Protein 9FZ2 (pdb70)

Secondary structure (DSSP, 8-state):
-PPPTTTTPPP----SS---EEEE-HHHH--SSSSS---HHHHHHTHHHH--S-TTSSS-----EEEEPP-S--SSSS--S-S-TTS--TTT--HHHHHHHHHHHHHTT-EEEEE---SB--TTSHHHHHHHHHHHTT--SSGGGGB-EEEGGGS-TT--EEE-GGGEEEE-SS-TT-PBB-TT-HHHHHHHHHHHHHHHTTT--EEEETTGGGT--SS--HHHHHHHHHHHHHHH-TT-EEEE---S-HHHHHHHGGG--SEEB-GGG-STTSHHHHHHHHT-HHHHHHHHHHHHHHHHHH-TT---B--S--TTS--THHHHGGG-HHHHHHHHHHHHHSSS--EEETTGGGT---S-SS-GGGGSPPP-S-TTS-----BTTTBSPPPPPTT--HHHHHH-TTSHHHHHHHHHHHHHH-THHHHSEEEEE---S-TTEEEEEEEETTEEEEEEEE--SS--EEEE--TTTSTTEEEEEEE-TT-TT----EETTEEEE-TT-EEEEEE-

Sequence (512 aa):
KVADPIEGVKATASSTDKYRNYYEIFVNSFCDSNGDETGDLQGIISQLDYLNDGDPNSGDDLGVDAIWLTPIMPSKSYHKYDVEDYYNIDPDFGTLDDFDKKLIEECHKRGINVILDLVLNHASSKNPLFTKAVEEVADDNKLDGNAEYFEIHKASYFDSNTQTISLGNGYACEANFSQEMPEWNLNSKKTREEFTKIAKFWLDRGVDGFRLDACKYFTNKETDGTEFLKWFYDTCKGIKEDVYMVGENWTDDSDIQELYKSGIDSQFAFKFSTSTGTIISNIISQGGMATAKKIMNYDNKMAEESNPNAINAMFLSNHDQVRSGNALESQGLSSQKLAAAVYMLAPGNPFIYYGEEIGIKKAPNTTNDAAYRTQMVFDSENLPDIYVNGIGDEPDDVPTGGGVKQQLADKDSLLNYYRRIITIKNQNPEIARGRIVGTQGFDDKTVGAYYVEYEDSKLLIIHNFSKNDAKELTITDDMIKNATLRADLIPESSSKHTELKDGKISVPPQSTVIIKSA

Radius of gyration: 23.48 Å; Cα contacts (8 Å, |Δi|>4): 1197; chains: 1; bounding box: 50×56×69 Å

InterPro domains:
  IPR006046 Alpha amylase [PR00110] (147-158)
  IPR006046 Alpha amylase [PR00110] (242-253)
  IPR006046 Alpha amylase [PR00110] (344-356)
  IPR006047 Glycosyl hydrolase family 13, catalytic domain [PF00128] (62-466)
  IPR006047 Glycosyl hydrolase family 13, catalytic domain [SM00642] (61-427)
  IPR013780 Glycosyl hydrolase, all-beta [G3DSA:2.60.40.1180] (465-550)
  IPR017853 Glycoside hydrolase superfamily [SSF51445] (58-466)
  IPR045857 Oligo-1,6-glucosidase, domain 2 [G3DSA:3.90.400.10] (166-228)
  IPR056300 Alpha-amylase SusG-like, C-terminal domain [PF23915] (479-546)

Structure (mmCIF, N/CA/C/O backbone):
data_9FZ2
#
_entry.id   9FZ2
#
_cell.length_a   49.869
_cell.length_b   94.873
_cell.length_c   49.904
_cell.angle_alpha   90.00
_cell.angle_beta   94.64
_cell.angle_gamma   90.00
#
_symmetry.space_group_name_H-M   'P 1 21 1'
#
loop_
_entity.id
_entity.type
_entity.pdbx_description
1 polymer Alpha-amylase
2 branched alpha-D-glucopyranose-(1-6)-alpha-D-glucopyranose
3 non-polymer (1~{S},4~{S},5~{R})-6-(hydroxymethyl)cyclohexane-1,2,3,4,5-pentol
4 non-polymer 8-azanyloctan-1-ol
5 non-polymer 'CALCIUM ION'
6 water water
#
loop_
_atom_site.group_PDB
_atom_site.id
_atom_site.type_symbol
_atom_site.label_atom_id
_atom_site.label_alt_id
_atom_site.label_comp_id
_atom_site.label_asym_id
_atom_site.label_entity_id
_atom_site.label_seq_id
_atom_site.pdbx_PDB_ins_code
_atom_site.Cartn_x
_atom_site.Cartn_y
_atom_site.Cartn_z
_atom_site.occupancy
_atom_site.B_iso_or_equiv
_atom_site.auth_seq_id
_atom_site.auth_comp_id
_atom_site.auth_asym_id
_atom_site.auth_atom_id
_atom_site.pdbx_PDB_model_num
ATOM 1 N N . LYS A 1 17 ? 13.152 13.147 6.626 1.00 27.81 39 LYS A N 1
ATOM 2 C CA . LYS A 1 17 ? 12.700 12.786 7.998 1.00 29.33 39 LYS A CA 1
ATOM 3 C C . LYS A 1 17 ? 11.303 13.328 8.287 1.00 27.82 39 LYS A C 1
ATOM 4 O O . LYS A 1 17 ? 10.776 13.076 9.375 1.00 32.00 39 LYS A O 1
ATOM 10 N N . VAL A 1 18 ? 10.739 14.088 7.336 1.00 25.14 40 VAL A N 1
ATOM 11 C CA . VAL A 1 18 ? 9.360 14.553 7.427 1.00 22.83 40 VAL A CA 1
ATOM 12 C C . VAL A 1 18 ? 8.460 13.334 7.251 1.00 22.85 40 VAL A C 1
ATOM 13 O O . VAL A 1 18 ? 8.660 12.598 6.287 1.00 21.65 40 VAL A O 1
ATOM 17 N N . ALA A 1 19 ? 7.470 13.157 8.134 1.00 20.50 41 ALA A N 1
ATOM 18 C CA . ALA A 1 19 ? 6.542 12.036 8.068 1.00 19.49 41 ALA A CA 1
ATOM 19 C C . ALA A 1 19 ? 5.810 12.010 6.726 1.00 18.08 41 ALA A C 1
ATOM 20 O O . ALA A 1 19 ? 5.457 13.058 6.164 1.00 17.13 41 ALA A O 1
ATOM 22 N N . ASP A 1 20 ? 5.608 10.789 6.211 1.00 16.35 42 ASP A N 1
ATOM 23 C CA . ASP A 1 20 ? 4.736 10.596 5.059 1.00 14.13 42 ASP A CA 1
ATOM 24 C C . ASP A 1 20 ? 3.294 10.896 5.459 1.00 15.09 42 ASP A C 1
ATOM 25 O O . ASP A 1 20 ? 2.746 10.247 6.358 1.00 14.75 42 ASP A O 1
ATOM 30 N N . PRO A 1 21 ? 2.604 11.891 4.855 1.00 13.66 43 PRO A N 1
ATOM 31 C CA . PRO A 1 21 ? 1.248 12.238 5.305 1.00 14.34 43 PRO A CA 1
ATOM 32 C C . PRO A 1 21 ? 0.190 11.154 5.104 1.00 14.86 43 PRO A C 1
ATOM 33 O O . PRO A 1 21 ? -0.883 11.242 5.709 1.00 14.42 43 PRO A O 1
ATOM 37 N N . ILE A 1 22 ? 0.450 10.155 4.234 1.00 12.91 44 ILE A N 1
ATOM 38 C CA . ILE A 1 22 ? -0.554 9.119 3.994 1.00 13.61 44 ILE A CA 1
ATOM 39 C C . ILE A 1 22 ? -0.285 7.874 4.843 1.00 14.96 44 ILE A C 1
ATOM 40 O O . ILE A 1 22 ? -1.036 6.908 4.770 1.00 14.41 44 ILE A O 1
ATOM 45 N N . GLU A 1 23 ? 0.769 7.861 5.654 1.00 16.73 45 GLU A N 1
ATOM 46 C CA . GLU A 1 23 ? 1.073 6.684 6.461 1.00 18.21 45 GLU A CA 1
ATOM 47 C C . GLU A 1 23 ? -0.081 6.320 7.408 1.00 18.00 45 GLU A C 1
ATOM 48 O O . GLU A 1 23 ? -0.565 7.152 8.173 1.00 16.98 45 GLU A O 1
ATOM 54 N N . GLY A 1 24 ? -0.515 5.056 7.333 1.00 19.33 46 GLY A N 1
ATOM 55 C CA . GLY A 1 24 ? -1.530 4.520 8.233 1.00 17.93 46 GLY A CA 1
ATOM 56 C C . GLY A 1 24 ? -2.941 5.025 7.903 1.00 18.36 46 GLY A C 1
ATOM 57 O O . GLY A 1 24 ? -3.879 4.747 8.647 1.00 18.35 46 GLY A O 1
ATOM 58 N N . VAL A 1 25 ? -3.109 5.862 6.853 1.00 18.27 47 VAL A N 1
ATOM 59 C CA . VAL A 1 25 ? -4.424 6.348 6.460 1.00 16.72 47 VAL A CA 1
ATOM 60 C C . VAL A 1 25 ? -5.184 5.236 5.735 1.00 16.38 47 VAL A C 1
ATOM 61 O O . VAL A 1 25 ? -4.687 4.610 4.778 1.00 15.20 47 VAL A O 1
ATOM 65 N N . LYS A 1 26 ? -6.434 5.001 6.183 1.00 15.36 48 LYS A N 1
ATOM 66 C CA . LYS A 1 26 ? -7.247 3.911 5.684 1.00 16.07 48 LYS A CA 1
ATOM 67 C C . LYS A 1 26 ? -7.651 4.159 4.238 1.00 13.33 48 LYS A C 1
ATOM 68 O O . LYS A 1 26 ? -8.171 5.237 3.877 1.00 14.52 48 LYS A O 1
ATOM 74 N N . ALA A 1 27 ? -7.410 3.120 3.406 1.00 13.08 49 ALA A N 1
ATOM 75 C CA . ALA A 1 27 ? -7.836 3.125 2.014 1.00 13.35 49 ALA A CA 1
ATOM 76 C C . ALA A 1 27 ? -9.079 2.265 1.876 1.00 13.91 49 ALA A C 1
ATOM 77 O O . ALA A 1 27 ? -9.265 1.299 2.632 1.00 16.31 49 ALA A O 1
ATOM 79 N N . THR A 1 28 ? -9.965 2.666 0.965 1.00 12.03 50 THR A N 1
ATOM 80 C CA . THR A 1 28 ? -11.189 1.920 0.746 1.00 12.41 50 THR A CA 1
ATOM 81 C C . THR A 1 28 ? -11.307 1.582 -0.740 1.00 12.26 50 THR A C 1
ATOM 82 O O . THR A 1 28 ? -11.147 2.455 -1.595 1.00 13.10 50 THR A O 1
ATOM 86 N N . ALA A 1 29 ? -11.695 0.338 -1.027 1.00 11.19 51 ALA A N 1
ATOM 87 C CA . ALA A 1 29 ? -11.900 -0.071 -2.416 1.00 12.04 51 ALA A CA 1
ATOM 88 C C . ALA A 1 29 ? -13.166 0.554 -2.983 1.00 11.28 51 ALA A C 1
ATOM 89 O O . ALA A 1 29 ? -14.223 0.568 -2.331 1.00 13.06 51 ALA A O 1
ATOM 91 N N . SER A 1 30 ? -13.116 0.934 -4.251 1.00 10.97 52 SER A N 1
ATOM 92 C CA A SER A 1 30 ? -14.277 1.524 -4.898 0.50 10.77 52 SER A CA 1
ATOM 93 C CA B SER A 1 30 ? -14.278 1.538 -4.865 0.50 12.17 52 SER A CA 1
ATOM 94 C C . SER A 1 30 ? -15.345 0.464 -5.085 1.00 11.26 52 SER A C 1
ATOM 95 O O . SER A 1 30 ? -15.046 -0.658 -5.514 1.00 13.74 52 SER A O 1
ATOM 100 N N . THR A 1 31 ? -16.596 0.833 -4.839 1.00 11.34 53 THR A N 1
ATOM 101 C CA . THR A 1 31 ? -17.705 -0.085 -5.049 1.00 13.26 53 THR A CA 1
ATOM 102 C C . THR A 1 31 ? -18.711 0.525 -6.015 1.00 13.53 53 THR A C 1
ATOM 103 O O . THR A 1 31 ? -19.839 0.043 -6.090 1.00 17.55 53 THR A O 1
ATOM 107 N N . ASP A 1 32 ? -18.375 1.650 -6.660 1.00 13.30 54 ASP A N 1
ATOM 108 C CA . ASP A 1 32 ? -19.309 2.312 -7.553 1.00 11.53 54 ASP A CA 1
ATOM 109 C C . ASP A 1 32 ? -18.688 2.417 -8.954 1.00 11.63 54 ASP A C 1
ATOM 110 O O . ASP A 1 32 ? -17.771 1.656 -9.281 1.00 12.23 54 ASP A O 1
ATOM 115 N N . LYS A 1 33 ? -19.174 3.338 -9.800 1.00 11.49 55 LYS A N 1
ATOM 116 C CA . LYS A 1 33 ? -18.703 3.447 -11.168 1.00 11.50 55 LYS A CA 1
ATOM 117 C C . LYS A 1 33 ? -17.311 4.048 -11.280 1.00 10.31 55 LYS A C 1
ATOM 118 O O . LYS A 1 33 ? -16.720 3.986 -12.354 1.00 11.42 55 LYS A O 1
ATOM 124 N N . TYR A 1 34 ? -16.827 4.694 -10.206 1.00 10.06 56 TYR A N 1
ATOM 125 C CA . TYR A 1 34 ? -15.585 5.460 -10.254 1.00 10.49 56 TYR A CA 1
ATOM 126 C C . TYR A 1 34 ? -14.389 4.552 -9.995 1.00 9.96 56 TYR A C 1
ATOM 127 O O . TYR A 1 34 ? -14.313 3.900 -8.975 1.00 10.84 56 TYR A O 1
ATOM 136 N N . ARG A 1 35 ? -13.484 4.461 -10.984 1.00 10.09 57 ARG A N 1
ATOM 137 C CA . ARG A 1 35 ? -12.477 3.425 -11.061 1.00 10.50 57 ARG A CA 1
ATOM 138 C C . ARG A 1 35 ? -11.217 3.999 -11.695 1.00 10.17 57 ARG A C 1
ATOM 139 O O . ARG A 1 35 ? -11.290 4.903 -12.516 1.00 10.20 57 ARG A O 1
ATOM 147 N N . ASN A 1 36 ? -10.060 3.419 -11.364 1.00 10.12 58 ASN A N 1
ATOM 148 C CA . ASN A 1 36 ? -8.842 3.555 -12.157 1.00 9.81 58 ASN A CA 1
ATOM 149 C C . ASN A 1 36 ? -8.781 2.318 -13.080 1.00 9.56 58 ASN A C 1
ATOM 150 O O . ASN A 1 36 ? -8.526 1.176 -12.636 1.00 9.70 58 ASN A O 1
ATOM 155 N N . TYR A 1 37 ? -9.062 2.590 -14.364 1.00 9.17 59 TYR A N 1
ATOM 156 C CA . TYR A 1 37 ? -9.190 1.604 -15.412 1.00 8.87 59 TYR A CA 1
ATOM 157 C C . TYR A 1 37 ? -7.818 1.226 -15.951 1.00 7.97 59 TYR A C 1
ATOM 158 O O . TYR A 1 37 ? -6.899 2.032 -15.966 1.00 8.43 59 TYR A O 1
ATOM 167 N N . TYR A 1 38 ? -7.753 -0.011 -16.479 1.00 8.44 60 TYR A N 1
ATOM 168 C CA . TYR A 1 38 ? -6.563 -0.578 -17.064 1.00 8.30 60 TYR A CA 1
ATOM 169 C C . TYR A 1 38 ? -6.965 -1.242 -18.382 1.00 8.58 60 TYR A C 1
ATOM 170 O O . TYR A 1 38 ? -7.751 -2.190 -18.416 1.00 9.23 60 TYR A O 1
ATOM 179 N N . GLU A 1 39 ? -6.459 -0.676 -19.478 1.00 8.46 61 GLU A N 1
ATOM 180 C CA . GLU A 1 39 ? -6.734 -1.151 -20.819 1.00 8.44 61 GLU A CA 1
ATOM 181 C C . GLU A 1 39 ? -5.748 -2.258 -21.182 1.00 9.20 61 GLU A C 1
ATOM 182 O O . GLU A 1 39 ? -4.535 -1.994 -21.243 1.00 10.18 61 GLU A O 1
ATOM 188 N N . ILE A 1 40 ? -6.291 -3.450 -21.410 1.00 9.29 62 ILE A N 1
ATOM 189 C CA . ILE A 1 40 ? -5.495 -4.587 -21.851 1.00 9.40 62 ILE A CA 1
ATOM 190 C C . ILE A 1 40 ? -5.731 -4.908 -23.318 1.00 9.30 62 ILE A C 1
ATOM 191 O O . ILE A 1 40 ? -6.821 -5.333 -23.724 1.00 8.58 62 ILE A O 1
ATOM 196 N N . PHE A 1 41 ? -4.647 -4.770 -24.097 1.00 8.41 63 PHE A N 1
ATOM 197 C CA . PHE A 1 41 ? -4.625 -5.285 -25.454 1.00 8.73 63 PHE A CA 1
ATOM 198 C C . PHE A 1 41 ? -4.288 -6.774 -25.349 1.00 7.82 63 PHE A C 1
ATOM 199 O O . PHE A 1 41 ? -3.116 -7.121 -25.144 1.00 7.53 63 PHE A O 1
ATOM 207 N N . VAL A 1 42 ? -5.339 -7.593 -25.448 1.00 7.74 64 VAL A N 1
ATOM 208 C CA . VAL A 1 42 ? -5.286 -8.993 -25.036 1.00 8.25 64 VAL A CA 1
ATOM 209 C C . VAL A 1 42 ? -4.115 -9.746 -25.678 1.00 8.38 64 VAL A C 1
ATOM 210 O O . VAL A 1 42 ? -3.380 -10.502 -25.018 1.00 8.58 64 VAL A O 1
ATOM 214 N N . ASN A 1 43 ? -3.913 -9.565 -26.984 1.00 8.31 65 ASN A N 1
ATOM 215 C CA . ASN A 1 43 ? -2.856 -10.254 -27.690 1.00 8.63 65 ASN A CA 1
ATOM 216 C C . ASN A 1 43 ? -1.517 -10.109 -26.971 1.00 8.16 65 ASN A C 1
ATOM 217 O O . ASN A 1 43 ? -0.704 -10.996 -27.042 1.00 8.12 65 ASN A O 1
ATOM 222 N N . SER A 1 44 ? -1.249 -8.934 -26.405 1.00 7.94 66 SER A N 1
ATOM 223 C CA . SER A 1 44 ? 0.108 -8.533 -26.056 1.00 8.54 66 SER A CA 1
ATOM 224 C C . SER A 1 44 ? 0.386 -8.624 -24.551 1.00 9.38 66 SER A C 1
ATOM 225 O O . SER A 1 44 ? 1.502 -8.319 -24.110 1.00 9.26 66 SER A O 1
ATOM 228 N N . PHE A 1 45 ? -0.572 -9.057 -23.753 1.00 9.49 67 PHE A N 1
ATOM 229 C CA . PHE A 1 45 ? -0.428 -8.961 -22.299 1.00 8.96 67 PHE A CA 1
ATOM 230 C C . PHE A 1 45 ? 0.222 -10.204 -21.661 1.00 10.06 67 PHE A C 1
ATOM 231 O O . PHE A 1 45 ? 1.320 -10.077 -21.100 1.00 10.44 67 PHE A O 1
ATOM 239 N N . CYS A 1 46 ? -0.404 -11.395 -21.739 1.00 9.78 68 CYS A N 1
ATOM 240 C CA . CYS A 1 46 ? 0.178 -12.555 -21.056 1.00 9.32 68 CYS A CA 1
ATOM 241 C C . CYS A 1 46 ? -0.210 -13.858 -21.748 1.00 9.49 68 CYS A C 1
ATOM 242 O O . CYS A 1 46 ? -1.399 -14.180 -21.829 1.00 9.90 68 CYS A O 1
ATOM 245 N N . ASP A 1 47 ? 0.795 -14.554 -22.257 1.00 9.52 69 ASP A N 1
ATOM 246 C CA . ASP A 1 47 ? 0.634 -15.838 -22.916 1.00 9.78 69 ASP A CA 1
ATOM 247 C C . ASP A 1 47 ? 0.778 -16.958 -21.893 1.00 10.06 69 ASP A C 1
ATOM 248 O O . ASP A 1 47 ? 1.887 -17.156 -21.408 1.00 12.05 69 ASP A O 1
ATOM 253 N N . SER A 1 48 ? -0.273 -17.753 -21.684 1.00 9.90 70 SER A N 1
ATOM 254 C CA . SER A 1 48 ? -0.255 -18.862 -20.724 1.00 9.94 70 SER A CA 1
ATOM 255 C C . SER A 1 48 ? 0.032 -20.231 -21.351 1.00 11.26 70 SER A C 1
ATOM 256 O O . SER A 1 48 ? 0.082 -21.218 -20.604 1.00 13.35 70 SER A O 1
ATOM 259 N N . ASN A 1 49 ? 0.180 -20.332 -22.691 1.00 10.72 71 ASN A N 1
ATOM 260 C CA . ASN A 1 49 ? 0.229 -21.656 -23.324 1.00 11.25 71 ASN A CA 1
ATOM 261 C C . ASN A 1 49 ? 1.169 -21.743 -24.537 1.00 11.82 71 ASN A C 1
ATOM 262 O O . ASN A 1 49 ? 1.056 -22.649 -25.367 1.00 12.00 71 ASN A O 1
ATOM 267 N N . GLY A 1 50 ? 2.125 -20.831 -24.615 1.00 11.13 72 GLY A N 1
ATOM 268 C CA . GLY A 1 50 ? 3.313 -20.980 -25.444 1.00 11.92 72 GLY A CA 1
ATOM 269 C C . GLY A 1 50 ? 3.180 -20.735 -26.945 1.00 11.17 72 GLY A C 1
ATOM 270 O O . GLY A 1 50 ? 4.193 -20.877 -27.627 1.00 12.60 72 GLY A O 1
ATOM 271 N N . ASP A 1 51 ? 2.013 -20.320 -27.453 1.00 9.87 73 ASP A N 1
ATOM 272 C CA . ASP A 1 51 ? 1.859 -20.022 -28.876 1.00 9.30 73 ASP A CA 1
ATOM 273 C C . ASP A 1 51 ? 2.340 -18.625 -29.282 1.00 9.00 73 ASP A C 1
ATOM 274 O O . ASP A 1 51 ? 2.304 -18.301 -30.458 1.00 10.07 73 ASP A O 1
ATOM 279 N N . GLU A 1 52 ? 2.756 -17.800 -28.324 1.00 9.62 74 GLU A N 1
ATOM 280 C CA . GLU A 1 52 ? 3.186 -16.420 -28.526 1.00 10.46 74 GLU A CA 1
ATOM 281 C C . GLU A 1 52 ? 1.989 -15.488 -28.717 1.00 10.24 74 GLU A C 1
ATOM 282 O O . GLU A 1 52 ? 2.122 -14.376 -29.244 1.00 9.88 74 GLU A O 1
ATOM 288 N N . THR A 1 53 ? 0.812 -15.903 -28.242 1.00 9.36 75 THR A N 1
ATOM 289 C CA . THR A 1 53 ? -0.365 -15.048 -28.279 1.00 10.47 75 THR A CA 1
ATOM 290 C C . THR A 1 53 ? -0.898 -14.894 -26.853 1.00 10.05 75 THR A C 1
ATOM 291 O O . THR A 1 53 ? -1.146 -15.881 -26.177 1.00 8.92 75 THR A O 1
ATOM 295 N N . GLY A 1 54 ? -1.135 -13.660 -26.396 1.00 9.17 76 GLY A N 1
ATOM 296 C CA . GLY A 1 54 ? -1.730 -13.467 -25.087 1.00 9.32 76 GLY A CA 1
ATOM 297 C C . GLY A 1 54 ? -3.171 -13.975 -25.037 1.00 9.42 76 GLY A C 1
ATOM 298 O O . GLY A 1 54 ? -3.836 -14.051 -26.074 1.00 10.85 76 GLY A O 1
ATOM 299 N N . ASP A 1 55 ? -3.600 -14.408 -23.854 1.00 9.95 77 ASP A N 1
ATOM 300 C CA . ASP A 1 55 ? -4.864 -15.111 -23.727 1.00 9.58 77 ASP A CA 1
ATOM 301 C C . ASP A 1 55 ? -5.512 -14.778 -22.382 1.00 9.54 77 ASP A C 1
ATOM 302 O O . ASP A 1 55 ? -4.929 -14.064 -21.581 1.00 10.43 77 ASP A O 1
ATOM 307 N N . LEU A 1 56 ? -6.775 -15.199 -22.210 1.00 9.12 78 LEU A N 1
ATOM 308 C CA . LEU A 1 56 ? -7.510 -14.922 -20.970 1.00 10.17 78 LEU A CA 1
ATOM 309 C C . LEU A 1 56 ? -6.892 -15.599 -19.737 1.00 9.59 78 LEU A C 1
ATOM 310 O O . LEU A 1 56 ? -6.820 -14.984 -18.657 1.00 9.81 78 LEU A O 1
ATOM 315 N N . GLN A 1 57 ? -6.417 -16.844 -19.862 1.00 10.18 79 GLN A N 1
ATOM 316 C CA . GLN A 1 57 ? -5.742 -17.506 -18.739 1.00 10.41 79 GLN A CA 1
ATOM 317 C C . GLN A 1 57 ? -4.486 -16.757 -18.333 1.00 10.49 79 GLN A C 1
ATOM 318 O O . GLN A 1 57 ? -4.197 -16.666 -17.147 1.00 10.07 79 GLN A O 1
ATOM 324 N N . GLY A 1 58 ? -3.824 -16.128 -19.305 1.00 9.41 80 GLY A N 1
ATOM 325 C CA . GLY A 1 58 ? -2.681 -15.300 -18.981 1.00 9.52 80 GLY A CA 1
ATOM 326 C C . GLY A 1 58 ? -3.080 -14.097 -18.128 1.00 9.21 80 GLY A C 1
ATOM 327 O O . GLY A 1 58 ? -2.424 -13.801 -17.132 1.00 10.88 80 GLY A O 1
ATOM 328 N N . ILE A 1 59 ? -4.198 -13.450 -18.491 1.00 9.28 81 ILE A N 1
ATOM 329 C CA . ILE A 1 59 ? -4.685 -12.345 -17.666 1.00 9.81 81 ILE A CA 1
ATOM 330 C C . ILE A 1 59 ? -5.001 -12.864 -16.252 1.00 11.48 81 ILE A C 1
ATOM 331 O O . ILE A 1 59 ? -4.613 -12.231 -15.253 1.00 10.85 81 ILE A O 1
ATOM 336 N N . ILE A 1 60 ? -5.771 -13.962 -16.165 1.00 11.08 82 ILE A N 1
ATOM 337 C CA . ILE A 1 60 ? -6.137 -14.562 -14.877 1.00 11.55 82 ILE A CA 1
ATOM 338 C C . ILE A 1 60 ? -4.892 -14.752 -14.013 1.00 11.20 82 ILE A C 1
ATOM 339 O O . ILE A 1 60 ? -4.894 -14.357 -12.835 1.00 11.24 82 ILE A O 1
ATOM 344 N N . SER A 1 61 ? -3.810 -15.250 -14.629 1.00 11.95 83 SER A N 1
ATOM 345 C CA . SER A 1 61 ? -2.594 -15.597 -13.897 1.00 12.40 83 SER A CA 1
ATOM 346 C C . SER A 1 61 ? -1.946 -14.377 -13.244 1.00 12.80 83 SER A C 1
ATOM 347 O O . SER A 1 61 ? -1.158 -14.527 -12.306 1.00 12.87 83 SER A O 1
ATOM 350 N N . GLN A 1 62 ? -2.254 -13.189 -13.770 1.00 10.82 84 GLN A N 1
ATOM 351 C CA . GLN A 1 62 ? -1.663 -11.935 -13.306 1.00 11.49 84 GLN A CA 1
ATOM 352 C C . GLN A 1 62 ? -2.674 -11.060 -12.571 1.00 11.13 84 GLN A C 1
ATOM 353 O O . GLN A 1 62 ? -2.316 -9.952 -12.208 1.00 10.97 84 GLN A O 1
ATOM 359 N N . LEU A 1 63 ? -3.834 -11.585 -12.173 1.00 11.42 85 LEU A N 1
ATOM 360 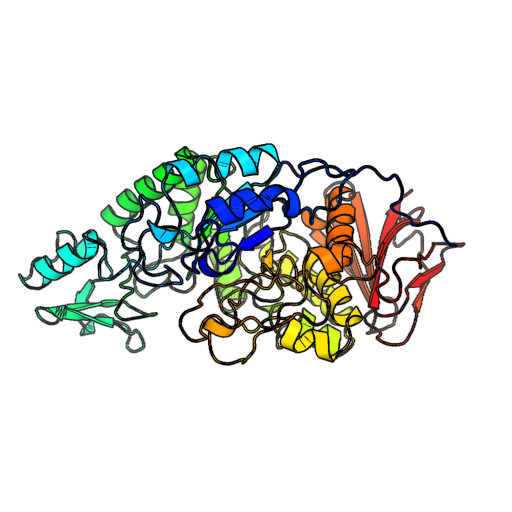C CA . LEU A 1 63 ? -4.803 -10.727 -11.516 1.00 11.82 85 LEU A CA 1
ATOM 361 C C . LEU A 1 63 ? -4.294 -10.180 -10.188 1.00 11.92 85 LEU A C 1
ATOM 362 O O . LEU A 1 63 ? -4.647 -9.074 -9.817 1.00 13.02 85 LEU A O 1
ATOM 367 N N . ASP A 1 64 ? -3.491 -10.939 -9.423 1.00 11.89 86 ASP A N 1
ATOM 368 C CA . ASP A 1 64 ? -3.028 -10.390 -8.149 1.00 12.52 86 ASP A CA 1
ATOM 369 C C . ASP A 1 64 ? -2.056 -9.219 -8.321 1.00 13.11 86 ASP A C 1
ATOM 370 O O . ASP A 1 64 ? -1.925 -8.406 -7.397 1.00 13.56 86 ASP A O 1
ATOM 375 N N . TYR A 1 65 ? -1.337 -9.164 -9.457 1.00 12.24 87 TYR A N 1
ATOM 376 C CA . TYR A 1 65 ? -0.578 -7.956 -9.803 1.00 10.97 87 TYR A CA 1
ATOM 377 C C . TYR A 1 65 ? -1.520 -6.770 -10.030 1.00 11.40 87 TYR A C 1
ATOM 378 O O . TYR A 1 65 ? -1.316 -5.691 -9.488 1.00 10.89 87 TYR A O 1
ATOM 387 N N . LEU A 1 66 ? -2.607 -6.965 -10.764 1.00 11.26 88 LEU A N 1
ATOM 388 C CA . LEU A 1 66 ? -3.544 -5.894 -10.994 1.00 11.51 88 LEU A CA 1
ATOM 389 C C . LEU A 1 66 ? -4.262 -5.433 -9.721 1.00 10.43 88 LEU A C 1
ATOM 390 O O . LEU A 1 66 ? -4.315 -4.239 -9.468 1.00 10.21 88 LEU A O 1
ATOM 395 N N . ASN A 1 67 ? -4.805 -6.348 -8.912 1.00 9.88 89 ASN A N 1
ATOM 396 C CA . ASN A 1 67 ? -5.457 -5.962 -7.680 1.00 10.40 89 ASN A CA 1
ATOM 397 C C . ASN A 1 67 ? -5.525 -7.196 -6.794 1.00 10.91 89 ASN A C 1
ATOM 398 O O . ASN A 1 67 ? -5.999 -8.229 -7.249 1.00 10.55 89 ASN A O 1
ATOM 403 N N . ASP A 1 68 ? -4.969 -7.124 -5.587 1.00 11.30 90 ASP A N 1
ATOM 404 C CA . ASP A 1 68 ? -4.973 -8.272 -4.682 1.00 11.87 90 ASP A CA 1
ATOM 405 C C . ASP A 1 68 ? -6.219 -8.276 -3.792 1.00 13.01 90 ASP A C 1
ATOM 406 O O . ASP A 1 68 ? -6.367 -9.148 -2.932 1.00 16.50 90 ASP A O 1
ATOM 411 N N . GLY A 1 69 ? -7.077 -7.266 -3.908 1.00 13.32 91 GLY A N 1
ATOM 412 C CA . GLY A 1 69 ? -8.347 -7.264 -3.190 1.00 13.91 91 GLY A CA 1
ATOM 413 C C . GLY A 1 69 ? -8.258 -6.620 -1.812 1.00 14.36 91 GLY A C 1
ATOM 414 O O . GLY A 1 69 ? -9.264 -6.549 -1.104 1.00 17.04 91 GLY A O 1
ATOM 415 N N . ASP A 1 70 ? -7.055 -6.195 -1.398 1.00 12.98 92 ASP A N 1
ATOM 416 C CA . ASP A 1 70 ? -6.867 -5.533 -0.129 1.00 14.25 92 ASP A CA 1
ATOM 417 C C . ASP A 1 70 ? -6.180 -4.193 -0.344 1.00 12.80 92 ASP A C 1
ATOM 418 O O . ASP A 1 70 ? -4.963 -4.126 -0.475 1.00 12.14 92 ASP A O 1
ATOM 423 N N . PRO A 1 71 ? -6.951 -3.079 -0.328 1.00 14.96 93 PRO A N 1
ATOM 424 C CA . PRO A 1 71 ? -6.362 -1.760 -0.546 1.00 15.24 93 PRO A CA 1
ATOM 425 C C . PRO A 1 71 ? -5.394 -1.266 0.524 1.00 14.59 93 PRO A C 1
ATOM 426 O O . PRO A 1 71 ? -4.768 -0.225 0.334 1.00 15.69 93 PRO A O 1
ATOM 430 N N . ASN A 1 72 ? -5.245 -2.008 1.631 1.00 14.85 94 ASN A N 1
ATOM 431 C CA . ASN A 1 72 ? -4.429 -1.565 2.750 1.00 15.12 94 ASN A CA 1
ATOM 432 C C . ASN A 1 72 ? -3.142 -2.368 2.914 1.00 17.24 94 ASN A C 1
ATOM 433 O O . ASN A 1 72 ? -2.401 -2.117 3.870 1.00 15.64 94 ASN A O 1
ATOM 438 N N . SER A 1 73 ? -2.859 -3.311 2.014 1.00 15.56 95 SER A N 1
ATOM 439 C CA . SER A 1 73 ? -1.603 -4.041 2.097 1.00 17.61 95 SER A CA 1
ATOM 440 C C . SER A 1 73 ? -1.257 -4.576 0.719 1.00 16.35 95 SER A C 1
ATOM 441 O O . SER A 1 73 ? -2.095 -4.526 -0.155 1.00 16.95 95 SER A O 1
ATOM 444 N N . GLY A 1 74 ? -0.030 -5.048 0.552 1.00 15.61 96 GLY A N 1
ATOM 445 C CA . GLY A 1 74 ? 0.395 -5.770 -0.634 1.00 14.58 96 GLY A CA 1
ATOM 446 C C . GLY A 1 74 ? 1.240 -4.890 -1.556 1.00 14.67 96 GLY A C 1
ATOM 447 O O . GLY A 1 74 ? 1.635 -3.805 -1.168 1.00 17.22 96 GLY A O 1
ATOM 448 N N . ASP A 1 75 ? 1.578 -5.407 -2.748 1.00 17.39 97 ASP A N 1
ATOM 449 C CA . ASP A 1 75 ? 2.369 -4.659 -3.725 1.00 17.87 97 ASP A CA 1
ATOM 450 C C . ASP A 1 75 ? 1.773 -4.829 -5.120 1.00 16.42 97 ASP A C 1
ATOM 451 O O . ASP A 1 75 ? 2.469 -4.934 -6.140 1.00 17.46 97 ASP A O 1
ATOM 456 N N . ASP A 1 76 ? 0.452 -4.811 -5.155 1.00 13.83 98 ASP A N 1
ATOM 457 C CA . ASP A 1 76 ? -0.282 -4.825 -6.402 1.00 11.61 98 ASP A CA 1
ATOM 458 C C . ASP A 1 76 ? -0.352 -3.403 -6.933 1.00 11.56 98 ASP A C 1
ATOM 459 O O . ASP A 1 76 ? -0.237 -2.445 -6.177 1.00 10.84 98 ASP A O 1
ATOM 464 N N . LEU A 1 77 ? -0.583 -3.284 -8.241 1.00 10.44 99 LEU A N 1
ATOM 465 C CA . LEU A 1 77 ? -0.825 -2.005 -8.886 1.00 10.63 99 LEU A CA 1
ATOM 466 C C . LEU A 1 77 ? -2.022 -1.319 -8.225 1.00 10.11 99 LEU A C 1
ATOM 467 O O . LEU A 1 77 ? -1.951 -0.158 -7.892 1.00 11.48 99 LEU A O 1
ATOM 472 N N . GLY A 1 78 ? -3.162 -1.999 -8.185 1.00 9.91 100 GLY A N 1
ATOM 473 C CA . GLY A 1 78 ? -4.319 -1.493 -7.490 1.00 10.16 100 GLY A CA 1
ATOM 474 C C . GLY A 1 78 ? -5.464 -1.106 -8.403 1.00 9.45 100 GLY A C 1
ATOM 475 O O . GLY A 1 78 ? -6.445 -0.591 -7.905 1.00 10.14 100 GLY A O 1
ATOM 476 N N . VAL A 1 79 ? -5.334 -1.263 -9.732 1.00 9.04 101 VAL A N 1
ATOM 477 C CA . VAL A 1 79 ? -6.437 -0.861 -10.591 1.00 9.26 101 VAL A CA 1
ATOM 478 C C . VAL A 1 79 ? -7.685 -1.652 -10.210 1.00 8.86 101 VAL A C 1
ATOM 479 O O . VAL A 1 79 ? -7.605 -2.807 -9.794 1.00 8.30 101 VAL A O 1
ATOM 483 N N . ASP A 1 80 ? -8.852 -1.046 -10.423 1.00 7.59 102 ASP A N 1
ATOM 484 C CA . ASP A 1 80 ? -10.109 -1.639 -10.007 1.00 8.98 102 ASP A CA 1
ATOM 485 C C . ASP A 1 80 ? -11.144 -1.775 -11.114 1.00 9.31 102 ASP A C 1
ATOM 486 O O . ASP A 1 80 ? -12.318 -2.044 -10.845 1.00 8.87 102 ASP A O 1
ATOM 491 N N . ALA A 1 81 ? -10.695 -1.678 -12.378 1.00 8.57 103 ALA A N 1
ATOM 492 C CA . ALA A 1 81 ? -11.492 -2.037 -13.547 1.00 9.39 103 ALA A CA 1
ATOM 493 C C . ALA A 1 81 ? -10.565 -2.308 -14.728 1.00 8.87 103 ALA A C 1
ATOM 494 O O . ALA A 1 81 ? -9.480 -1.718 -14.847 1.00 9.94 103 ALA A O 1
ATOM 496 N N . ILE A 1 82 ? -10.944 -3.318 -15.518 1.00 9.11 104 ILE A N 1
ATOM 497 C CA . ILE A 1 82 ? -10.233 -3.633 -16.746 1.00 9.87 104 ILE A CA 1
ATOM 498 C C . ILE A 1 82 ? -11.151 -3.399 -17.926 1.00 9.46 104 ILE A C 1
ATOM 499 O O . ILE A 1 82 ? -12.322 -3.773 -17.896 1.00 10.14 104 ILE A O 1
ATOM 504 N N . TRP A 1 83 ? -10.586 -2.814 -18.996 1.00 9.52 105 TRP A N 1
ATOM 505 C CA . TRP A 1 83 ? -11.189 -2.780 -20.307 1.00 9.35 105 TRP A CA 1
ATOM 506 C C . TRP A 1 83 ? -10.375 -3.721 -21.185 1.00 9.23 105 TRP A C 1
ATOM 507 O O . TRP A 1 83 ? -9.180 -3.518 -21.382 1.00 8.86 105 TRP A O 1
ATOM 518 N N . LEU A 1 84 ? -11.031 -4.782 -21.632 1.00 8.98 106 LEU A N 1
ATOM 519 C CA . LEU A 1 84 ? -10.495 -5.756 -22.569 1.00 9.86 106 LEU A CA 1
ATOM 520 C C . LEU A 1 84 ? -10.766 -5.265 -23.987 1.00 8.24 106 LEU A C 1
ATOM 521 O O . LEU A 1 84 ? -11.885 -5.011 -24.361 1.00 8.25 106 LEU A O 1
ATOM 526 N N . THR A 1 85 ? -9.736 -5.160 -24.808 1.00 7.89 107 THR A N 1
ATOM 527 C CA . THR A 1 85 ? -9.921 -5.056 -26.253 1.00 8.23 107 THR A CA 1
ATOM 528 C C . THR A 1 85 ? -10.702 -6.266 -26.785 1.00 8.14 107 THR A C 1
ATOM 529 O O . THR A 1 85 ? -10.950 -7.237 -26.048 1.00 8.25 107 THR A O 1
ATOM 533 N N . PRO A 1 86 ? -11.139 -6.288 -28.058 1.00 8.49 108 PRO A N 1
ATOM 534 C CA . PRO A 1 86 ? -12.060 -7.350 -28.501 1.00 8.62 108 PRO A CA 1
ATOM 535 C C . PRO A 1 86 ? -11.573 -8.764 -28.267 1.00 8.79 108 PRO A C 1
ATOM 536 O O . PRO A 1 86 ? -10.407 -9.083 -28.491 1.00 8.44 108 PRO A O 1
ATOM 540 N N . ILE A 1 87 ? -12.473 -9.571 -27.725 1.00 9.38 109 ILE A N 1
ATOM 541 C CA . ILE A 1 87 ? -12.155 -10.943 -27.355 1.00 8.95 109 ILE A CA 1
ATOM 542 C C . ILE A 1 87 ? -12.898 -11.967 -28.210 1.00 9.45 109 ILE A C 1
ATOM 543 O O . ILE A 1 87 ? -12.747 -13.159 -27.941 1.00 9.37 109 ILE A O 1
ATOM 548 N N . MET A 1 88 ? -13.694 -11.509 -29.180 1.00 9.51 110 MET A N 1
ATOM 549 C CA . MET A 1 88 ? -14.533 -12.432 -29.924 1.00 9.56 110 MET A CA 1
ATOM 550 C C . MET A 1 88 ? -13.817 -12.933 -31.184 1.00 10.18 110 MET A C 1
ATOM 551 O O . MET A 1 88 ? -12.808 -12.381 -31.618 1.00 8.68 110 MET A O 1
ATOM 556 N N . PRO A 1 89 ? -14.257 -14.080 -31.769 1.00 8.92 111 PRO A N 1
ATOM 557 C CA . PRO A 1 89 ? -13.604 -14.663 -32.946 1.00 9.23 111 PRO A CA 1
ATOM 558 C C . PRO A 1 89 ? -13.371 -13.618 -34.017 1.00 9.24 111 PRO A C 1
ATOM 559 O O . PRO A 1 89 ? -14.296 -12.916 -34.410 1.00 8.43 111 PRO A O 1
ATOM 563 N N . SER A 1 90 ? -12.131 -13.583 -34.476 1.00 9.42 112 SER A N 1
ATOM 564 C CA . SER A 1 90 ? -11.691 -12.745 -35.571 1.00 9.83 112 SER A CA 1
ATOM 565 C C . SER A 1 90 ? -10.380 -13.272 -36.110 1.00 10.23 112 SER A C 1
ATOM 566 O O . SER A 1 90 ? -9.503 -13.621 -35.343 1.00 9.90 112 SER A O 1
ATOM 569 N N . LYS A 1 91 ? -10.184 -13.092 -37.410 1.00 10.60 113 LYS A N 1
ATOM 570 C CA . LYS A 1 91 ? -8.925 -13.516 -37.989 1.00 11.45 113 LYS A CA 1
ATOM 571 C C . LYS A 1 91 ? -7.757 -12.626 -37.629 1.00 11.29 113 LYS A C 1
ATOM 572 O O . LYS A 1 91 ? -6.613 -13.047 -37.841 1.00 12.09 113 LYS A O 1
ATOM 578 N N . SER A 1 92 ? -7.994 -11.387 -37.177 1.00 10.56 114 SER A N 1
ATOM 579 C CA . SER A 1 92 ? -6.891 -10.454 -36.978 1.00 9.64 114 SER A CA 1
ATOM 580 C C . SER A 1 92 ? -6.347 -10.546 -35.549 1.00 9.90 114 SER A C 1
ATOM 581 O O . SER A 1 92 ? -6.936 -11.179 -34.685 1.00 10.23 114 SER A O 1
ATOM 584 N N . TYR A 1 93 ? -5.146 -9.995 -35.329 1.00 10.19 115 TYR A N 1
ATOM 585 C CA . TYR A 1 93 ? -4.581 -10.033 -33.986 1.00 9.16 115 TYR A CA 1
ATOM 586 C C . TYR A 1 93 ? -5.256 -9.023 -33.049 1.00 9.62 115 TYR A C 1
ATOM 587 O O . TYR A 1 93 ? -5.259 -9.238 -31.847 1.00 9.60 115 TYR A O 1
ATOM 596 N N . HIS A 1 94 ? -5.851 -7.947 -33.595 1.00 8.72 116 HIS A N 1
ATOM 597 C CA . HIS A 1 94 ? -6.524 -6.908 -32.817 1.00 8.56 116 HIS A CA 1
ATOM 598 C C . HIS A 1 94 ? -8.023 -7.194 -32.596 1.00 8.96 116 HIS A C 1
ATOM 599 O O . HIS A 1 94 ? -8.594 -6.814 -31.582 1.00 8.25 116 HIS A O 1
ATOM 606 N N . LYS A 1 95 ? -8.660 -7.878 -33.542 1.00 8.56 117 LYS A N 1
ATOM 607 C CA . LYS A 1 95 ? -10.013 -8.416 -33.452 1.00 9.48 117 LYS A CA 1
ATOM 608 C C . LYS A 1 95 ? -11.101 -7.344 -33.470 1.00 9.36 117 LYS A C 1
ATOM 609 O O . LYS A 1 95 ? -12.244 -7.622 -33.089 1.00 9.10 117 LYS A O 1
ATOM 615 N N . TYR A 1 96 ? -10.828 -6.136 -34.004 1.00 9.47 118 TYR A N 1
ATOM 616 C CA . TYR A 1 96 ? -11.890 -5.162 -34.168 1.00 9.80 118 TYR A CA 1
ATOM 617 C C . TYR A 1 96 ? -12.820 -5.484 -35.339 1.00 9.80 118 TYR A C 1
ATOM 618 O O . TYR A 1 96 ? -13.853 -4.824 -35.497 1.00 10.66 118 TYR A O 1
ATOM 627 N N . ASP A 1 97 ? -12.476 -6.489 -36.144 1.00 9.69 119 ASP A N 1
ATOM 628 C CA . ASP A 1 97 ? -13.351 -7.084 -37.154 1.00 9.85 119 ASP A CA 1
ATOM 629 C C . ASP A 1 97 ? -13.999 -8.336 -36.573 1.00 9.59 119 ASP A C 1
ATOM 630 O O . ASP A 1 97 ? -13.428 -9.400 -36.669 1.00 9.43 119 ASP A O 1
ATOM 635 N N . VAL A 1 98 ? -15.223 -8.203 -36.056 1.00 9.64 120 VAL A N 1
ATOM 636 C CA . VAL A 1 98 ? -15.849 -9.228 -35.231 1.00 9.12 120 VAL A CA 1
ATOM 637 C C . VAL A 1 98 ? -16.601 -10.222 -36.126 1.00 9.37 120 VAL A C 1
ATOM 638 O O . VAL A 1 98 ? -17.625 -9.866 -36.724 1.00 8.91 120 VAL A O 1
ATOM 642 N N . GLU A 1 99 ? -16.191 -11.487 -36.064 1.00 9.40 121 GLU A N 1
ATOM 643 C CA . GLU A 1 99 ? -16.759 -12.562 -36.866 1.00 10.64 121 GLU A CA 1
ATOM 644 C C . GLU A 1 99 ? -17.864 -13.312 -36.136 1.00 10.54 121 GLU A C 1
ATOM 645 O O . GLU A 1 99 ? -18.664 -13.962 -36.794 1.00 11.38 121 GLU A O 1
ATOM 651 N N . ASP A 1 100 ? -17.976 -13.151 -34.807 1.00 9.54 122 ASP A N 1
ATOM 652 C CA . ASP A 1 100 ? -18.997 -13.827 -34.026 1.00 10.78 122 ASP A CA 1
ATOM 653 C C . ASP A 1 100 ? -19.132 -13.091 -32.704 1.00 9.98 122 ASP A C 1
ATOM 654 O O . ASP A 1 100 ? -18.167 -13.050 -31.958 1.00 11.02 122 ASP A O 1
ATOM 659 N N . TYR A 1 101 ? -20.284 -12.479 -32.454 1.00 9.92 123 TYR A N 1
ATOM 660 C CA . TYR A 1 101 ? -20.450 -11.635 -31.281 1.00 9.66 123 TYR A CA 1
ATOM 661 C C . TYR A 1 101 ? -20.842 -12.424 -30.029 1.00 11.16 123 TYR A C 1
ATOM 662 O O . TYR A 1 101 ? -21.049 -11.795 -28.981 1.00 10.98 123 TYR A O 1
ATOM 671 N N . TYR A 1 102 ? -20.911 -13.770 -30.116 1.00 11.90 124 TYR A N 1
ATOM 672 C CA . TYR A 1 102 ? -21.384 -14.571 -28.995 1.00 12.17 124 TYR A CA 1
ATOM 673 C C . TYR A 1 102 ? -20.387 -15.630 -28.538 1.00 11.51 124 TYR A C 1
ATOM 674 O O . TYR A 1 102 ? -20.781 -16.637 -27.977 1.00 13.40 124 TYR A O 1
ATOM 683 N N . ASN A 1 103 ? -19.086 -15.394 -28.726 1.00 11.95 125 ASN A N 1
ATOM 684 C CA . ASN A 1 103 ? -18.119 -16.364 -28.272 1.00 10.80 125 ASN A CA 1
ATOM 685 C C . ASN A 1 103 ? -16.783 -15.668 -28.080 1.00 10.48 125 ASN A C 1
ATOM 686 O O . ASN A 1 103 ? -16.680 -14.444 -28.258 1.00 10.44 125 ASN A O 1
ATOM 691 N N . ILE A 1 104 ? -15.809 -16.487 -27.695 1.00 10.00 126 ILE A N 1
ATOM 692 C CA . ILE A 1 104 ? -14.420 -16.092 -27.460 1.00 9.24 126 ILE A CA 1
ATOM 693 C C . ILE A 1 104 ? -13.588 -16.620 -28.614 1.00 10.24 126 ILE A C 1
ATOM 694 O O . ILE A 1 104 ? -13.742 -17.770 -29.042 1.00 10.69 126 ILE A O 1
ATOM 699 N N . ASP A 1 105 ? -12.678 -15.791 -29.126 1.00 8.79 127 ASP A N 1
ATOM 700 C CA . ASP A 1 105 ? -11.703 -16.262 -30.085 1.00 9.84 127 ASP A CA 1
ATOM 701 C C . ASP A 1 105 ? -10.900 -17.414 -29.493 1.00 10.74 127 ASP A C 1
ATOM 702 O O . ASP A 1 105 ? -10.411 -17.322 -28.376 1.00 10.99 127 ASP A O 1
ATOM 707 N N . PRO A 1 106 ? -10.739 -18.525 -30.226 1.00 12.23 128 PRO A N 1
ATOM 708 C CA . PRO A 1 106 ? -10.070 -19.721 -29.697 1.00 12.60 128 PRO A CA 1
ATOM 709 C C . PRO A 1 106 ? -8.663 -19.489 -29.163 1.00 13.19 128 PRO A C 1
ATOM 710 O O . PRO A 1 106 ? -8.261 -20.158 -28.201 1.00 13.21 128 PRO A O 1
ATOM 714 N N . ASP A 1 107 ? -7.943 -18.534 -29.757 1.00 11.93 129 ASP A N 1
ATOM 715 C CA . ASP A 1 107 ? -6.620 -18.198 -29.264 1.00 12.12 129 ASP A CA 1
ATOM 716 C C . ASP A 1 107 ? -6.704 -17.619 -27.848 1.00 12.93 129 ASP A C 1
ATOM 717 O O . ASP A 1 107 ? -5.771 -17.789 -27.076 1.00 14.77 129 ASP A O 1
ATOM 722 N N . PHE A 1 108 ? -7.802 -16.925 -27.511 1.00 10.83 130 PHE A N 1
ATOM 723 C CA . PHE A 1 108 ? -7.914 -16.311 -26.192 1.00 11.05 130 PHE A CA 1
ATOM 724 C C . PHE A 1 108 ? -8.451 -17.290 -25.153 1.00 10.72 130 PHE A C 1
ATOM 725 O O . PHE A 1 108 ? -8.225 -17.067 -23.962 1.00 11.05 130 PHE A O 1
ATOM 733 N N . GLY A 1 109 ? -9.156 -18.346 -25.578 1.00 11.39 131 GLY A N 1
ATOM 734 C CA . GLY A 1 109 ? -9.723 -19.300 -24.645 1.00 12.55 131 GLY A CA 1
ATOM 735 C C . GLY A 1 109 ? -11.164 -19.610 -25.042 1.00 12.06 131 GLY A C 1
ATOM 736 O O . GLY A 1 109 ? -11.517 -19.543 -26.220 1.00 13.51 131 GLY A O 1
ATOM 737 N N . THR A 1 110 ? -11.942 -20.044 -24.049 1.00 12.43 132 THR A N 1
ATOM 738 C CA . THR A 1 110 ? -13.324 -20.422 -24.228 1.00 12.51 132 THR A CA 1
ATOM 739 C C . THR A 1 110 ? -14.181 -19.527 -23.342 1.00 11.53 132 THR A C 1
ATOM 740 O O . THR A 1 110 ? -13.687 -18.746 -22.547 1.00 11.35 132 THR A O 1
ATOM 744 N N . LEU A 1 111 ? -15.502 -19.678 -23.482 1.00 12.48 133 LEU A N 1
ATOM 745 C CA . LEU A 1 111 ? -16.419 -18.973 -22.614 1.00 12.24 133 LEU A CA 1
ATOM 746 C C . LEU A 1 111 ? -16.216 -19.415 -21.153 1.00 12.69 133 LEU A C 1
ATOM 747 O O . LEU A 1 111 ? -16.422 -18.626 -20.236 1.00 12.83 133 LEU A O 1
ATOM 752 N N . ASP A 1 112 ? -15.777 -20.657 -20.903 1.00 14.56 134 ASP A N 1
ATOM 753 C CA . ASP A 1 112 ? -15.451 -21.065 -19.536 1.00 15.06 134 ASP A CA 1
ATOM 754 C C . ASP A 1 112 ? -14.281 -20.255 -18.976 1.00 13.32 134 ASP A C 1
ATOM 755 O O . ASP A 1 112 ? -14.291 -19.888 -17.801 1.00 13.25 134 ASP A O 1
ATOM 760 N N . ASP A 1 113 ? -13.225 -20.037 -19.780 1.00 12.26 135 ASP A N 1
ATOM 761 C CA . ASP A 1 113 ? -12.125 -19.190 -19.351 1.00 12.75 135 ASP A CA 1
ATOM 762 C C . ASP A 1 113 ? -12.630 -17.765 -19.089 1.00 11.49 135 ASP A C 1
ATOM 763 O O . ASP A 1 113 ? -12.191 -17.111 -18.149 1.00 12.69 135 ASP A O 1
ATOM 768 N N . PHE A 1 114 ? -13.566 -17.296 -19.930 1.00 11.63 136 PHE A N 1
ATOM 769 C CA . PHE A 1 114 ? -14.123 -15.964 -19.749 1.00 10.71 136 PHE A CA 1
ATOM 770 C C . PHE A 1 114 ? -14.884 -15.868 -18.418 1.00 11.62 136 PHE A C 1
ATOM 771 O O . PHE A 1 114 ? -14.728 -14.893 -17.656 1.0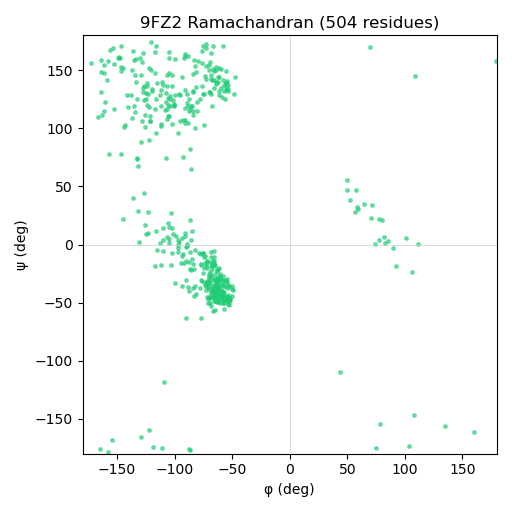0 12.54 136 PHE A O 1
ATOM 779 N N . ASP A 1 115 ? -15.700 -16.890 -18.110 1.00 12.16 137 ASP A N 1
ATOM 780 C CA . ASP A 1 115 ? -16.459 -16.883 -16.871 1.00 12.66 137 ASP A CA 1
ATOM 781 C C . ASP A 1 115 ? -15.514 -16.886 -15.670 1.00 12.19 137 ASP A C 1
ATOM 782 O O . ASP A 1 115 ? -15.790 -16.230 -14.645 1.00 11.10 137 ASP A O 1
ATOM 787 N N . LYS A 1 116 ? -14.374 -17.586 -15.789 1.00 13.21 138 LYS A N 1
ATOM 788 C CA A LYS A 1 116 ? -13.392 -17.659 -14.721 0.80 13.83 138 LYS A CA 1
ATOM 789 C CA B LYS A 1 116 ? -13.420 -17.646 -14.696 0.20 12.38 138 LYS A CA 1
ATOM 790 C C . LYS A 1 116 ? -12.805 -16.261 -14.507 1.00 11.82 138 LYS A C 1
ATOM 791 O O . LYS A 1 116 ? -12.639 -15.807 -13.369 1.00 11.82 138 LYS A O 1
ATOM 802 N N . LEU A 1 117 ? -12.499 -15.587 -15.632 1.00 11.61 139 LEU A N 1
ATOM 803 C CA . LEU A 1 117 ? -11.938 -14.247 -15.552 1.00 11.19 139 LEU A CA 1
ATOM 804 C C . LEU A 1 117 ? -12.872 -13.269 -14.846 1.00 10.87 139 LEU A C 1
ATOM 805 O O . LEU A 1 117 ? -12.449 -12.497 -13.989 1.00 11.75 139 LEU A O 1
ATOM 810 N N . ILE A 1 118 ? -14.167 -13.346 -15.170 1.00 10.39 140 ILE A N 1
ATOM 811 C CA . ILE A 1 118 ? -15.130 -12.495 -14.503 1.00 10.62 140 ILE A CA 1
ATOM 812 C C . ILE A 1 118 ? -15.176 -12.780 -13.001 1.00 11.11 140 ILE A C 1
ATOM 813 O O . ILE A 1 118 ? -15.174 -11.871 -12.157 1.00 10.96 140 ILE A O 1
ATOM 818 N N . GLU A 1 119 ? -15.294 -14.061 -12.662 1.00 11.25 141 GLU A N 1
ATOM 819 C CA . GLU A 1 119 ? -15.389 -14.437 -11.265 1.00 12.89 141 GLU A CA 1
ATOM 820 C C . GLU A 1 119 ? -14.165 -13.917 -10.511 1.00 11.30 141 GLU A C 1
ATOM 821 O O . GLU A 1 119 ? -14.294 -13.386 -9.418 1.00 12.90 141 GLU A O 1
ATOM 827 N N . GLU A 1 120 ? -12.970 -14.116 -11.071 1.00 10.64 142 GLU A N 1
ATOM 828 C CA . GLU A 1 120 ? -11.723 -13.782 -10.391 1.00 11.52 142 GLU A CA 1
ATOM 829 C C . GLU A 1 120 ? -11.483 -12.279 -10.299 1.00 11.25 142 GLU A C 1
ATOM 830 O O . GLU A 1 120 ? -10.923 -11.769 -9.317 1.00 11.05 142 GLU A O 1
ATOM 836 N N . CYS A 1 121 ? -11.956 -11.555 -11.313 1.00 10.59 143 CYS A N 1
ATOM 837 C CA . CYS A 1 121 ? -11.914 -10.105 -11.248 1.00 11.15 143 CYS A CA 1
ATOM 838 C C . CYS A 1 121 ? -12.817 -9.623 -10.116 1.00 10.23 143 CYS A C 1
ATOM 839 O O . CYS A 1 121 ? -12.392 -8.908 -9.224 1.00 10.97 143 CYS A O 1
ATOM 842 N N . HIS A 1 122 ? -14.085 -10.012 -10.155 1.00 11.08 144 HIS A N 1
ATOM 843 C CA . HIS A 1 122 ? -15.020 -9.569 -9.152 1.00 11.25 144 HIS A CA 1
ATOM 844 C C . HIS A 1 122 ? -14.590 -9.921 -7.721 1.00 12.18 144 HIS A C 1
ATOM 845 O O . HIS A 1 122 ? -14.800 -9.096 -6.843 1.00 11.46 144 HIS A O 1
ATOM 852 N N . LYS A 1 123 ? -13.952 -11.087 -7.499 1.00 12.62 145 LYS A N 1
ATOM 853 C CA . LYS A 1 123 ? -13.470 -11.445 -6.174 1.00 13.99 145 LYS A CA 1
ATOM 854 C C . LYS A 1 123 ? -12.457 -10.408 -5.658 1.00 12.81 145 LYS A C 1
ATOM 855 O O . LYS A 1 123 ? -12.314 -10.209 -4.445 1.00 14.86 145 LYS A O 1
ATOM 861 N N . ARG A 1 124 ? -11.725 -9.770 -6.579 1.00 12.10 146 ARG A N 1
ATOM 862 C CA . ARG A 1 124 ? -10.700 -8.807 -6.193 1.00 12.25 146 ARG A CA 1
ATOM 863 C C . ARG A 1 124 ? -11.197 -7.362 -6.240 1.00 12.88 146 ARG A C 1
ATOM 864 O O . ARG A 1 124 ? -10.400 -6.437 -6.068 1.00 12.35 146 ARG A O 1
ATOM 872 N N . GLY A 1 125 ? -12.477 -7.155 -6.539 1.00 11.66 147 GLY A N 1
ATOM 873 C CA . GLY A 1 125 ? -13.009 -5.805 -6.647 1.00 11.94 147 GLY A CA 1
ATOM 874 C C . GLY A 1 125 ? -12.702 -5.134 -7.996 1.00 11.28 147 GLY A C 1
ATOM 875 O O . GLY A 1 125 ? -12.740 -3.892 -8.105 1.00 11.69 147 GLY A O 1
ATOM 876 N N . ILE A 1 126 ? -12.413 -5.951 -9.024 1.00 10.27 148 ILE A N 1
ATOM 877 C CA . ILE A 1 126 ? -12.092 -5.470 -10.360 1.00 9.85 148 ILE A CA 1
ATOM 878 C C . ILE A 1 126 ? -13.342 -5.610 -11.206 1.00 10.25 148 ILE A C 1
ATOM 879 O O . ILE A 1 126 ? -13.767 -6.728 -11.427 1.00 10.40 148 ILE A O 1
ATOM 884 N N . ASN A 1 127 ? -13.856 -4.478 -11.741 1.00 10.65 149 ASN A N 1
ATOM 885 C CA . ASN A 1 127 ? -14.906 -4.481 -12.746 1.00 10.22 149 ASN A CA 1
ATOM 886 C C . ASN A 1 127 ? -14.328 -4.784 -14.136 1.00 9.65 149 ASN A C 1
ATOM 887 O O . ASN A 1 127 ? -13.150 -4.566 -14.417 1.00 9.65 149 ASN A O 1
ATOM 892 N N . VAL A 1 128 ? -15.171 -5.264 -15.045 1.00 10.05 150 VAL A N 1
ATOM 893 C CA . VAL A 1 128 ? -14.711 -5.640 -16.386 1.00 9.89 150 VAL A CA 1
ATOM 894 C C . VAL A 1 128 ? -15.669 -5.043 -17.391 1.00 10.21 150 VAL A C 1
ATOM 895 O O . VAL A 1 128 ? -16.866 -5.286 -17.322 1.00 10.87 150 VAL A O 1
ATOM 899 N N . ILE A 1 129 ? -15.121 -4.279 -18.332 1.00 8.82 151 ILE A N 1
ATOM 900 C CA . ILE A 1 129 ? -15.858 -3.875 -19.523 1.00 8.97 151 ILE A CA 1
ATOM 901 C C . ILE A 1 129 ? -15.247 -4.421 -20.797 1.00 9.22 151 ILE A C 1
ATOM 902 O O . ILE A 1 129 ? -14.030 -4.627 -20.891 1.00 9.89 151 ILE A O 1
ATOM 907 N N . LEU A 1 130 ? -16.146 -4.683 -21.748 1.00 9.34 152 LEU A N 1
ATOM 908 C CA . LEU A 1 130 ? -15.799 -5.301 -23.019 1.00 9.18 152 LEU A CA 1
ATOM 909 C C . LEU A 1 130 ? -15.849 -4.275 -24.145 1.00 9.89 152 LEU A C 1
ATOM 910 O O . LEU A 1 130 ? -16.703 -3.391 -24.192 1.00 10.38 152 LEU A O 1
ATOM 915 N N . ASP A 1 131 ? -14.949 -4.467 -25.085 1.00 10.14 153 ASP A N 1
ATOM 916 C CA . ASP A 1 131 ? -14.960 -3.734 -26.338 1.00 9.49 153 ASP A CA 1
ATOM 917 C C . ASP A 1 131 ? -16.084 -4.287 -27.207 1.00 9.64 153 ASP A C 1
ATOM 918 O O . ASP A 1 131 ? -15.965 -5.350 -27.815 1.00 11.78 153 ASP A O 1
ATOM 923 N N . LEU A 1 132 ? -17.196 -3.563 -27.278 1.00 8.99 154 LEU A N 1
ATOM 924 C CA . LEU A 1 132 ? -18.356 -3.983 -28.044 1.00 8.95 154 LEU A CA 1
ATOM 925 C C . LEU A 1 132 ? -18.445 -3.125 -29.305 1.00 9.72 154 LEU A C 1
ATOM 926 O O . LEU A 1 132 ? -18.702 -1.928 -29.214 1.00 9.71 154 LEU A O 1
ATOM 931 N N . VAL A 1 133 ? -18.137 -3.722 -30.476 1.00 8.58 155 VAL A N 1
ATOM 932 C CA . VAL A 1 133 ? -17.946 -2.950 -31.712 1.00 8.87 155 VAL A CA 1
ATOM 933 C C . VAL A 1 133 ? -19.301 -2.876 -32.400 1.00 9.70 155 VAL A C 1
ATOM 934 O O . VAL A 1 133 ? -19.716 -3.815 -33.091 1.00 10.57 155 VAL A O 1
ATOM 938 N N . LEU A 1 134 ? -19.951 -1.717 -32.314 1.00 9.89 156 LEU A N 1
ATOM 939 C CA . LEU A 1 134 ? -21.299 -1.564 -32.845 1.00 10.09 156 LEU A CA 1
ATOM 940 C C . LEU A 1 134 ? -21.305 -0.809 -34.181 1.00 10.88 156 LEU A C 1
ATOM 941 O O . LEU A 1 134 ? -22.280 -0.899 -34.920 1.00 10.41 156 LEU A O 1
ATOM 946 N N . ASN A 1 135 ? -20.233 -0.097 -34.524 1.00 9.95 157 ASN A N 1
ATOM 947 C CA . ASN A 1 135 ? -20.227 0.654 -35.763 1.00 9.73 157 ASN A CA 1
ATOM 948 C C . ASN A 1 135 ? -20.085 -0.306 -36.932 1.00 9.29 157 ASN A C 1
ATOM 949 O O . ASN A 1 135 ? -20.605 -0.025 -37.998 1.00 9.46 157 ASN A O 1
ATOM 954 N N . HIS A 1 136 ? -19.358 -1.399 -36.715 1.00 8.82 158 HIS A N 1
ATOM 955 C CA . HIS A 1 136 ? -18.988 -2.260 -37.830 1.00 9.00 158 HIS A CA 1
ATOM 956 C C . HIS A 1 136 ? -18.795 -3.698 -37.360 1.00 7.96 158 HIS A C 1
ATOM 957 O O . HIS A 1 136 ? -18.603 -3.928 -36.174 1.00 8.20 158 HIS A O 1
ATOM 964 N N . ALA A 1 137 ? -18.957 -4.649 -38.308 1.00 8.72 159 ALA A N 1
ATOM 965 C CA . ALA A 1 137 ? -18.738 -6.082 -38.148 1.00 8.92 159 ALA A CA 1
ATOM 966 C C . ALA A 1 137 ? -17.602 -6.544 -39.060 1.00 9.65 159 ALA A C 1
ATOM 967 O O . ALA A 1 137 ? -17.172 -5.778 -39.928 1.00 10.00 159 ALA A O 1
ATOM 969 N N . SER A 1 138 ? -17.154 -7.796 -38.884 1.00 9.81 160 SER A N 1
ATOM 970 C CA . SER A 1 138 ? -16.288 -8.407 -39.888 1.00 9.94 160 SER A CA 1
ATOM 971 C C . SER A 1 138 ? -17.024 -8.692 -41.199 1.00 10.79 160 SER A C 1
ATOM 972 O O . SER A 1 138 ? -18.198 -9.089 -41.190 1.00 10.89 160 SER A O 1
ATOM 975 N N . SER A 1 139 ? -16.308 -8.566 -42.335 1.00 10.64 161 SER A N 1
ATOM 976 C CA . SER A 1 139 ? -16.829 -8.985 -43.627 1.00 11.54 161 SER A CA 1
ATOM 977 C C . SER A 1 139 ? -17.031 -10.501 -43.715 1.00 12.16 161 SER A C 1
ATOM 978 O O . SER A 1 139 ? -17.657 -10.975 -44.665 1.00 12.02 161 SER A O 1
ATOM 981 N N . LYS A 1 140 ? -16.519 -11.247 -42.720 1.00 11.56 162 LYS A N 1
ATOM 982 C CA . LYS A 1 140 ? -16.743 -12.680 -42.635 1.00 13.51 162 LYS A CA 1
ATOM 983 C C . LYS A 1 140 ? -17.720 -13.044 -41.524 1.00 13.59 162 LYS A C 1
ATOM 984 O O . LYS A 1 140 ? -17.932 -14.228 -41.242 1.00 13.75 162 LYS A O 1
ATOM 990 N N . ASN A 1 141 ? -18.327 -12.043 -40.882 1.00 12.66 163 ASN A N 1
ATOM 991 C CA . ASN A 1 141 ? -19.438 -12.355 -40.003 1.00 12.62 163 ASN A CA 1
ATOM 992 C C . ASN A 1 141 ? -20.538 -13.000 -40.840 1.00 12.60 163 ASN A C 1
ATOM 993 O O . ASN A 1 141 ? -20.888 -12.489 -41.876 1.00 11.65 163 ASN A O 1
ATOM 998 N N . PRO A 1 142 ? -21.072 -14.173 -40.435 1.00 13.79 164 PRO A N 1
ATOM 999 C CA . PRO A 1 142 ? -22.129 -14.851 -41.199 1.00 13.27 164 PRO A CA 1
ATOM 1000 C C . PRO A 1 142 ? -23.345 -13.994 -41.493 1.00 13.02 164 PRO A C 1
ATOM 1001 O O . PRO A 1 142 ? -23.981 -14.179 -42.537 1.00 13.53 164 PRO A O 1
ATOM 1005 N N . LEU A 1 143 ? -23.660 -13.031 -40.612 1.00 13.02 165 LEU A N 1
ATOM 1006 C CA . LEU A 1 143 ? -24.772 -12.162 -40.929 1.00 12.44 165 LEU A CA 1
ATOM 1007 C C . LEU A 1 143 ? -24.454 -11.384 -42.207 1.00 12.01 165 LEU A C 1
ATOM 1008 O O . LEU A 1 143 ? -25.345 -11.140 -43.022 1.00 12.48 165 LEU A O 1
ATOM 1013 N N . PHE A 1 144 ? -23.186 -11.014 -42.390 1.00 11.50 166 PHE A N 1
ATOM 1014 C CA . PHE A 1 144 ? -22.778 -10.200 -43.517 1.00 10.83 166 PHE A CA 1
ATOM 1015 C C . PHE A 1 144 ? -22.578 -11.028 -44.788 1.00 11.06 166 PHE A C 1
ATOM 1016 O O . PHE A 1 144 ? -22.961 -10.583 -45.862 1.00 10.15 166 PHE A O 1
ATOM 1024 N N . THR A 1 145 ? -21.944 -12.196 -44.684 1.00 11.77 167 THR A N 1
ATOM 1025 C CA . THR A 1 145 ? -21.767 -13.039 -45.853 1.00 12.44 167 THR A CA 1
ATOM 1026 C C . THR A 1 145 ? -23.132 -13.389 -46.456 1.00 11.27 167 THR A C 1
ATOM 1027 O O . THR A 1 145 ? -23.251 -13.481 -47.690 1.00 14.18 167 THR A O 1
ATOM 1031 N N . LYS A 1 146 ? -24.171 -13.550 -45.631 1.00 12.25 168 LYS A N 1
ATOM 1032 C CA . LYS A 1 146 ? -25.507 -13.794 -46.153 1.00 12.92 168 LYS A CA 1
ATOM 1033 C C . LYS A 1 146 ? -26.038 -12.550 -46.876 1.00 12.67 168 LYS A C 1
ATOM 1034 O O . LYS A 1 146 ? -26.619 -12.637 -47.981 1.00 11.99 168 LYS A O 1
ATOM 1040 N N . ALA A 1 147 ? -25.817 -11.379 -46.277 1.00 10.90 169 ALA A N 1
ATOM 1041 C CA . ALA A 1 147 ? -26.219 -10.143 -46.916 1.00 10.71 169 ALA A CA 1
ATOM 1042 C C . ALA A 1 147 ? -25.587 -10.057 -48.307 1.00 10.95 169 ALA A C 1
ATOM 1043 O O . ALA A 1 147 ? -26.232 -9.651 -49.270 1.00 11.62 169 ALA A O 1
ATOM 1045 N N . VAL A 1 148 ? -24.290 -10.377 -48.422 1.00 11.56 170 VAL A N 1
ATOM 1046 C CA . VAL A 1 148 ? -23.573 -10.271 -49.685 1.00 12.65 170 VAL A CA 1
ATOM 1047 C C . VAL A 1 148 ? -24.204 -11.175 -50.738 1.00 12.87 170 VAL A C 1
ATOM 1048 O O . VAL A 1 148 ? -24.466 -10.716 -51.855 1.00 12.41 170 VAL A O 1
ATOM 1052 N N . GLU A 1 149 ? -24.515 -12.415 -50.353 1.00 12.71 171 GLU A N 1
ATOM 1053 C CA . GLU A 1 149 ? -25.136 -13.350 -51.274 1.00 15.67 171 GLU A CA 1
ATOM 1054 C C . GLU A 1 149 ? -26.490 -12.819 -51.733 1.00 14.53 171 GLU A C 1
ATOM 1055 O O . GLU A 1 149 ? -26.851 -12.911 -52.909 1.00 14.89 171 GLU A O 1
ATOM 1061 N N . GLU A 1 150 ? -27.287 -12.340 -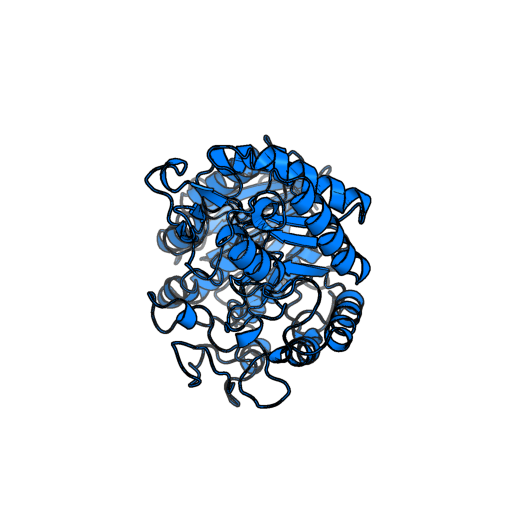50.791 1.00 12.08 172 GLU A N 1
ATOM 1062 C CA . GLU A 1 150 ? -28.623 -11.865 -51.125 1.00 13.18 172 GLU A CA 1
ATOM 1063 C C . GLU A 1 150 ? -28.550 -10.626 -52.034 1.00 13.24 172 GLU A C 1
ATOM 1064 O O . GLU A 1 150 ? -29.318 -10.524 -52.994 1.00 13.27 172 GLU A O 1
ATOM 1070 N N . VAL A 1 151 ? -27.605 -9.688 -51.807 1.00 12.37 173 VAL A N 1
ATOM 1071 C CA . VAL A 1 151 ? -27.499 -8.485 -52.633 1.00 13.04 173 VAL A CA 1
ATOM 1072 C C . VAL A 1 151 ? -27.121 -8.895 -54.057 1.00 13.65 173 VAL A C 1
ATOM 1073 O O . VAL A 1 151 ? -27.541 -8.260 -55.032 1.00 13.85 173 VAL A O 1
ATOM 1077 N N . ALA A 1 152 ? -26.297 -9.941 -54.186 1.00 14.53 174 ALA A N 1
ATOM 1078 C CA . ALA A 1 152 ? -25.877 -10.406 -55.498 1.00 14.11 174 ALA A CA 1
ATOM 1079 C C . ALA A 1 152 ? -27.078 -10.988 -56.271 1.00 14.73 174 ALA A C 1
ATOM 1080 O O . ALA A 1 152 ? -26.974 -11.119 -57.490 1.00 15.41 174 ALA A O 1
ATOM 1082 N N . ASP A 1 153 ? -28.201 -11.304 -55.581 1.00 14.07 175 ASP A N 1
ATOM 1083 C CA A ASP A 1 153 ? -29.448 -11.788 -56.157 0.50 14.80 175 ASP A CA 1
ATOM 1084 C CA B ASP A 1 153 ? -29.408 -11.743 -56.276 0.50 14.42 175 ASP A CA 1
ATOM 1085 C C . ASP A 1 153 ? -30.533 -10.717 -56.133 1.00 14.27 175 ASP A C 1
ATOM 1086 O O . ASP A 1 153 ? -31.716 -11.055 -56.280 1.00 13.30 175 ASP A O 1
ATOM 1095 N N . ASN A 1 154 ? -30.151 -9.436 -55.937 1.00 14.45 176 ASN A N 1
ATOM 1096 C CA . ASN A 1 154 ? -31.065 -8.293 -55.893 1.00 14.74 176 ASN A CA 1
ATOM 1097 C C . ASN A 1 154 ? -32.101 -8.478 -54.787 1.00 15.61 176 ASN A C 1
ATOM 1098 O O . ASN A 1 154 ? -33.275 -8.104 -54.936 1.00 16.76 176 ASN A O 1
ATOM 1103 N N . LYS A 1 155 ? -31.687 -9.135 -53.708 1.00 13.86 177 LYS A N 1
ATOM 1104 C CA . LYS A 1 155 ? -32.531 -9.192 -52.521 1.00 14.31 177 LYS A CA 1
ATOM 1105 C C . LYS A 1 155 ? -31.950 -8.252 -51.462 1.00 14.04 177 LYS A C 1
ATOM 1106 O O . LYS A 1 155 ? -30.875 -8.549 -50.953 1.00 13.16 177 LYS A O 1
ATOM 1112 N N . LEU A 1 156 ? -32.646 -7.135 -51.159 1.00 13.66 178 LEU A N 1
ATOM 1113 C CA . LEU A 1 156 ? -32.167 -6.120 -50.241 1.00 14.51 178 LEU A CA 1
ATOM 1114 C C . LEU A 1 156 ? -32.962 -6.105 -48.936 1.00 15.16 178 LEU A C 1
ATOM 1115 O O . LEU A 1 156 ? -32.618 -5.359 -48.018 1.00 16.18 178 LEU A O 1
ATOM 1120 N N . ASP A 1 157 ? -34.025 -6.912 -48.838 1.00 14.46 179 ASP A N 1
ATOM 1121 C CA . ASP A 1 157 ? -34.948 -6.836 -47.716 1.00 14.92 179 ASP A CA 1
ATOM 1122 C C . ASP A 1 157 ? -34.771 -8.000 -46.740 1.00 14.14 179 ASP A C 1
ATOM 1123 O O . ASP A 1 157 ? -35.657 -8.237 -45.919 1.00 15.97 179 ASP A O 1
ATOM 1128 N N . GLY A 1 158 ? -33.627 -8.687 -46.796 1.00 13.16 180 GLY A N 1
ATOM 1129 C CA . GLY A 1 158 ? -33.275 -9.685 -45.809 1.00 12.77 180 GLY A CA 1
ATOM 1130 C C . GLY A 1 158 ? -32.137 -9.185 -44.916 1.00 11.99 180 GLY A C 1
ATOM 1131 O O . GLY A 1 158 ? -32.221 -8.107 -44.315 1.00 12.43 180 GLY A O 1
ATOM 1132 N N . ASN A 1 159 ? -31.035 -9.923 -44.977 1.00 13.10 181 ASN A N 1
ATOM 1133 C CA . ASN A 1 159 ? -29.870 -9.619 -44.166 1.00 12.42 181 ASN A CA 1
ATOM 1134 C C . ASN A 1 159 ? -29.215 -8.309 -44.593 1.00 12.04 181 ASN A C 1
ATOM 1135 O O . ASN A 1 159 ? -28.517 -7.716 -43.771 1.00 10.75 181 ASN A O 1
ATOM 1140 N N . ALA A 1 160 ? -29.433 -7.824 -45.824 1.00 12.37 182 ALA A N 1
ATOM 1141 C CA . ALA A 1 160 ? -28.873 -6.521 -46.179 1.00 12.34 182 ALA A CA 1
ATOM 1142 C C . ALA A 1 160 ? -29.385 -5.442 -45.212 1.00 12.17 182 ALA A C 1
ATOM 1143 O O . ALA A 1 160 ? -28.733 -4.423 -45.007 1.00 12.75 182 ALA A O 1
ATOM 1145 N N . GLU A 1 161 ? -30.587 -5.642 -44.627 1.00 12.25 183 GLU A N 1
ATOM 1146 C CA . GLU A 1 161 ? -31.184 -4.651 -43.747 1.00 13.09 183 GLU A CA 1
ATOM 1147 C C . GLU A 1 161 ? -30.382 -4.458 -42.451 1.00 13.81 183 GLU A C 1
ATOM 1148 O O . GLU A 1 161 ? -30.547 -3.434 -41.792 1.00 14.43 183 GLU A O 1
ATOM 1154 N N . TYR A 1 162 ? -29.508 -5.405 -42.076 1.00 12.60 184 TYR A N 1
ATOM 1155 C CA . TYR A 1 162 ? -28.631 -5.174 -40.927 1.00 11.78 184 TYR A CA 1
ATOM 1156 C C . TYR A 1 162 ? -27.554 -4.112 -41.199 1.00 10.90 184 TYR A C 1
ATOM 1157 O O . TYR A 1 162 ? -27.059 -3.519 -40.237 1.00 10.70 184 TYR A O 1
ATOM 1166 N N . PHE A 1 163 ? -27.146 -3.943 -42.459 1.00 11.34 185 PHE A N 1
ATOM 1167 C CA . PHE A 1 163 ? -25.919 -3.232 -42.798 1.00 11.81 185 PHE A CA 1
ATOM 1168 C C . PHE A 1 163 ? -26.209 -1.981 -43.613 1.00 12.13 185 PHE A C 1
ATOM 1169 O O . PHE A 1 163 ? -27.334 -1.759 -44.079 1.00 12.25 185 PHE A O 1
ATOM 1177 N N . GLU A 1 164 ? -25.193 -1.118 -43.709 1.00 12.00 186 GLU A N 1
ATOM 1178 C CA . GLU A 1 164 ? -25.347 0.212 -44.285 1.00 11.33 186 GLU A CA 1
ATOM 1179 C C . GLU A 1 164 ? -25.171 0.085 -45.792 1.00 11.81 186 GLU A C 1
ATOM 1180 O O . GLU A 1 164 ? -24.204 0.599 -46.351 1.00 11.00 186 GLU A O 1
ATOM 1186 N N . ILE A 1 165 ? -26.119 -0.654 -46.397 1.00 11.39 187 ILE A N 1
ATOM 1187 C CA . ILE A 1 165 ? -26.076 -1.052 -47.796 1.00 12.02 187 ILE A CA 1
ATOM 1188 C C . ILE A 1 165 ? -27.053 -0.189 -48.590 1.00 12.22 187 ILE A C 1
ATOM 1189 O O . ILE A 1 165 ? -28.245 -0.085 -48.278 1.00 15.15 187 ILE A O 1
ATOM 1194 N N . HIS A 1 166 ? -26.519 0.389 -49.654 1.00 13.49 188 HIS A N 1
ATOM 1195 C CA . HIS A 1 166 ? -27.245 1.300 -50.522 1.00 13.57 188 HIS A CA 1
ATOM 1196 C C . HIS A 1 166 ? -26.623 1.266 -51.921 1.00 14.06 188 HIS A C 1
ATOM 1197 O O . HIS A 1 166 ? -25.500 0.796 -52.123 1.00 12.67 188 HIS A O 1
ATOM 1204 N N . LYS A 1 167 ? -27.315 1.871 -52.905 1.00 15.67 189 LYS A N 1
ATOM 1205 C CA . LYS A 1 167 ? -26.669 2.046 -54.194 1.00 16.14 189 LYS A CA 1
ATOM 1206 C C . LYS A 1 167 ? -25.434 2.919 -53.981 1.00 15.19 189 LYS A C 1
ATOM 1207 O O . LYS A 1 167 ? -25.421 3.742 -53.089 1.00 14.08 189 LYS A O 1
ATOM 1213 N N . ALA A 1 168 ? -24.410 2.759 -54.814 1.00 14.96 190 ALA A N 1
ATOM 1214 C CA . ALA A 1 168 ? -23.173 3.517 -54.665 1.00 15.95 190 ALA A CA 1
ATOM 1215 C C . ALA A 1 168 ? -23.428 5.019 -54.596 1.00 17.52 190 ALA A C 1
ATOM 1216 O O . ALA A 1 168 ? -22.781 5.744 -53.828 1.00 15.25 190 ALA A O 1
ATOM 1218 N N . SER A 1 169 ? -24.423 5.479 -55.362 1.00 19.75 191 SER A N 1
ATOM 1219 C CA . SER A 1 169 ? -24.700 6.899 -55.516 1.00 21.69 191 SER A CA 1
ATOM 1220 C C . SER A 1 169 ? -25.305 7.503 -54.251 1.00 21.92 191 SER A C 1
ATOM 1221 O O . SER A 1 169 ? -25.343 8.715 -54.094 1.00 23.35 191 SER A O 1
ATOM 1224 N N . TYR A 1 170 ? -25.794 6.674 -53.327 1.00 22.04 192 TYR A N 1
ATOM 1225 C CA . TYR A 1 170 ? -26.372 7.212 -52.110 1.00 20.72 192 TYR A CA 1
ATOM 1226 C C . TYR A 1 170 ? -25.345 7.877 -51.198 1.00 22.57 192 TYR A C 1
ATOM 1227 O O . TYR A 1 170 ? -25.680 8.848 -50.501 1.00 20.70 192 TYR A O 1
ATOM 1236 N N . PHE A 1 171 ? -24.124 7.327 -51.162 1.00 22.15 193 PHE A N 1
ATOM 1237 C CA . PHE A 1 171 ? -23.164 7.697 -50.132 1.00 21.05 193 PHE A CA 1
ATOM 1238 C C . PHE A 1 171 ? -22.730 9.145 -50.346 1.00 22.99 193 PHE A C 1
ATOM 1239 O O . PHE A 1 171 ? -22.599 9.603 -51.484 1.00 23.00 193 PHE A O 1
ATOM 1247 N N . ASP A 1 172 ? -22.561 9.858 -49.215 1.00 24.32 194 ASP A N 1
ATOM 1248 C CA . ASP A 1 172 ? -21.767 11.071 -49.191 1.00 24.93 194 ASP A CA 1
ATOM 1249 C C . ASP A 1 172 ? -20.469 10.733 -49.918 1.00 26.43 194 ASP A C 1
ATOM 1250 O O . ASP A 1 172 ? -19.962 9.612 -49.818 1.00 26.13 194 ASP A O 1
ATOM 1255 N N . SER A 1 173 ? -19.941 11.700 -50.650 1.00 24.22 195 SER A N 1
ATOM 1256 C CA . SER A 1 173 ? -18.776 11.490 -51.493 1.00 24.47 195 SER A CA 1
ATOM 1257 C C . SER A 1 173 ? -17.561 10.997 -50.703 1.00 25.62 195 SER A C 1
ATOM 1258 O O . SER A 1 173 ? -16.898 10.064 -51.166 1.00 24.72 195 SER A O 1
ATOM 1261 N N . ASN A 1 174 ? -17.281 11.537 -49.502 1.00 23.19 196 ASN A N 1
ATOM 1262 C CA . ASN A 1 174 ? -16.039 11.163 -48.826 1.00 22.88 196 ASN A CA 1
ATOM 1263 C C . ASN A 1 174 ? -16.166 9.897 -47.973 1.00 23.54 196 ASN A C 1
ATOM 1264 O O . ASN A 1 174 ? -15.358 9.680 -47.071 1.00 29.35 196 ASN A O 1
ATOM 1269 N N . THR A 1 175 ? -17.163 9.051 -48.254 1.00 19.79 197 THR A N 1
ATOM 1270 C CA . THR A 1 175 ? -17.351 7.834 -47.488 1.00 17.04 197 THR A CA 1
ATOM 1271 C C . THR A 1 175 ? -16.784 6.645 -48.266 1.00 14.77 197 THR A C 1
ATOM 1272 O O . THR A 1 175 ? -17.263 6.357 -49.346 1.00 15.00 197 THR A O 1
ATOM 1276 N N . GLN A 1 176 ? -15.813 5.922 -47.690 1.00 14.68 198 GLN A N 1
ATOM 1277 C CA . GLN A 1 176 ? -15.283 4.704 -48.287 1.00 15.77 198 GLN A CA 1
ATOM 1278 C C . GLN A 1 176 ? -16.294 3.582 -48.129 1.00 13.14 198 GLN A C 1
ATOM 1279 O O . GLN A 1 176 ? -17.024 3.534 -47.140 1.00 11.57 198 GLN A O 1
ATOM 1285 N N . THR A 1 177 ? -16.349 2.697 -49.139 1.00 14.35 199 THR A N 1
ATOM 1286 C CA . THR A 1 177 ? -17.326 1.626 -49.168 1.00 14.32 199 THR A CA 1
ATOM 1287 C C . THR A 1 177 ? -16.652 0.317 -49.596 1.00 14.49 199 THR A C 1
ATOM 1288 O O . THR A 1 177 ? -15.494 0.298 -50.062 1.00 15.74 199 THR A O 1
ATOM 1292 N N . ILE A 1 178 ? -17.402 -0.773 -49.378 1.00 12.11 200 ILE A N 1
ATOM 1293 C CA . ILE A 1 178 ? -17.194 -2.112 -49.899 1.00 12.37 200 ILE A CA 1
ATOM 1294 C C . ILE A 1 178 ? -18.119 -2.279 -51.089 1.00 12.41 200 ILE A C 1
ATOM 1295 O O . ILE A 1 178 ? -19.311 -2.013 -50.982 1.00 13.51 200 ILE A O 1
ATOM 1300 N N . SER A 1 179 ? -17.561 -2.718 -52.214 1.00 13.23 201 SER A N 1
ATOM 1301 C CA . SER A 1 179 ? -18.349 -2.972 -53.414 1.00 14.33 201 SER A CA 1
ATOM 1302 C C . SER A 1 179 ? -19.108 -4.292 -53.327 1.00 14.22 201 SER A C 1
ATOM 1303 O O . SER A 1 179 ? -18.506 -5.335 -53.138 1.00 16.79 201 SER A O 1
ATOM 1306 N N . LEU A 1 180 ? -20.436 -4.235 -53.512 1.00 15.18 202 LEU A N 1
ATOM 1307 C CA . LEU A 1 180 ? -21.277 -5.423 -53.543 1.00 14.14 202 LEU A CA 1
ATOM 1308 C C . LEU A 1 180 ? -21.804 -5.649 -54.960 1.00 15.14 202 LEU A C 1
ATOM 1309 O O . LEU A 1 180 ? -21.443 -4.931 -55.881 1.00 15.65 202 LEU A O 1
ATOM 1314 N N . GLY A 1 181 ? -22.666 -6.644 -55.149 1.00 14.77 203 GLY A N 1
ATOM 1315 C CA . GLY A 1 181 ? -23.153 -6.903 -56.498 1.00 14.31 203 GLY A CA 1
ATOM 1316 C C . GLY A 1 181 ? -24.202 -5.872 -56.912 1.00 15.51 203 GLY A C 1
ATOM 1317 O O . GLY A 1 181 ? -24.718 -5.124 -56.069 1.00 13.36 203 GLY A O 1
ATOM 1318 N N . ASN A 1 182 ? -24.497 -5.851 -58.224 1.00 16.68 204 ASN A N 1
ATOM 1319 C CA . ASN A 1 182 ? -25.625 -5.133 -58.790 1.00 16.56 204 ASN A CA 1
ATOM 1320 C C . ASN A 1 182 ? -25.561 -3.632 -58.483 1.00 15.68 204 ASN A C 1
ATOM 1321 O O . ASN A 1 182 ? -26.593 -2.975 -58.391 1.00 15.46 204 ASN A O 1
ATOM 1326 N N . GLY A 1 183 ? -24.346 -3.077 -58.350 1.00 15.56 205 GLY A N 1
ATOM 1327 C CA . GLY A 1 183 ? -24.186 -1.637 -58.182 1.00 16.10 205 GLY A CA 1
ATOM 1328 C C . GLY A 1 183 ? -24.387 -1.131 -56.758 1.00 16.51 205 GLY A C 1
ATOM 1329 O O . GLY A 1 183 ? -24.410 0.087 -56.561 1.00 16.72 205 GLY A O 1
ATOM 1330 N N . TYR A 1 184 ? -24.557 -2.043 -55.786 1.00 14.52 206 TYR A N 1
ATOM 1331 C CA . TYR A 1 184 ? -24.717 -1.727 -54.372 1.00 14.83 206 TYR A CA 1
ATOM 1332 C C . TYR A 1 184 ? -23.345 -1.651 -53.699 1.00 12.65 206 TYR A C 1
ATOM 1333 O O . TYR A 1 184 ? -22.361 -2.144 -54.232 1.00 13.47 206 TYR A O 1
ATOM 1342 N N . ALA A 1 185 ? -23.320 -1.017 -52.518 1.00 12.78 207 ALA A N 1
ATOM 1343 C CA . ALA A 1 185 ? -22.116 -0.869 -51.721 1.00 12.75 207 ALA A CA 1
ATOM 1344 C C . ALA A 1 185 ? -22.512 -0.843 -50.240 1.00 13.17 207 ALA A C 1
ATOM 1345 O O . ALA A 1 185 ? -23.647 -0.559 -49.877 1.00 12.53 207 ALA A O 1
ATOM 1347 N N . CYS A 1 186 ? -21.544 -1.113 -49.375 1.00 12.37 208 CYS A N 1
ATOM 1348 C CA . CYS A 1 186 ? -21.722 -1.000 -47.932 1.00 11.27 208 CYS A CA 1
ATOM 1349 C C . CYS A 1 186 ? -20.734 0.022 -47.414 1.00 11.04 208 CYS A C 1
ATOM 1350 O O . CYS A 1 186 ? -19.557 -0.084 -47.753 1.00 11.32 208 CYS A O 1
ATOM 1353 N N . GLU A 1 187 ? -21.198 0.944 -46.559 1.00 10.44 209 GLU A N 1
ATOM 1354 C CA . GLU A 1 187 ? -20.341 1.898 -45.870 1.00 10.66 209 GLU A CA 1
ATOM 1355 C C . GLU A 1 187 ? -19.254 1.123 -45.115 1.00 11.15 209 GLU A C 1
ATOM 1356 O O . GLU A 1 187 ? -19.503 0.063 -44.520 1.00 10.89 209 GLU A O 1
ATOM 1362 N N . ALA A 1 188 ? -18.007 1.606 -45.221 1.00 11.11 210 ALA A N 1
ATOM 1363 C CA . ALA A 1 188 ? -16.880 0.950 -44.585 1.00 11.45 210 ALA A CA 1
ATOM 1364 C C . ALA A 1 188 ? -15.783 1.980 -44.394 1.00 11.02 210 ALA A C 1
ATOM 1365 O O . ALA A 1 188 ? -14.808 1.992 -45.153 1.00 12.28 210 ALA A O 1
ATOM 1367 N N . ASN A 1 189 ? -15.914 2.835 -43.370 1.00 9.80 211 ASN A N 1
ATOM 1368 C CA . ASN A 1 189 ? -14.928 3.885 -43.157 1.00 11.19 211 ASN A CA 1
ATOM 1369 C C . ASN A 1 189 ? -13.538 3.352 -42.839 1.00 13.07 211 ASN A C 1
ATOM 1370 O O . ASN A 1 189 ? -12.553 4.044 -43.137 1.00 15.58 211 ASN A O 1
ATOM 1375 N N . PHE A 1 190 ? -13.443 2.189 -42.181 1.00 12.18 212 PHE A N 1
ATOM 1376 C CA . PHE A 1 190 ? -12.167 1.784 -41.592 1.00 11.98 212 PHE A CA 1
ATOM 1377 C C . PHE A 1 190 ? -11.397 0.783 -42.430 1.00 12.61 212 PHE A C 1
ATOM 1378 O O . PHE A 1 190 ? -10.150 0.807 -42.407 1.00 13.97 212 PHE A O 1
ATOM 1386 N N . SER A 1 191 ? -12.119 -0.094 -43.136 1.00 11.31 213 SER A N 1
ATOM 1387 C CA . SER A 1 191 ? -11.522 -1.152 -43.923 1.00 12.66 213 SER A CA 1
ATOM 1388 C C . SER A 1 191 ? -12.581 -1.877 -44.753 1.00 12.15 213 SER A C 1
ATOM 1389 O O . SER A 1 191 ? -13.719 -2.025 -44.315 1.00 12.09 213 SER A O 1
ATOM 1392 N N . GLN A 1 192 ? -12.138 -2.510 -45.842 1.00 12.59 214 GLN A N 1
ATOM 1393 C CA . GLN A 1 192 ? -12.970 -3.380 -46.642 1.00 14.16 214 GLN A CA 1
ATOM 1394 C C . GLN A 1 192 ? -13.378 -4.635 -45.866 1.00 12.67 214 GLN A C 1
ATOM 1395 O O . GLN A 1 192 ? -14.331 -5.322 -46.237 1.00 13.16 214 GLN A O 1
ATOM 1401 N N . GLU A 1 193 ? -12.713 -4.899 -44.730 1.00 12.13 215 GLU A N 1
ATOM 1402 C CA . GLU A 1 193 ? -13.052 -6.047 -43.921 1.00 11.24 215 GLU A CA 1
ATOM 1403 C C . GLU A 1 193 ? -13.957 -5.651 -42.750 1.00 9.83 215 GLU A C 1
ATOM 1404 O O . GLU A 1 193 ? -14.238 -6.502 -41.923 1.00 10.33 215 GLU A O 1
ATOM 1410 N N . MET A 1 194 ? -14.418 -4.387 -42.709 1.00 9.41 216 MET A N 1
ATOM 1411 C CA . MET A 1 194 ? -15.206 -3.855 -41.597 1.00 9.64 216 MET A CA 1
ATOM 1412 C C . MET A 1 194 ? -16.450 -3.121 -42.111 1.00 8.76 216 MET A C 1
ATOM 1413 O O . MET A 1 194 ? -16.621 -1.932 -41.900 1.00 8.87 216 MET A O 1
ATOM 1418 N N . PRO A 1 195 ? -17.397 -3.857 -42.701 1.00 8.30 217 PRO A N 1
ATOM 1419 C CA . PRO A 1 195 ? -18.673 -3.273 -43.106 1.00 8.65 217 PRO A CA 1
ATOM 1420 C C . PRO A 1 195 ? -19.466 -2.746 -41.925 1.00 8.72 217 PRO A C 1
ATOM 1421 O O . PRO A 1 195 ? -19.489 -3.378 -40.861 1.00 9.32 217 PRO A O 1
ATOM 1425 N N . GLU A 1 196 ? -20.164 -1.633 -42.170 1.00 8.57 218 GLU A N 1
ATOM 1426 C CA . GLU A 1 196 ? -20.847 -0.969 -41.082 1.00 8.80 218 GLU A CA 1
ATOM 1427 C C . GLU A 1 196 ? -22.290 -1.417 -40.948 1.00 8.89 218 GLU A C 1
ATOM 1428 O O . GLU A 1 196 ? -22.966 -1.717 -41.922 1.00 9.71 218 GLU A O 1
ATOM 1434 N N . TRP A 1 197 ? -22.713 -1.485 -39.677 1.00 9.05 219 TRP A N 1
ATOM 1435 C CA . TRP A 1 197 ? -24.095 -1.760 -39.329 1.00 10.47 219 TRP A CA 1
ATOM 1436 C C . TRP A 1 197 ? -24.977 -0.575 -39.696 1.00 10.94 219 TRP A C 1
ATOM 1437 O O . TRP A 1 197 ? -24.564 0.568 -39.588 1.00 10.76 219 TRP A O 1
ATOM 1448 N N . ASN A 1 198 ? -26.246 -0.854 -40.025 1.00 10.71 220 ASN A N 1
ATOM 1449 C CA . ASN A 1 198 ? -27.271 0.167 -40.090 1.00 11.86 220 ASN A CA 1
ATOM 1450 C C . ASN A 1 198 ? -27.897 0.322 -38.716 1.00 11.72 220 ASN A C 1
ATOM 1451 O O . ASN A 1 198 ? -28.653 -0.542 -38.290 1.00 11.86 220 ASN A O 1
ATOM 1456 N N . LEU A 1 199 ? -27.529 1.410 -38.018 1.00 10.77 221 LEU A N 1
ATOM 1457 C CA . LEU A 1 199 ? -27.924 1.614 -36.643 1.00 10.98 221 LEU A CA 1
ATOM 1458 C C . LEU A 1 199 ? -29.375 2.020 -36.506 1.00 10.81 221 LEU A C 1
ATOM 1459 O O . LEU A 1 199 ? -29.865 2.028 -35.384 1.00 10.96 221 LEU A O 1
ATOM 1464 N N . ASN A 1 200 ? -30.029 2.354 -37.627 1.00 12.65 222 ASN A N 1
ATOM 1465 C CA . ASN A 1 200 ? -31.453 2.670 -37.643 1.00 14.20 222 ASN A CA 1
ATOM 1466 C C . ASN A 1 200 ? -32.313 1.424 -37.814 1.00 13.59 222 ASN A C 1
ATOM 1467 O O . ASN A 1 200 ? -33.527 1.497 -37.595 1.00 15.56 222 ASN A O 1
ATOM 1472 N N . SER A 1 201 ? -31.712 0.304 -38.221 1.00 12.49 223 SER A N 1
ATOM 1473 C CA . SER A 1 201 ? -32.458 -0.903 -38.546 1.00 12.42 223 SER A CA 1
ATOM 1474 C C . SER A 1 201 ? -33.074 -1.566 -37.305 1.00 13.11 223 SER A C 1
ATOM 1475 O O . SER A 1 201 ? -32.419 -1.753 -36.297 1.00 11.93 223 SER A O 1
ATOM 1478 N N . LYS A 1 202 ? -34.365 -1.905 -37.387 1.00 13.71 224 LYS A N 1
ATOM 1479 C CA . LYS A 1 202 ? -35.080 -2.665 -36.381 1.00 15.56 224 LYS A CA 1
ATOM 1480 C C . LYS A 1 202 ? -34.333 -3.960 -36.067 1.00 12.71 224 LYS A C 1
ATOM 1481 O O . LYS A 1 202 ? -34.161 -4.320 -34.902 1.00 14.21 224 LYS A O 1
ATOM 1487 N N . LYS A 1 203 ? -33.910 -4.664 -37.133 1.00 12.57 225 LYS A N 1
ATOM 1488 C CA . LYS A 1 203 ? -33.234 -5.951 -37.028 1.00 12.08 225 LYS A CA 1
ATOM 1489 C C . LYS A 1 203 ? -31.905 -5.776 -36.288 1.00 11.29 225 LYS A C 1
ATOM 1490 O O . LYS A 1 203 ? -31.528 -6.615 -35.488 1.00 10.92 225 LYS A O 1
ATOM 1496 N N . THR A 1 204 ? -31.190 -4.703 -36.590 1.00 11.21 226 THR A N 1
ATOM 1497 C CA . THR A 1 204 ? -29.899 -4.473 -35.968 1.00 11.36 226 THR A CA 1
ATOM 1498 C C . THR A 1 204 ? -30.094 -4.218 -34.472 1.00 11.33 226 THR A C 1
ATOM 1499 O O . THR A 1 204 ? -29.306 -4.667 -33.649 1.00 11.70 226 THR A O 1
ATOM 1503 N N . ARG A 1 205 ? -31.080 -3.378 -34.141 1.00 10.71 227 ARG A N 1
ATOM 1504 C CA . ARG A 1 205 ? -31.370 -3.084 -32.749 1.00 10.91 227 ARG A CA 1
ATOM 1505 C C . ARG A 1 205 ? -31.745 -4.365 -32.004 1.00 11.09 227 ARG A C 1
ATOM 1506 O O . ARG A 1 205 ? -31.336 -4.566 -30.859 1.00 10.65 227 ARG A O 1
ATOM 1514 N N . GLU A 1 206 ? -32.600 -5.199 -32.602 1.00 11.11 228 GLU A N 1
ATOM 1515 C CA . GLU A 1 206 ? -32.899 -6.510 -32.020 1.00 11.70 228 GLU A CA 1
ATOM 1516 C C . GLU A 1 206 ? -31.630 -7.316 -31.759 1.00 11.23 228 GLU A C 1
ATOM 1517 O O . GLU A 1 206 ? -31.484 -7.967 -30.727 1.00 10.83 228 GLU A O 1
ATOM 1523 N N . GLU A 1 207 ? -30.728 -7.352 -32.740 1.00 12.04 229 GLU A N 1
ATOM 1524 C CA . GLU A 1 207 ? -29.504 -8.134 -32.616 1.00 11.68 229 GLU A CA 1
ATOM 1525 C C . GLU A 1 207 ? -28.626 -7.577 -31.497 1.00 11.27 229 GLU A C 1
ATOM 1526 O O . GLU A 1 207 ? -28.092 -8.328 -30.706 1.00 11.40 229 GLU A O 1
ATOM 1532 N N . PHE A 1 208 ? -28.488 -6.253 -31.424 1.00 10.94 230 PHE A N 1
ATOM 1533 C CA . PHE A 1 208 ? -27.661 -5.606 -30.423 1.00 11.34 230 PHE A CA 1
ATOM 1534 C C . PHE A 1 208 ? -28.214 -5.840 -29.012 1.00 11.01 230 PHE A C 1
ATOM 1535 O O . PHE A 1 208 ? -27.462 -5.951 -28.054 1.00 10.83 230 PHE A O 1
ATOM 1543 N N . THR A 1 209 ? -29.542 -5.857 -28.849 1.00 10.84 231 THR A N 1
ATOM 1544 C CA . THR A 1 209 ? -30.155 -6.159 -27.575 1.00 10.75 231 THR A CA 1
ATOM 1545 C C . THR A 1 209 ? -29.752 -7.567 -27.145 1.00 11.08 231 THR A C 1
ATOM 1546 O O . THR A 1 209 ? -29.362 -7.798 -25.994 1.00 12.13 231 THR A O 1
ATOM 1550 N N . LYS A 1 210 ? -29.773 -8.508 -28.104 1.00 11.86 232 LYS A N 1
ATOM 1551 C CA . LYS A 1 210 ? -29.403 -9.886 -27.802 1.00 10.79 232 LYS A CA 1
ATOM 1552 C C . LYS A 1 210 ? -27.924 -10.019 -27.413 1.00 10.74 232 LYS A C 1
ATOM 1553 O O . LYS A 1 210 ? -27.561 -10.760 -26.474 1.00 10.79 232 LYS A O 1
ATOM 1559 N N . ILE A 1 211 ? -27.066 -9.298 -28.125 1.00 11.27 233 ILE A N 1
ATOM 1560 C CA . ILE A 1 211 ? -25.637 -9.363 -27.851 1.00 10.79 233 ILE A CA 1
ATOM 1561 C C . ILE A 1 211 ? -25.322 -8.705 -26.503 1.00 11.07 233 ILE A C 1
ATOM 1562 O O . ILE A 1 211 ? -24.619 -9.261 -25.661 1.00 10.56 233 ILE A O 1
ATOM 1567 N N . ALA A 1 212 ? -25.888 -7.527 -26.262 1.00 11.96 234 ALA A N 1
ATOM 1568 C CA . ALA A 1 212 ? -25.739 -6.879 -24.974 1.00 12.34 234 ALA A CA 1
ATOM 1569 C C . ALA A 1 212 ? -26.162 -7.810 -23.834 1.00 11.89 234 ALA A C 1
ATOM 1570 O O . ALA A 1 212 ? -25.422 -7.982 -22.871 1.00 11.11 234 ALA A O 1
ATOM 1572 N N . LYS A 1 213 ? -27.358 -8.393 -23.919 1.00 12.47 235 LYS A N 1
ATOM 1573 C CA . LYS A 1 213 ? -27.842 -9.241 -22.835 1.00 12.97 235 LYS A CA 1
ATOM 1574 C C . LYS A 1 213 ? -26.955 -10.468 -22.661 1.00 11.99 235 LYS A C 1
ATOM 1575 O O . LYS A 1 213 ? -26.749 -10.932 -21.545 1.00 12.59 235 LYS A O 1
ATOM 1581 N N . PHE A 1 214 ? -26.494 -11.049 -23.770 1.00 11.70 236 PHE A N 1
ATOM 1582 C CA . PHE A 1 214 ? -25.625 -12.209 -23.714 1.00 12.74 236 PHE A CA 1
ATOM 1583 C C . PHE A 1 214 ? -24.423 -11.936 -22.804 1.00 13.48 236 PHE A C 1
ATOM 1584 O O . PHE A 1 214 ? -24.125 -12.741 -21.923 1.00 13.05 236 PHE A O 1
ATOM 1592 N N . TRP A 1 215 ? -23.757 -10.792 -22.978 1.00 12.39 237 TRP A N 1
ATOM 1593 C CA . TRP A 1 215 ? -22.552 -10.527 -22.213 1.00 10.72 237 TRP A CA 1
ATOM 1594 C C . TRP A 1 215 ? -22.874 -9.978 -20.815 1.00 10.58 237 TRP A C 1
ATOM 1595 O O . TRP A 1 215 ? -22.211 -10.328 -19.842 1.00 11.08 237 TRP A O 1
ATOM 1606 N N . LEU A 1 216 ? -23.919 -9.173 -20.708 1.00 9.32 238 LEU A N 1
ATOM 1607 C CA . LEU A 1 216 ? -24.312 -8.648 -19.402 1.00 10.29 238 LEU A CA 1
ATOM 1608 C C . LEU A 1 216 ? -24.739 -9.804 -18.487 1.00 11.69 238 LEU A C 1
ATOM 1609 O O . LEU A 1 216 ? -24.423 -9.823 -17.307 1.00 12.08 238 LEU A O 1
ATOM 1614 N N . ASP A 1 217 ? -25.397 -10.808 -19.055 1.00 11.94 239 ASP A N 1
ATOM 1615 C CA . ASP A 1 217 ? -25.816 -11.962 -18.273 1.00 12.59 239 ASP A CA 1
ATOM 1616 C C . ASP A 1 217 ? -24.625 -12.786 -17.787 1.00 13.02 239 ASP A C 1
ATOM 1617 O O . ASP A 1 217 ? -24.775 -13.583 -16.862 1.00 15.16 239 ASP A O 1
ATOM 1622 N N . ARG A 1 218 ? -23.445 -12.593 -18.394 1.00 13.17 240 ARG A N 1
ATOM 1623 C CA . ARG A 1 218 ? -22.232 -13.251 -17.917 1.00 13.74 240 ARG A CA 1
ATOM 1624 C C . ARG A 1 218 ? -21.441 -12.442 -16.881 1.00 14.09 240 ARG A C 1
ATOM 1625 O O . ARG A 1 218 ? -20.322 -12.826 -16.553 1.00 16.21 240 ARG A O 1
ATOM 1633 N N . GLY A 1 219 ? -21.959 -11.326 -16.403 1.00 11.73 241 GLY A N 1
ATOM 1634 C CA . GLY A 1 219 ? -21.381 -10.605 -15.283 1.00 12.23 241 GLY A CA 1
ATOM 1635 C C . GLY A 1 219 ? -20.568 -9.408 -15.769 1.00 11.07 241 GLY A C 1
ATOM 1636 O O . GLY A 1 219 ? -19.957 -8.742 -14.950 1.00 11.98 241 GLY A O 1
ATOM 1637 N N . VAL A 1 220 ? -20.575 -9.113 -17.069 1.00 12.13 242 VAL A N 1
ATOM 1638 C CA . VAL A 1 220 ? -19.868 -7.936 -17.585 1.00 11.10 242 VAL A CA 1
ATOM 1639 C C . VAL A 1 220 ? -20.456 -6.651 -16.990 1.00 10.70 242 VAL A C 1
ATOM 1640 O O . VAL A 1 220 ? -21.693 -6.516 -16.867 1.00 10.45 242 VAL A O 1
ATOM 1644 N N . ASP A 1 221 ? -19.576 -5.689 -16.647 1.00 10.08 243 ASP A N 1
ATOM 1645 C CA . ASP A 1 221 ? -19.976 -4.487 -15.916 1.00 9.69 243 ASP A CA 1
ATOM 1646 C C . ASP A 1 2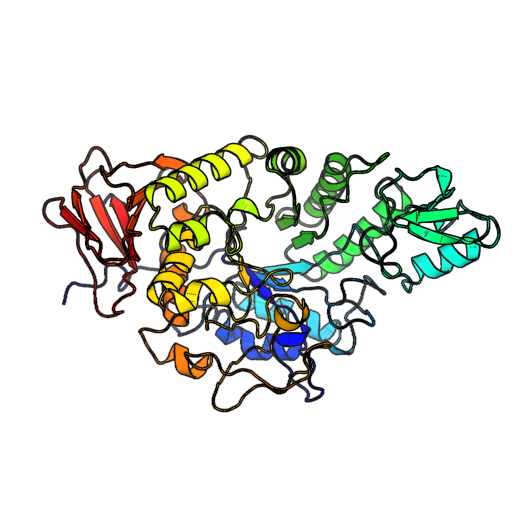21 ? -20.367 -3.363 -16.876 1.00 9.98 243 ASP A C 1
ATOM 1647 O O . ASP A 1 221 ? -20.951 -2.367 -16.452 1.00 10.81 243 ASP A O 1
ATOM 1652 N N . GLY A 1 222 ? -20.018 -3.513 -18.165 1.00 10.23 244 GLY A N 1
ATOM 1653 C CA . GLY A 1 222 ? -20.339 -2.517 -19.166 1.00 10.44 244 GLY A CA 1
ATOM 1654 C C . GLY A 1 222 ? -19.434 -2.668 -20.380 1.00 10.53 244 GLY A C 1
ATOM 1655 O O . GLY A 1 222 ? -18.906 -3.759 -20.631 1.00 11.48 244 GLY A O 1
ATOM 1656 N N . PHE A 1 223 ? -19.369 -1.606 -21.183 1.00 9.31 245 PHE A N 1
ATOM 1657 C CA . PHE A 1 223 ? -18.728 -1.673 -22.491 1.00 9.91 245 PHE A CA 1
ATOM 1658 C C . PHE A 1 223 ? -17.870 -0.455 -22.752 1.00 9.15 245 PHE A C 1
ATOM 1659 O O . PHE A 1 223 ? -18.189 0.659 -22.323 1.00 8.68 245 PHE A O 1
ATOM 1667 N N . ARG A 1 224 ? -16.802 -0.668 -23.547 1.00 9.74 246 ARG A N 1
ATOM 1668 C CA . ARG A 1 224 ? -16.162 0.407 -24.290 1.00 8.18 246 ARG A CA 1
ATOM 1669 C C . ARG A 1 224 ? -16.744 0.408 -25.706 1.00 8.57 246 ARG A C 1
ATOM 1670 O O . ARG A 1 224 ? -16.789 -0.644 -26.362 1.00 8.24 246 ARG A O 1
ATOM 1678 N N . LEU A 1 225 ? -17.197 1.580 -26.174 1.00 9.08 247 LEU A N 1
ATOM 1679 C CA . LEU A 1 225 ? -17.863 1.670 -27.467 1.00 8.79 247 LEU A CA 1
ATOM 1680 C C . LEU A 1 225 ? -16.970 2.443 -28.442 1.00 8.52 247 LEU A C 1
ATOM 1681 O O . LEU A 1 225 ? -16.859 3.676 -28.340 1.00 8.76 247 LEU A O 1
ATOM 1686 N N . ASP A 1 226 ? -16.314 1.712 -29.355 1.00 9.33 248 ASP A N 1
ATOM 1687 C CA . ASP A 1 226 ? -15.422 2.293 -30.343 1.00 9.90 248 ASP A CA 1
ATOM 1688 C C . ASP A 1 226 ? -16.205 3.048 -31.430 1.00 9.42 248 ASP A C 1
ATOM 1689 O O . ASP A 1 226 ? -17.356 2.713 -31.718 1.00 9.37 248 ASP A O 1
ATOM 1694 N N . ALA A 1 227 ? -15.567 4.038 -32.056 1.00 9.68 249 ALA A N 1
ATOM 1695 C CA . ALA A 1 227 ? -16.015 4.611 -33.336 1.00 10.33 249 ALA A CA 1
ATOM 1696 C C . ALA A 1 227 ? -17.374 5.302 -33.224 1.00 10.31 249 ALA A C 1
ATOM 1697 O O . ALA A 1 227 ? -18.144 5.316 -34.179 1.00 10.09 249 ALA A O 1
ATOM 1699 N N . CYS A 1 228 ? -17.647 5.934 -32.073 1.00 10.25 250 CYS A N 1
ATOM 1700 C CA . CYS A 1 228 ? -18.883 6.699 -31.886 1.00 10.86 250 CYS A CA 1
ATOM 1701 C C . CYS A 1 228 ? -19.011 7.867 -32.880 1.00 12.83 250 CYS A C 1
ATOM 1702 O O . CYS A 1 228 ? -20.128 8.271 -33.224 1.00 12.62 250 CYS A O 1
ATOM 1705 N N . LYS A 1 229 ? -17.875 8.405 -33.360 1.00 12.87 251 LYS A N 1
ATOM 1706 C CA . LYS A 1 229 ? -17.873 9.456 -34.377 1.00 15.61 251 LYS A CA 1
ATOM 1707 C C . LYS A 1 229 ? -18.639 8.977 -35.617 1.00 14.91 251 LYS A C 1
ATOM 1708 O O . LYS A 1 229 ? -19.186 9.795 -36.358 1.00 17.66 251 LYS A O 1
ATOM 1714 N N . TYR A 1 230 ? -18.613 7.667 -35.873 1.00 12.88 252 TYR A N 1
ATOM 1715 C CA . TYR A 1 230 ? -19.230 7.148 -37.079 1.00 11.76 252 TYR A CA 1
ATOM 1716 C C . TYR A 1 230 ? -20.582 6.514 -36.803 1.00 11.10 252 TYR A C 1
ATOM 1717 O O . TYR A 1 230 ? -21.148 5.910 -37.696 1.00 11.05 252 TYR A O 1
ATOM 1726 N N . PHE A 1 231 ? -21.166 6.748 -35.628 1.00 10.37 253 PHE A N 1
ATOM 1727 C CA . PHE A 1 231 ? -22.582 6.433 -35.435 1.00 11.28 253 PHE A CA 1
ATOM 1728 C C . PHE A 1 231 ? -23.468 7.392 -36.239 1.00 12.85 253 PHE A C 1
ATOM 1729 O O . PHE A 1 231 ? -24.435 7.001 -36.862 1.00 14.09 253 PHE A O 1
ATOM 1737 N N . THR A 1 232 ? -23.158 8.669 -36.182 1.00 13.35 254 THR A N 1
ATOM 1738 C CA . THR A 1 232 ? -23.906 9.655 -36.949 1.00 13.81 254 THR A CA 1
ATOM 1739 C C . THR A 1 232 ? -23.493 9.581 -38.411 1.00 14.84 254 THR A C 1
ATOM 1740 O O . THR A 1 232 ? -22.293 9.561 -38.711 1.00 15.47 254 THR A O 1
ATOM 1744 N N . ASN A 1 233 ? -24.492 9.641 -39.302 1.00 13.30 255 ASN A N 1
ATOM 1745 C CA . ASN A 1 233 ? -24.232 9.694 -40.736 1.00 15.28 255 ASN A CA 1
ATOM 1746 C C . ASN A 1 233 ? -25.425 10.368 -41.408 1.00 17.05 255 ASN A C 1
ATOM 1747 O O . ASN A 1 233 ? -26.296 10.912 -40.728 1.00 16.79 255 ASN A O 1
ATOM 1752 N N . LYS A 1 234 ? -25.460 10.276 -42.739 1.00 18.97 256 LYS A N 1
ATOM 1753 C CA . LYS A 1 234 ? -26.477 10.944 -43.526 1.00 22.08 256 LYS A CA 1
ATOM 1754 C C . LYS A 1 234 ? -27.875 10.661 -42.975 1.00 20.78 256 LYS A C 1
ATOM 1755 O O . LYS A 1 234 ? -28.690 11.586 -42.952 1.00 22.69 256 LYS A O 1
ATOM 1761 N N . GLU A 1 235 ? -28.163 9.420 -42.523 1.00 20.02 257 GLU A N 1
ATOM 1762 C CA . GLU A 1 235 ? -29.512 9.105 -42.053 1.00 20.06 257 GLU A CA 1
ATOM 1763 C C . GLU A 1 235 ? -29.620 8.747 -40.567 1.00 17.47 257 GLU A C 1
ATOM 1764 O O . GLU A 1 235 ? -30.743 8.565 -40.078 1.00 16.97 257 GLU A O 1
ATOM 1770 N N . THR A 1 236 ? -28.491 8.653 -39.854 1.00 15.05 258 THR A N 1
ATOM 1771 C CA . THR A 1 236 ? -28.465 8.149 -38.491 1.00 15.24 258 THR A CA 1
ATOM 1772 C C . THR A 1 236 ? -28.090 9.297 -37.556 1.00 13.94 258 THR A C 1
ATOM 1773 O O . THR A 1 236 ? -27.073 9.961 -37.721 1.00 15.32 258 THR A O 1
ATOM 1777 N N . ASP A 1 237 ? -28.901 9.487 -36.520 1.00 13.81 259 ASP A N 1
ATOM 1778 C CA . ASP A 1 237 ? -28.567 10.336 -35.393 1.00 14.31 259 ASP A CA 1
ATOM 1779 C C . ASP A 1 237 ? -27.885 9.484 -34.325 1.00 14.07 259 ASP A C 1
ATOM 1780 O O . ASP A 1 237 ? -28.539 8.711 -33.626 1.00 15.66 259 ASP A O 1
ATOM 1785 N N . GLY A 1 238 ? -26.564 9.655 -34.170 1.00 12.88 260 GLY A N 1
ATOM 1786 C CA . GLY A 1 238 ? -25.814 8.797 -33.259 1.00 13.13 260 GLY A CA 1
ATOM 1787 C C . GLY A 1 238 ? -26.232 8.973 -31.798 1.00 12.53 260 GLY A C 1
ATOM 1788 O O . GLY A 1 238 ? -26.036 8.082 -30.971 1.00 12.05 260 GLY A O 1
ATOM 1789 N N . THR A 1 239 ? -26.695 10.172 -31.442 1.00 13.00 261 THR A N 1
ATOM 1790 C CA . THR A 1 239 ? -27.106 10.423 -30.081 1.00 13.25 261 THR A CA 1
ATOM 1791 C C . THR A 1 239 ? -28.375 9.620 -29.796 1.00 13.03 261 THR A C 1
ATOM 1792 O O . THR A 1 239 ? -28.505 8.986 -28.751 1.00 13.23 261 THR A O 1
ATOM 1796 N N . GLU A 1 240 ? -29.292 9.591 -30.772 1.00 14.13 262 GLU A N 1
ATOM 1797 C CA . GLU A 1 240 ? -30.520 8.823 -30.633 1.00 13.96 262 GLU A CA 1
ATOM 1798 C C . GLU A 1 240 ? -30.219 7.330 -30.520 1.00 12.66 262 GLU A C 1
ATOM 1799 O O . GLU A 1 240 ? -30.788 6.652 -29.661 1.00 12.21 262 GLU A O 1
ATOM 1805 N N . PHE A 1 241 ? -29.274 6.835 -31.344 1.00 11.97 263 PHE A N 1
ATOM 1806 C CA . PHE A 1 241 ? -28.901 5.428 -31.312 1.00 11.61 263 PHE A CA 1
ATOM 1807 C C . PHE A 1 241 ? -28.297 5.073 -29.951 1.00 11.91 263 PHE A C 1
ATOM 1808 O O . PHE A 1 241 ? -28.673 4.102 -29.322 1.00 11.62 263 PHE A O 1
ATOM 1816 N N . LEU A 1 242 ? -27.330 5.872 -29.491 1.00 12.70 264 LEU A N 1
ATOM 1817 C CA . LEU A 1 242 ? -26.628 5.553 -28.258 1.00 11.45 264 LEU A CA 1
ATOM 1818 C C . LEU A 1 242 ? -27.561 5.644 -27.043 1.00 10.94 264 LEU A C 1
ATOM 1819 O O . LEU A 1 242 ? -27.503 4.792 -26.152 1.00 10.37 264 LEU A O 1
ATOM 1824 N N . LYS A 1 243 ? -28.466 6.624 -27.030 1.00 12.31 265 LYS A N 1
ATOM 1825 C CA . LYS A 1 243 ? -29.483 6.670 -25.990 1.00 11.84 265 LYS A CA 1
ATOM 1826 C C . LYS A 1 243 ? -30.339 5.397 -25.952 1.00 12.64 265 LYS A C 1
ATOM 1827 O O . LYS A 1 243 ? -30.557 4.830 -24.866 1.00 11.47 265 LYS A O 1
ATOM 1833 N N . TRP A 1 244 ? -30.793 4.955 -27.135 1.00 11.11 266 TRP A N 1
ATOM 1834 C CA . TRP A 1 244 ? -31.607 3.758 -27.249 1.00 10.88 266 TRP A CA 1
ATOM 1835 C C . TRP A 1 244 ? -30.827 2.566 -26.675 1.00 10.11 266 TRP A C 1
ATOM 1836 O O . TRP A 1 244 ? -31.319 1.810 -25.849 1.00 12.32 266 TRP A O 1
ATOM 1847 N N . PHE A 1 245 ? -29.544 2.452 -27.065 1.00 10.03 267 PHE A N 1
ATOM 1848 C CA . PHE A 1 245 ? -28.735 1.306 -26.675 1.00 10.14 267 PHE A CA 1
ATOM 1849 C C . PHE A 1 245 ? -28.407 1.356 -25.186 1.00 10.30 267 PHE A C 1
ATOM 1850 O O . PHE A 1 245 ? -28.488 0.360 -24.456 1.00 10.37 267 PHE A O 1
ATOM 1858 N N . TYR A 1 246 ? -27.974 2.538 -24.742 1.00 9.93 268 TYR A N 1
ATOM 1859 C CA . 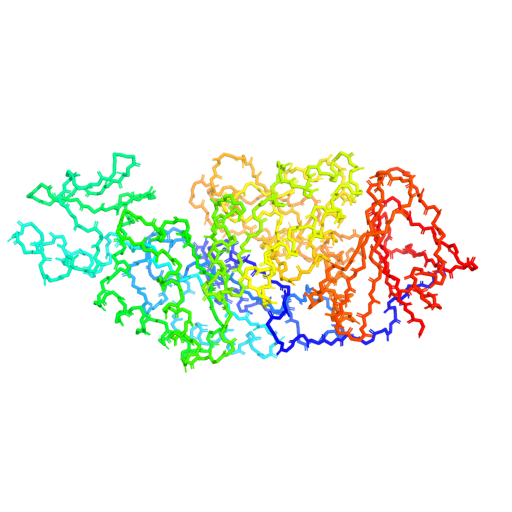TYR A 1 246 ? -27.632 2.711 -23.338 1.00 10.46 268 TYR A CA 1
ATOM 1860 C C . TYR A 1 246 ? -28.814 2.399 -22.426 1.00 10.74 268 TYR A C 1
ATOM 1861 O O . TYR A 1 246 ? -28.653 1.716 -21.410 1.00 11.17 268 TYR A O 1
ATOM 1870 N N . ASP A 1 247 ? -30.008 2.895 -22.774 1.00 11.05 269 ASP A N 1
ATOM 1871 C CA . ASP A 1 247 ? -31.166 2.693 -21.909 1.00 11.54 269 ASP A CA 1
ATOM 1872 C C . ASP A 1 247 ? -31.638 1.240 -21.922 1.00 11.23 269 ASP A C 1
ATOM 1873 O O . ASP A 1 247 ? -32.091 0.727 -20.906 1.00 11.87 269 ASP A O 1
ATOM 1878 N N . THR A 1 248 ? -31.489 0.586 -23.075 1.00 10.24 270 THR A N 1
ATOM 1879 C CA . THR A 1 248 ? -31.737 -0.841 -23.182 1.00 11.97 270 THR A CA 1
ATOM 1880 C C . THR A 1 248 ? -30.863 -1.587 -22.181 1.00 11.63 270 THR A C 1
ATOM 1881 O O . THR A 1 248 ? -31.326 -2.415 -21.429 1.00 12.38 270 THR A O 1
ATOM 1885 N N . CYS A 1 249 ? -29.571 -1.247 -22.153 1.00 13.04 271 CYS A N 1
ATOM 1886 C CA . CYS A 1 249 ? -28.632 -1.957 -21.324 1.00 11.41 271 CYS A CA 1
ATOM 1887 C C . CYS A 1 249 ? -28.887 -1.605 -19.843 1.00 10.81 271 CYS A C 1
ATOM 1888 O O . CYS A 1 249 ? -28.697 -2.465 -18.988 1.00 11.92 271 CYS A O 1
ATOM 1891 N N . LYS A 1 250 ? -29.353 -0.387 -19.517 1.00 11.53 272 LYS A N 1
ATOM 1892 C CA . LYS A 1 250 ? -29.718 -0.035 -18.151 1.00 12.66 272 LYS A CA 1
ATOM 1893 C C . LYS A 1 250 ? -30.904 -0.850 -17.624 1.00 11.55 272 LYS A C 1
ATOM 1894 O O . LYS A 1 250 ? -30.935 -1.241 -16.451 1.00 13.63 272 LYS A O 1
ATOM 1900 N N . GLY A 1 251 ? -31.857 -1.158 -18.511 1.00 12.74 273 GLY A N 1
ATOM 1901 C CA . GLY A 1 251 ? -32.947 -2.051 -18.181 1.00 12.10 273 GLY A CA 1
ATOM 1902 C C . GLY A 1 251 ? -32.453 -3.452 -17.815 1.00 12.06 273 GLY A C 1
ATOM 1903 O O . GLY A 1 251 ? -32.991 -4.130 -16.931 1.00 12.49 273 GLY A O 1
ATOM 1904 N N . ILE A 1 252 ? -31.415 -3.928 -18.535 1.00 11.26 274 ILE A N 1
ATOM 1905 C CA . ILE A 1 252 ? -30.800 -5.221 -18.272 1.00 12.18 274 ILE A CA 1
ATOM 1906 C C . ILE A 1 252 ? -29.984 -5.169 -16.980 1.00 11.88 274 ILE A C 1
ATOM 1907 O O . ILE A 1 252 ? -30.042 -6.119 -16.170 1.00 12.17 274 ILE A O 1
ATOM 1912 N N . LYS A 1 253 ? -29.190 -4.082 -16.826 1.00 12.20 275 LYS A N 1
ATOM 1913 C CA . LYS A 1 253 ? -28.276 -3.889 -15.704 1.00 13.85 275 LYS A CA 1
ATOM 1914 C C . LYS A 1 253 ? -28.270 -2.403 -15.317 1.00 14.38 275 LYS A C 1
ATOM 1915 O O . LYS A 1 253 ? -27.698 -1.569 -16.020 1.00 12.49 275 LYS A O 1
ATOM 1921 N N . GLU A 1 254 ? -28.961 -2.043 -14.216 1.00 15.28 276 GLU A N 1
ATOM 1922 C CA . GLU A 1 254 ? -29.253 -0.649 -13.931 1.00 15.76 276 GLU A CA 1
ATOM 1923 C C . GLU A 1 254 ? -27.974 0.183 -13.777 1.00 15.00 276 GLU A C 1
ATOM 1924 O O . GLU A 1 254 ? -27.941 1.342 -14.186 1.00 18.29 276 GLU A O 1
ATOM 1930 N N . ASP A 1 255 ? -26.916 -0.419 -13.241 1.00 14.38 277 ASP A N 1
ATOM 1931 C CA . ASP A 1 255 ? -25.668 0.313 -13.028 1.00 14.40 277 ASP A CA 1
ATOM 1932 C C . ASP A 1 255 ? -24.584 -0.004 -14.071 1.00 13.59 277 ASP A C 1
ATOM 1933 O O . ASP A 1 255 ? -23.373 0.121 -13.802 1.00 12.50 277 ASP A O 1
ATOM 1938 N N . VAL A 1 256 ? -25.019 -0.398 -15.258 1.00 11.88 278 VAL A N 1
ATOM 1939 C CA . VAL A 1 256 ? -24.128 -0.579 -16.400 1.00 13.07 278 VAL A CA 1
ATOM 1940 C C . VAL A 1 256 ? -23.333 0.706 -16.649 1.00 12.12 278 VAL A C 1
ATOM 1941 O O . VAL A 1 256 ? -23.818 1.826 -16.498 1.00 13.04 278 VAL A O 1
ATOM 1945 N N . TYR A 1 257 ? -22.054 0.534 -16.999 1.00 9.84 279 TYR A N 1
ATOM 1946 C CA . TYR A 1 257 ? -21.159 1.652 -17.224 1.00 9.90 279 TYR A CA 1
ATOM 1947 C C . TYR A 1 257 ? -20.672 1.564 -18.664 1.00 9.31 279 TYR A C 1
ATOM 1948 O O . TYR A 1 257 ? -20.276 0.475 -19.116 1.00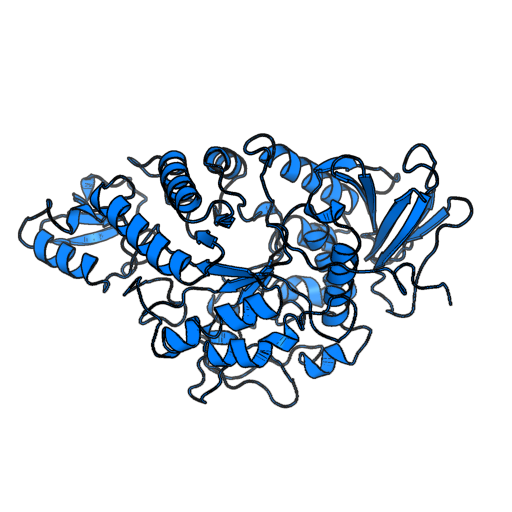 10.58 279 TYR A O 1
ATOM 1957 N N . MET A 1 258 ? -20.725 2.678 -19.400 1.00 9.29 280 MET A N 1
ATOM 1958 C CA . MET A 1 258 ? -20.115 2.703 -20.731 1.00 9.86 280 MET A CA 1
ATOM 1959 C C . MET A 1 258 ? -19.195 3.896 -20.925 1.00 10.52 280 MET A C 1
ATOM 1960 O O . MET A 1 258 ? -19.431 4.979 -20.397 1.00 9.99 280 MET A O 1
ATOM 1965 N N . VAL A 1 259 ? -18.119 3.656 -21.707 1.00 10.38 281 VAL A N 1
ATOM 1966 C CA . VAL A 1 259 ? -17.232 4.723 -22.127 1.00 9.63 281 VAL A CA 1
ATOM 1967 C C . VAL A 1 259 ? -17.171 4.669 -23.646 1.00 9.75 281 VAL A C 1
ATOM 1968 O O . VAL A 1 259 ? -16.933 3.588 -24.229 1.00 9.81 281 VAL A O 1
ATOM 1972 N N . GLY A 1 260 ? -17.372 5.833 -24.295 1.00 9.17 282 GLY A N 1
ATOM 1973 C CA . GLY A 1 260 ? -17.336 5.937 -25.739 1.00 9.00 282 GLY A CA 1
ATOM 1974 C C . GLY A 1 260 ? -16.026 6.547 -26.254 1.00 9.24 282 GLY A C 1
ATOM 1975 O O . GLY A 1 260 ? -15.557 7.573 -25.735 1.00 9.15 282 GLY A O 1
ATOM 1976 N N . GLU A 1 261 ? -15.477 5.942 -27.309 1.00 9.33 283 GLU A N 1
ATOM 1977 C CA . GLU A 1 261 ? -14.489 6.623 -28.119 1.00 10.42 283 GLU A CA 1
ATOM 1978 C C . GLU A 1 261 ? -15.224 7.497 -29.141 1.00 11.82 283 GLU A C 1
ATOM 1979 O O . GLU A 1 261 ? -15.819 6.985 -30.095 1.00 11.80 283 GLU A O 1
ATOM 1985 N N . ASN A 1 262 ? -15.114 8.814 -28.983 1.00 12.24 284 ASN A N 1
ATOM 1986 C CA . ASN A 1 262 ? -15.692 9.779 -29.905 1.00 11.77 284 ASN A CA 1
ATOM 1987 C C . ASN A 1 262 ? -14.539 10.722 -30.249 1.00 12.95 284 ASN A C 1
ATOM 1988 O O . ASN A 1 262 ? -14.316 11.716 -29.562 1.00 13.06 284 ASN A O 1
ATOM 1993 N N . TRP A 1 263 ? -13.791 10.349 -31.279 1.00 13.46 285 TRP A N 1
ATOM 1994 C CA . TRP A 1 263 ? -12.510 10.964 -31.578 1.00 14.50 285 TRP A CA 1
ATOM 1995 C C . TRP A 1 263 ? -12.739 12.192 -32.450 1.00 14.80 285 TRP A C 1
ATOM 1996 O O . TRP A 1 263 ? -12.567 12.129 -33.684 1.00 16.58 285 TRP A O 1
ATOM 2007 N N . THR A 1 264 ? -13.088 13.313 -31.791 1.00 15.04 286 THR A N 1
ATOM 2008 C CA . THR A 1 264 ? -13.641 14.458 -32.497 1.00 16.99 286 THR A CA 1
ATOM 2009 C C . THR A 1 264 ? -13.598 15.700 -31.596 1.00 16.54 286 THR A C 1
ATOM 2010 O O . THR A 1 264 ? -13.110 15.641 -30.476 1.00 17.07 286 THR A O 1
ATOM 2014 N N . ASP A 1 265 ? -14.157 16.816 -32.079 1.00 18.30 287 ASP A N 1
ATOM 2015 C CA . ASP A 1 265 ? -14.064 18.081 -31.363 1.00 20.01 287 ASP A CA 1
ATOM 2016 C C . ASP A 1 265 ? -14.966 18.059 -30.132 1.00 17.39 287 ASP A C 1
ATOM 2017 O O . ASP A 1 265 ? -15.849 17.209 -29.990 1.00 15.61 287 ASP A O 1
ATOM 2022 N N . ASP A 1 266 ? -14.790 19.066 -29.276 1.00 17.44 288 ASP A N 1
ATOM 2023 C CA . ASP A 1 266 ? -15.507 19.115 -28.018 1.00 17.67 288 ASP A CA 1
ATOM 2024 C C . ASP A 1 266 ? -17.012 19.201 -28.247 1.00 19.15 288 ASP A C 1
ATOM 2025 O O . ASP A 1 266 ? -17.772 18.622 -27.485 1.00 20.42 288 ASP A O 1
ATOM 2030 N N . SER A 1 267 ? -17.460 19.923 -29.285 1.00 18.77 289 SER A N 1
ATOM 2031 C CA . SER A 1 267 ? -18.888 20.167 -29.406 1.00 19.20 289 SER A CA 1
ATOM 2032 C C . SER A 1 267 ? -19.615 18.868 -29.758 1.00 18.13 289 SER A C 1
ATOM 2033 O O . SER A 1 267 ? -20.747 18.663 -29.305 1.00 19.93 289 SER A O 1
ATOM 2036 N N . ASP A 1 268 ? -18.940 17.982 -30.511 1.00 18.88 290 ASP A N 1
ATOM 2037 C CA . ASP A 1 268 ? -19.470 16.666 -30.853 1.00 18.98 290 ASP A CA 1
ATOM 2038 C C . ASP A 1 268 ? -19.497 15.747 -29.619 1.00 15.94 290 ASP A C 1
ATOM 2039 O O . ASP A 1 268 ? -20.403 14.928 -29.453 1.00 14.59 290 ASP A O 1
ATOM 2044 N N . ILE A 1 269 ? -18.483 15.855 -28.747 1.00 15.39 291 ILE A N 1
ATOM 2045 C CA . ILE A 1 269 ? -18.493 15.132 -27.470 1.00 13.36 291 ILE A CA 1
ATOM 2046 C C . ILE A 1 269 ? -19.628 15.644 -26.560 1.00 14.58 291 ILE A C 1
ATOM 2047 O O . ILE A 1 269 ? -20.345 14.868 -25.898 1.00 13.43 291 ILE A O 1
ATOM 2052 N N . GLN A 1 270 ? -19.797 16.986 -26.453 1.00 14.75 292 GLN A N 1
ATOM 2053 C CA . GLN A 1 270 ? -20.932 17.565 -25.731 1.00 16.56 292 GLN A CA 1
ATOM 2054 C C . GLN A 1 270 ? -22.259 16.977 -26.232 1.00 14.91 292 GLN A C 1
ATOM 2055 O O . GLN A 1 270 ? -23.131 16.571 -25.440 1.00 16.17 292 GLN A O 1
ATOM 2061 N N . GLU A 1 271 ? -22.417 16.974 -27.555 1.00 14.56 293 GLU A N 1
ATOM 2062 C CA . GLU A 1 271 ? -23.632 16.482 -28.205 1.00 14.25 293 GLU A CA 1
ATOM 2063 C C . GLU A 1 271 ? -23.872 15.037 -27.777 1.00 13.33 293 GLU A C 1
ATOM 2064 O O . GLU A 1 271 ? -24.981 14.652 -27.427 1.00 14.00 293 GLU A O 1
ATOM 2070 N N . LEU A 1 272 ? -22.825 14.209 -27.842 1.00 13.72 294 LEU A N 1
ATOM 2071 C CA . LEU A 1 272 ? -23.044 12.767 -27.649 1.00 13.06 294 LE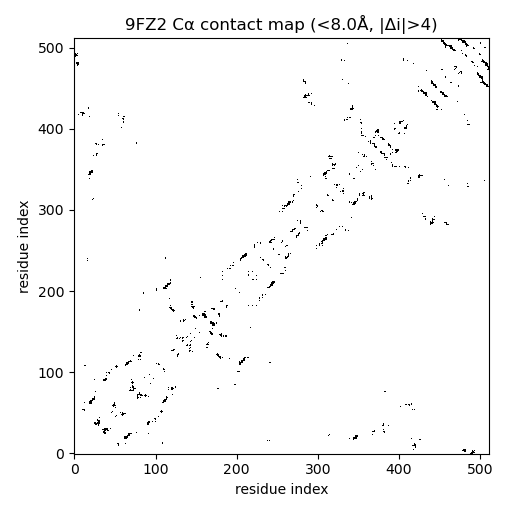U A CA 1
ATOM 2072 C C . LEU A 1 272 ? -23.403 12.485 -26.188 1.00 12.36 294 LEU A C 1
ATOM 2073 O O . LEU A 1 272 ? -24.107 11.510 -25.876 1.00 13.77 294 LEU A O 1
ATOM 2078 N N . TYR A 1 273 ? -22.970 13.355 -25.272 1.00 13.35 295 TYR A N 1
ATOM 2079 C CA . TYR A 1 273 ? -23.287 13.162 -23.865 1.00 12.67 295 TYR A CA 1
ATOM 2080 C C . TYR A 1 273 ? -24.790 13.287 -23.571 1.00 12.34 295 TYR A C 1
ATOM 2081 O O . TYR A 1 273 ? -25.265 12.909 -22.520 1.00 12.68 295 TYR A O 1
ATOM 2090 N N . LYS A 1 274 ? -25.566 13.868 -24.473 1.00 13.57 296 LYS A N 1
ATOM 2091 C CA . LYS A 1 274 ? -27.000 13.910 -24.252 1.00 13.61 296 LYS A CA 1
ATOM 2092 C C . LYS A 1 274 ? -27.629 12.518 -24.350 1.00 14.62 296 LYS A C 1
ATOM 2093 O O . LYS A 1 274 ? -28.817 12.354 -24.061 1.00 14.09 296 LYS A O 1
ATOM 2099 N N . SER A 1 275 ? -26.838 11.510 -24.736 1.00 13.62 297 SER A N 1
ATOM 2100 C CA . SER A 1 275 ? -27.281 10.120 -24.744 1.00 12.77 297 SER A CA 1
ATOM 2101 C C . SER A 1 275 ? -27.408 9.565 -23.334 1.00 12.68 297 SER A C 1
ATOM 2102 O O . SER A 1 275 ? -28.066 8.556 -23.161 1.00 13.25 297 SER A O 1
ATOM 2105 N N . GLY A 1 276 ? -26.738 10.204 -22.374 1.00 11.80 298 GLY A N 1
ATOM 2106 C CA . GLY A 1 276 ? -26.663 9.705 -21.014 1.00 12.00 298 GLY A CA 1
ATOM 2107 C C . GLY A 1 276 ? -25.537 8.689 -20.790 1.00 12.10 298 GLY A C 1
ATOM 2108 O O . GLY A 1 276 ? -25.417 8.176 -19.684 1.00 12.65 298 GLY A O 1
ATOM 2109 N N . ILE A 1 277 ? -24.710 8.422 -21.819 1.00 11.85 299 ILE A N 1
ATOM 2110 C CA . ILE A 1 277 ? -23.517 7.590 -21.677 1.00 11.34 299 ILE A CA 1
ATOM 2111 C C . ILE A 1 277 ? -22.660 8.175 -20.561 1.00 10.78 299 ILE A C 1
ATOM 2112 O O . ILE A 1 277 ? -22.470 9.389 -20.447 1.00 10.98 299 ILE A O 1
ATOM 2117 N N . ASP A 1 278 ? -22.096 7.295 -19.726 1.00 10.14 300 ASP A N 1
ATOM 2118 C CA . ASP A 1 278 ? -21.363 7.773 -18.568 1.00 9.68 300 ASP A CA 1
ATOM 2119 C C . ASP A 1 278 ? -20.153 8.602 -18.979 1.00 10.19 300 ASP A C 1
ATOM 2120 O O . ASP A 1 278 ? -19.882 9.637 -18.367 1.00 9.41 300 ASP A O 1
ATOM 2125 N N . SER A 1 279 ? -19.429 8.139 -20.019 1.00 8.68 301 SER A N 1
ATOM 2126 C CA . SER A 1 279 ? -18.068 8.622 -20.253 1.00 9.47 301 SER A CA 1
ATOM 2127 C C . SER A 1 279 ? -17.766 8.658 -21.743 1.00 9.67 301 SER A C 1
ATOM 2128 O O . SER A 1 279 ? -18.226 7.800 -22.491 1.00 10.40 301 SER A O 1
ATOM 2131 N N . GLN A 1 280 ? -16.910 9.616 -22.135 1.00 9.62 302 GLN A N 1
ATOM 2132 C CA . GLN A 1 280 ? -16.239 9.598 -23.415 1.00 9.19 302 GLN A CA 1
ATOM 2133 C C . GLN A 1 280 ? -14.772 9.930 -23.146 1.00 8.59 302 GLN A C 1
ATOM 2134 O O . GLN A 1 280 ? -14.472 10.767 -22.260 1.00 9.99 302 GLN A O 1
ATOM 2140 N N . PHE A 1 281 ? -13.886 9.331 -23.935 1.00 8.66 303 PHE A N 1
ATOM 2141 C CA . PHE A 1 281 ? -12.449 9.529 -23.768 1.00 8.84 303 PHE A CA 1
ATOM 2142 C C . PHE A 1 281 ? -12.136 10.990 -24.050 1.00 8.94 303 PHE A C 1
ATOM 2143 O O . PHE A 1 281 ? -12.594 11.553 -25.033 1.00 10.02 303 PHE A O 1
ATOM 2151 N N . ALA A 1 282 ? -11.272 11.577 -23.226 1.00 9.31 304 ALA A N 1
ATOM 2152 C CA . ALA A 1 282 ? -10.894 12.983 -23.352 1.00 9.11 304 ALA A CA 1
ATOM 2153 C C . ALA A 1 282 ? -9.645 13.121 -24.215 1.00 9.15 304 ALA A C 1
ATOM 2154 O O . ALA A 1 282 ? -8.517 13.353 -23.754 1.00 9.31 304 ALA A O 1
ATOM 2156 N N . PHE A 1 283 ? -9.845 12.964 -25.527 1.00 10.12 305 PHE A N 1
ATOM 2157 C CA . PHE A 1 283 ? -8.742 12.993 -26.492 1.00 10.59 305 PHE A CA 1
ATOM 2158 C C . PHE A 1 283 ? -7.878 14.249 -26.376 1.00 11.13 305 PHE A C 1
ATOM 2159 O O . PHE A 1 283 ? -6.665 14.145 -26.505 1.00 11.14 305 PHE A O 1
ATOM 2167 N N . LYS A 1 284 ? -8.494 15.405 -26.091 1.00 12.17 306 LYS A N 1
ATOM 2168 C CA . LYS A 1 284 ? -7.827 16.712 -26.017 1.00 12.62 306 LYS A CA 1
ATOM 2169 C C . LYS A 1 284 ? -6.596 16.632 -25.128 1.00 13.05 306 LYS A C 1
ATOM 2170 O O . LYS A 1 284 ? -5.599 17.276 -25.417 1.00 13.42 306 LYS A O 1
ATOM 2176 N N . PHE A 1 285 ? -6.668 15.818 -24.061 1.00 11.07 307 PHE A N 1
ATOM 2177 C CA . PHE A 1 285 ? -5.607 15.815 -23.067 1.00 12.06 307 PHE A CA 1
ATOM 2178 C C . PHE A 1 285 ? -4.592 14.703 -23.300 1.00 11.74 307 PHE A C 1
ATOM 2179 O O . PHE A 1 285 ? -3.640 14.588 -22.524 1.00 12.83 307 PHE A O 1
ATOM 2187 N N . SER A 1 286 ? -4.749 13.923 -24.372 1.00 10.59 308 SER A N 1
ATOM 2188 C CA . SER A 1 286 ? -3.920 12.757 -24.653 1.00 11.27 308 SER A CA 1
ATOM 2189 C C . SER A 1 286 ? -2.833 13.074 -25.690 1.00 12.20 308 SER A C 1
ATOM 2190 O O . SER A 1 286 ? -2.968 14.008 -26.494 1.00 10.02 308 SER A O 1
ATOM 2193 N N . THR A 1 287 ? -1.797 12.227 -25.692 1.00 12.14 309 THR A N 1
ATOM 2194 C CA . THR A 1 287 ? -0.674 12.246 -26.634 1.00 12.52 309 THR A CA 1
ATOM 2195 C C . THR A 1 287 ? 0.241 13.459 -26.429 1.00 12.92 309 THR A C 1
ATOM 2196 O O . THR A 1 287 ? -0.041 14.380 -25.685 1.00 12.38 309 THR A O 1
ATOM 2200 N N . SER A 1 288 ? 1.391 13.407 -27.117 1.00 14.70 310 SER A N 1
ATOM 2201 C CA . SER A 1 288 ? 2.401 14.437 -27.011 1.00 17.45 310 SER A CA 1
ATOM 2202 C C . SER A 1 288 ? 1.880 15.800 -27.449 1.00 18.49 310 SER A C 1
ATOM 2203 O O . SER A 1 288 ? 2.442 16.792 -26.998 1.00 20.56 310 SER A O 1
ATOM 2206 N N . THR A 1 289 ? 0.864 15.870 -28.317 1.00 18.20 311 THR A N 1
ATOM 2207 C CA . THR A 1 289 ? 0.357 17.165 -28.736 1.00 18.65 311 THR A CA 1
ATOM 2208 C C . THR A 1 289 ? -0.809 17.590 -27.843 1.00 18.08 311 THR A C 1
ATOM 2209 O O . THR A 1 289 ? -1.201 18.771 -27.905 1.00 18.01 311 THR A O 1
ATOM 2213 N N . GLY A 1 290 ? -1.275 16.667 -26.959 1.00 12.72 312 GLY A N 1
ATOM 2214 C CA . GLY A 1 290 ? -2.369 16.948 -26.045 1.00 12.69 312 GLY A CA 1
ATOM 2215 C C . GLY A 1 290 ? -1.969 17.840 -24.872 1.00 12.35 312 GLY A C 1
ATOM 2216 O O . GLY A 1 290 ? -0.796 18.110 -24.634 1.00 11.77 312 GLY A O 1
ATOM 2217 N N . THR A 1 291 ? -2.972 18.278 -24.114 1.00 12.43 313 THR A N 1
ATOM 2218 C CA . THR A 1 291 ? -2.778 19.299 -23.092 1.00 12.43 313 THR A CA 1
ATOM 2219 C C . THR A 1 291 ? -1.738 18.877 -22.065 1.00 12.08 313 THR A C 1
ATOM 2220 O O . THR A 1 291 ? -0.896 19.707 -21.672 1.00 11.43 313 THR A O 1
ATOM 2224 N N . ILE A 1 292 ? -1.885 17.659 -21.505 1.00 10.81 314 ILE A N 1
ATOM 2225 C CA . ILE A 1 292 ? -1.101 17.266 -20.354 1.00 11.20 314 ILE A CA 1
ATOM 2226 C C . ILE A 1 292 ? 0.369 17.141 -20.727 1.00 11.38 314 ILE A C 1
ATOM 2227 O O . ILE A 1 292 ? 1.228 17.760 -20.105 1.00 10.99 314 ILE A O 1
ATOM 2232 N N . ILE A 1 293 ? 0.695 16.304 -21.714 1.00 11.78 315 ILE A N 1
ATOM 2233 C CA . ILE A 1 293 ? 2.101 16.090 -22.026 1.00 11.41 315 ILE A CA 1
ATOM 2234 C C . ILE A 1 293 ? 2.719 17.380 -22.584 1.00 10.63 315 ILE A C 1
ATOM 2235 O O . ILE A 1 293 ? 3.849 17.707 -22.229 1.00 10.83 315 ILE A O 1
ATOM 2240 N N . SER A 1 294 ? 2.024 18.127 -23.443 1.00 11.39 316 SER A N 1
ATOM 2241 C CA . SER A 1 294 ? 2.530 19.401 -23.931 1.00 12.59 316 SER A CA 1
ATOM 2242 C C . SER A 1 294 ? 2.916 20.311 -22.778 1.00 11.98 316 SER A C 1
ATOM 2243 O O . SER A 1 294 ? 3.961 20.952 -22.856 1.00 12.04 316 SER A O 1
ATOM 2246 N N . ASN A 1 295 ? 2.068 20.370 -21.741 1.00 11.07 317 ASN A N 1
ATOM 2247 C CA . ASN A 1 295 ? 2.268 21.367 -20.707 1.00 11.26 317 ASN A CA 1
ATOM 2248 C C . ASN A 1 295 ? 3.216 20.884 -19.621 1.00 11.56 317 ASN A C 1
ATOM 2249 O O . ASN A 1 295 ? 3.844 21.708 -18.966 1.00 12.12 317 ASN A O 1
ATOM 2254 N N . ILE A 1 296 ? 3.395 19.571 -19.481 1.00 10.36 318 ILE A N 1
ATOM 2255 C CA . ILE A 1 296 ? 4.476 19.062 -18.668 1.00 12.33 318 ILE A CA 1
ATOM 2256 C C . ILE A 1 296 ? 5.811 19.432 -19.293 1.00 12.10 318 ILE A C 1
ATOM 2257 O O . ILE A 1 296 ? 6.709 19.793 -18.550 1.00 13.55 318 ILE A O 1
ATOM 2262 N N . ILE A 1 297 ? 5.943 19.376 -20.625 1.00 12.42 319 ILE A N 1
ATOM 2263 C CA . ILE A 1 297 ? 7.190 19.767 -21.252 1.00 11.94 319 ILE A CA 1
ATOM 2264 C C . ILE A 1 297 ? 7.392 21.281 -21.143 1.00 12.20 319 ILE A C 1
ATOM 2265 O O . ILE A 1 297 ? 8.513 21.739 -20.940 1.00 12.58 319 ILE A O 1
ATOM 2270 N N . SER A 1 298 ? 6.309 22.047 -21.276 1.00 12.37 320 SER A N 1
ATOM 2271 C CA . SER A 1 298 ? 6.416 23.496 -21.301 1.00 11.91 320 SER A CA 1
ATOM 2272 C C . SER A 1 298 ? 6.322 24.087 -19.891 1.00 11.60 320 SER A C 1
ATOM 2273 O O . SER A 1 298 ? 6.432 25.290 -19.704 1.00 11.61 320 SER A O 1
ATOM 2276 N N . GLN A 1 299 ? 6.169 23.238 -18.868 1.00 11.55 321 GLN A N 1
ATOM 2277 C CA . GLN A 1 299 ? 6.050 23.688 -17.484 1.00 11.19 321 GLN A CA 1
ATOM 2278 C C . GLN A 1 299 ? 4.866 24.654 -17.299 1.00 11.26 321 GLN A C 1
ATOM 2279 O O . GLN A 1 299 ? 4.937 25.713 -16.603 1.00 12.28 321 GLN A O 1
ATOM 2285 N N . GLY A 1 300 ? 3.732 24.247 -17.863 1.00 10.57 322 GLY A N 1
ATOM 2286 C CA . GLY A 1 300 ? 2.515 25.029 -17.856 1.00 11.09 322 GLY A CA 1
ATOM 2287 C C . GLY A 1 300 ? 1.481 24.446 -16.901 1.00 10.82 322 GLY A C 1
ATOM 2288 O O . GLY A 1 300 ? 0.449 23.957 -17.328 1.00 10.63 322 GLY A O 1
ATOM 2289 N N . GLY A 1 301 ? 1.712 24.629 -15.603 1.00 10.98 323 GLY A N 1
ATOM 2290 C CA . GLY A 1 301 ? 0.798 24.125 -14.572 1.00 10.61 323 GLY A CA 1
ATOM 2291 C C . GLY A 1 301 ? -0.529 24.860 -14.553 1.00 11.43 323 GLY A C 1
ATOM 2292 O O . GLY A 1 301 ? -1.589 24.244 -14.563 1.00 11.86 323 GLY A O 1
ATOM 2293 N N . MET A 1 302 ? -0.477 26.207 -14.523 1.00 12.23 324 MET A N 1
ATOM 2294 C CA . MET A 1 302 ? -1.661 27.042 -14.402 1.00 13.24 324 MET A CA 1
ATOM 2295 C C . MET A 1 302 ? -2.603 26.785 -15.580 1.00 11.28 324 MET A C 1
ATOM 2296 O O . MET A 1 302 ? -3.817 26.598 -15.387 1.00 12.70 324 MET A O 1
ATOM 2301 N N . ALA A 1 303 ? -2.039 26.693 -16.795 1.00 11.81 325 ALA A N 1
ATOM 2302 C CA . ALA A 1 303 ? -2.844 26.425 -17.971 1.00 11.57 325 ALA A CA 1
ATOM 2303 C C . ALA A 1 303 ? -3.555 25.077 -17.858 1.00 11.38 325 ALA A C 1
ATOM 2304 O O . ALA A 1 303 ? -4.742 24.975 -18.160 1.00 10.87 325 ALA A O 1
ATOM 2306 N N . THR A 1 304 ? -2.827 24.066 -17.395 1.00 11.64 326 THR A N 1
ATOM 2307 C CA . THR A 1 304 ? -3.402 22.721 -17.326 1.00 11.97 326 THR A CA 1
ATOM 2308 C C . THR A 1 304 ? -4.570 22.675 -16.336 1.00 11.26 326 THR A C 1
ATOM 2309 O O . THR A 1 304 ? -5.611 22.110 -16.661 1.00 12.56 326 THR A O 1
ATOM 2313 N N . ALA A 1 305 ? -4.412 23.241 -15.131 1.00 11.85 327 ALA A N 1
ATOM 2314 C CA . ALA A 1 305 ? -5.497 23.268 -14.155 1.00 11.31 327 ALA A CA 1
ATOM 2315 C C . ALA A 1 305 ? -6.726 23.958 -14.726 1.00 12.49 327 ALA A C 1
ATOM 2316 O O . ALA A 1 305 ? -7.838 23.465 -14.554 1.00 12.34 327 ALA A O 1
ATOM 2318 N N . LYS A 1 306 ? -6.531 25.061 -15.464 1.00 12.46 328 LYS A N 1
ATOM 2319 C CA . LYS A 1 306 ? -7.650 25.797 -16.024 1.00 13.45 328 LYS A CA 1
ATOM 2320 C C . LYS A 1 306 ? -8.375 24.936 -17.050 1.00 11.74 328 LYS A C 1
ATOM 2321 O O . LYS A 1 306 ? -9.607 24.886 -17.089 1.00 12.67 328 LYS A O 1
ATOM 2327 N N . LYS A 1 307 ? -7.602 24.278 -17.896 1.00 11.27 329 LYS A N 1
ATOM 2328 C CA . LYS A 1 307 ? -8.175 23.516 -18.987 1.00 12.98 329 LYS A CA 1
ATOM 2329 C C . LYS A 1 307 ? -8.943 22.310 -18.476 1.00 11.99 329 LYS A C 1
ATOM 2330 O O . LYS A 1 307 ? -10.005 21.993 -19.043 1.00 10.78 329 LYS A O 1
ATOM 2336 N N . ILE A 1 308 ? -8.430 21.663 -17.403 1.00 11.08 330 ILE A N 1
ATOM 2337 C CA . ILE A 1 308 ? -9.127 20.513 -16.823 1.00 12.14 330 ILE A CA 1
ATOM 2338 C C . ILE A 1 308 ? -10.466 20.951 -16.232 1.00 10.97 330 ILE A C 1
ATOM 2339 O O . ILE A 1 308 ? -11.493 20.334 -16.508 1.00 10.51 330 ILE A O 1
ATOM 2344 N N . MET A 1 309 ? -10.465 22.072 -15.506 1.00 10.63 331 MET A N 1
ATOM 2345 C CA . MET A 1 309 ? -11.674 22.586 -14.887 1.00 11.95 331 MET A CA 1
ATOM 2346 C C . MET A 1 309 ? -12.713 22.918 -15.955 1.00 11.24 331 MET A C 1
ATOM 2347 O O . MET A 1 309 ? -13.889 22.526 -15.860 1.00 11.17 331 MET A O 1
ATOM 2352 N N . ASN A 1 310 ? -12.289 23.646 -17.002 1.00 12.86 332 ASN A N 1
ATOM 2353 C CA . ASN A 1 310 ? -13.210 24.131 -18.026 1.00 12.74 332 ASN A CA 1
ATOM 2354 C C . ASN A 1 310 ? -13.820 22.966 -18.827 1.00 12.10 332 ASN A C 1
ATOM 2355 O O . ASN A 1 310 ? -15.032 22.922 -19.062 1.00 11.20 332 ASN A O 1
ATOM 2360 N N . TYR A 1 311 ? -12.995 21.970 -19.148 1.00 11.56 333 TYR A N 1
ATOM 2361 C CA . TYR A 1 311 ? -13.463 20.818 -19.913 1.00 11.37 333 TYR A CA 1
ATOM 2362 C C . TYR A 1 311 ? -14.393 19.932 -19.080 1.00 11.50 333 TYR A C 1
ATOM 2363 O O . TYR A 1 311 ? -15.469 19.543 -19.549 1.00 11.30 333 TYR A O 1
ATOM 2372 N N . ASP A 1 312 ? -13.988 19.561 -17.869 1.00 11.64 334 ASP A N 1
ATOM 2373 C CA . ASP A 1 312 ? -14.810 18.697 -17.028 1.00 11.27 334 ASP A CA 1
ATOM 2374 C C . ASP A 1 312 ? -16.200 19.312 -16.845 1.00 12.64 334 ASP A C 1
ATOM 2375 O O . ASP A 1 312 ? -17.225 18.632 -16.995 1.00 11.00 334 ASP A O 1
ATOM 2380 N N . ASN A 1 313 ? -16.207 20.631 -16.588 1.00 13.06 335 ASN A N 1
ATOM 2381 C CA . ASN A 1 313 ? -17.441 21.317 -16.256 1.00 13.25 335 ASN A CA 1
ATOM 2382 C C . ASN A 1 313 ? -18.327 21.495 -17.485 1.00 11.97 335 ASN A C 1
ATOM 2383 O O . ASN A 1 313 ? -19.552 21.362 -17.361 1.00 13.03 335 ASN A O 1
ATOM 2388 N N . LYS A 1 314 ? -17.724 21.704 -18.659 1.00 12.55 336 LYS A N 1
ATOM 2389 C CA . LYS A 1 314 ? -18.475 21.907 -19.893 1.00 14.39 336 LYS A CA 1
ATOM 2390 C C . LYS A 1 314 ? -19.216 20.610 -20.246 1.00 13.06 336 LYS A C 1
ATOM 2391 O O . LYS A 1 314 ? -20.393 20.608 -20.603 1.00 13.27 336 LYS A O 1
ATOM 2397 N N . MET A 1 315 ? -18.541 19.483 -20.040 1.00 12.55 337 MET A N 1
ATOM 2398 C CA . MET A 1 315 ? -19.111 18.183 -20.387 1.00 13.16 337 MET A CA 1
ATOM 2399 C C . MET A 1 315 ? -20.237 17.875 -19.402 1.00 14.30 337 MET A C 1
ATOM 2400 O O . MET A 1 315 ? -21.242 17.340 -19.833 1.00 14.00 337 MET A O 1
ATOM 2405 N N . ALA A 1 316 ? -20.105 18.292 -18.131 1.00 14.57 338 ALA A N 1
ATOM 2406 C CA . ALA A 1 316 ? -21.126 18.106 -17.116 1.00 14.85 338 ALA A CA 1
ATOM 2407 C C . ALA A 1 316 ? -22.408 18.874 -17.423 1.00 15.81 338 ALA A C 1
ATOM 2408 O O . ALA A 1 316 ? -23.494 18.466 -16.964 1.00 14.91 338 ALA A O 1
ATOM 2410 N N . GLU A 1 317 ? -22.310 19.963 -18.205 1.00 18.43 339 GLU A N 1
ATOM 2411 C CA A GLU A 1 317 ? -23.481 20.706 -18.648 0.50 19.08 339 GLU A CA 1
ATOM 2412 C CA B GLU A 1 317 ? -23.495 20.699 -18.621 0.50 18.83 339 GLU A CA 1
ATOM 2413 C C . GLU A 1 317 ? -24.340 19.847 -19.569 1.00 20.07 339 GLU A C 1
ATOM 2414 O O . GLU A 1 317 ? -25.568 19.981 -19.582 1.00 20.01 339 GLU A O 1
ATOM 2425 N N . SER A 1 318 ? -23.683 18.975 -20.356 1.00 18.49 340 SER A N 1
ATOM 2426 C CA . SER A 1 318 ? -24.376 18.118 -21.316 1.00 19.78 340 SER A CA 1
ATOM 2427 C C . SER A 1 318 ? -24.910 16.852 -20.638 1.00 20.77 340 SER A C 1
ATOM 2428 O O . SER A 1 318 ? -25.964 16.314 -20.987 1.00 22.15 340 SER A O 1
ATOM 2431 N N . ASN A 1 319 ? -24.131 16.328 -19.695 1.00 17.06 341 ASN A N 1
ATOM 2432 C CA . ASN A 1 319 ? -24.540 15.203 -18.876 1.00 15.99 341 ASN A CA 1
ATOM 2433 C C . ASN A 1 319 ? -24.123 15.509 -17.450 1.00 14.88 341 ASN A C 1
ATOM 2434 O O . ASN A 1 319 ? -22.936 15.421 -17.123 1.00 13.60 341 ASN A O 1
ATOM 2439 N N . PRO A 1 320 ? -25.061 15.798 -16.524 1.00 14.98 342 PRO A N 1
ATOM 2440 C CA . PRO A 1 320 ? -24.658 16.132 -15.153 1.00 15.63 342 PRO A CA 1
ATOM 2441 C C . PRO A 1 320 ? -24.000 14.974 -14.395 1.00 14.30 342 PRO A C 1
ATOM 2442 O O . PRO A 1 320 ? -23.313 15.195 -13.410 1.00 15.51 342 PRO A O 1
ATOM 2446 N N . ASN A 1 321 ? -24.121 13.733 -14.906 1.00 14.07 343 ASN A N 1
ATOM 2447 C CA . ASN A 1 321 ? -23.466 12.574 -14.314 1.00 13.82 343 ASN A CA 1
ATOM 2448 C C . ASN A 1 321 ? -22.255 12.135 -15.150 1.00 13.44 343 ASN A C 1
ATOM 2449 O O . ASN A 1 321 ? -21.773 11.016 -14.987 1.00 14.84 343 ASN A O 1
ATOM 2454 N N . ALA A 1 322 ? -21.778 12.985 -16.070 1.00 12.39 344 ALA A N 1
ATOM 2455 C CA . ALA A 1 322 ? -20.596 12.647 -16.869 1.00 12.15 344 ALA A CA 1
ATOM 2456 C C . ALA A 1 322 ? -19.438 12.263 -15.958 1.00 11.54 344 ALA A C 1
ATOM 2457 O O . ALA A 1 322 ? -19.148 12.936 -14.968 1.00 11.71 344 ALA A O 1
ATOM 2459 N N . ILE A 1 323 ? -18.792 11.158 -16.343 1.00 11.40 345 ILE A N 1
ATOM 2460 C CA . ILE A 1 323 ? -17.563 10.691 -15.735 1.00 10.31 345 ILE A CA 1
ATOM 2461 C C . ILE A 1 323 ? -16.451 10.852 -16.766 1.00 9.82 345 ILE A C 1
ATOM 2462 O O . ILE A 1 323 ? -16.350 10.081 -17.718 1.00 11.15 345 ILE A O 1
ATOM 2467 N N . ASN A 1 324 ? -15.626 11.897 -16.636 1.00 11.06 346 ASN A N 1
ATOM 2468 C CA . ASN A 1 324 ? -14.642 12.178 -17.673 1.00 11.84 346 ASN A CA 1
ATOM 2469 C C . ASN A 1 324 ? -13.643 11.025 -17.695 1.00 11.34 346 ASN A C 1
ATOM 2470 O O . ASN A 1 324 ? -13.432 10.380 -16.666 1.00 12.06 346 ASN A O 1
ATOM 2475 N N . ALA A 1 325 ? -13.068 10.728 -18.870 1.00 10.66 347 ALA A N 1
ATOM 2476 C CA . ALA A 1 325 ? -12.120 9.637 -19.016 1.00 9.59 347 ALA A CA 1
ATOM 2477 C C . ALA A 1 325 ? -10.788 10.132 -19.552 1.00 9.69 347 ALA A C 1
ATOM 2478 O O . ALA A 1 325 ? -10.542 10.170 -20.760 1.00 10.25 347 ALA A O 1
ATOM 2480 N N . MET A 1 326 ? -9.905 10.500 -18.645 1.00 9.18 348 MET A N 1
ATOM 2481 C CA . MET A 1 326 ? -8.593 11.021 -18.976 1.00 9.76 348 MET A CA 1
ATOM 2482 C C . MET A 1 326 ? -7.629 9.896 -19.277 1.00 8.77 348 MET A C 1
ATOM 2483 O O . MET A 1 326 ? -7.737 8.805 -18.701 1.00 8.94 348 MET A O 1
ATOM 2488 N N . PHE A 1 327 ? -6.656 10.172 -20.190 1.00 8.69 349 PHE A N 1
ATOM 2489 C CA . PHE A 1 327 ? -5.685 9.142 -20.557 1.00 8.78 349 PHE A CA 1
ATOM 2490 C C . PHE A 1 327 ? -4.503 9.800 -21.264 1.00 9.26 349 PHE A C 1
ATOM 2491 O O . PHE A 1 327 ? -4.673 10.795 -21.946 1.00 8.92 349 PHE A O 1
ATOM 2499 N N . LEU A 1 328 ? -3.302 9.238 -21.110 1.00 9.59 350 LEU A N 1
ATOM 2500 C CA . LEU A 1 328 ? -2.113 9.731 -21.781 1.00 9.48 350 LEU A CA 1
ATOM 2501 C C . LEU A 1 328 ? -2.001 9.189 -23.201 1.00 9.26 350 LEU A C 1
ATOM 2502 O O . LEU A 1 328 ? -1.714 9.957 -24.118 1.00 10.22 350 LEU A O 1
ATOM 2507 N N . SER A 1 329 ? -2.250 7.895 -23.382 1.00 9.60 351 SER A N 1
ATOM 2508 C CA . SER A 1 329 ? -2.258 7.307 -24.714 1.00 9.82 351 SER A CA 1
ATOM 2509 C C . SER A 1 329 ? -2.958 5.956 -24.640 1.00 9.33 351 SER A C 1
ATOM 2510 O O . SER A 1 329 ? -3.018 5.346 -23.570 1.00 10.63 351 SER A O 1
ATOM 2513 N N . ASN A 1 330 ? -3.446 5.462 -25.780 1.00 9.35 352 ASN A N 1
ATOM 2514 C CA . ASN A 1 330 ? -4.113 4.168 -25.866 1.00 9.41 352 ASN A CA 1
ATOM 2515 C C . ASN A 1 330 ? -3.484 3.357 -26.991 1.00 9.59 352 ASN A C 1
ATOM 2516 O O . ASN A 1 330 ? -2.419 3.673 -27.492 1.00 9.89 352 ASN A O 1
ATOM 2521 N N . HIS A 1 331 ? -4.168 2.281 -27.403 1.00 10.02 353 HIS A N 1
ATOM 2522 C CA . HIS A 1 331 ? -3.575 1.310 -28.301 1.00 9.83 353 HIS A CA 1
ATOM 2523 C C . HIS A 1 331 ? -3.552 1.817 -29.742 1.00 9.14 353 HIS A C 1
ATOM 2524 O O . HIS A 1 331 ? -3.076 1.122 -30.634 1.00 9.86 353 HIS A O 1
ATOM 2531 N N . ASP A 1 332 ? -4.214 2.952 -29.982 1.00 8.40 354 ASP A N 1
ATOM 2532 C CA . ASP A 1 332 ? -4.234 3.577 -31.287 1.00 8.83 354 ASP A CA 1
ATOM 2533 C C . ASP A 1 332 ? -3.283 4.770 -31.396 1.00 9.71 354 ASP A C 1
ATOM 2534 O O . ASP A 1 332 ? -3.309 5.484 -32.409 1.00 9.56 354 ASP A O 1
ATOM 2539 N N . GLN A 1 333 ? -2.423 5.005 -30.400 1.00 9.02 355 GLN A N 1
ATOM 2540 C CA . GLN A 1 333 ? -1.527 6.146 -30.373 1.00 9.95 355 GLN A CA 1
ATOM 2541 C C . GLN A 1 333 ? -0.130 5.696 -29.945 1.00 9.75 355 GLN A C 1
ATOM 2542 O O . GLN A 1 333 ? 0.023 4.729 -29.181 1.00 11.23 355 GLN A O 1
ATOM 2548 N N . VAL A 1 334 ? 0.866 6.504 -30.297 1.00 10.83 356 VAL A N 1
ATOM 2549 C CA . VAL A 1 334 ? 2.214 6.339 -29.789 1.00 11.35 356 VAL A CA 1
ATOM 2550 C C . VAL A 1 334 ? 2.201 6.346 -28.259 1.00 10.13 356 VAL A C 1
ATOM 2551 O O . VAL A 1 334 ? 1.527 7.158 -27.630 1.00 11.18 356 VAL A O 1
ATOM 2555 N N . ARG A 1 335 ? 3.006 5.445 -27.670 1.00 9.99 357 ARG A N 1
ATOM 2556 C CA . ARG A 1 335 ? 3.137 5.354 -26.233 1.00 10.64 357 ARG A CA 1
ATOM 2557 C C . ARG A 1 335 ? 3.577 6.683 -25.653 1.00 11.22 357 ARG A C 1
ATOM 2558 O O . ARG A 1 335 ? 4.502 7.322 -26.162 1.00 10.94 357 ARG A O 1
ATOM 2566 N N . SER A 1 336 ? 2.947 7.048 -24.543 1.00 10.61 358 SER A N 1
ATOM 2567 C CA . SER A 1 336 ? 3.225 8.286 -23.859 1.00 10.59 358 SER A CA 1
ATOM 2568 C C . SER A 1 336 ? 4.692 8.375 -23.446 1.00 11.31 358 SER A C 1
ATOM 2569 O O . SER A 1 336 ? 5.258 9.477 -23.369 1.00 11.43 358 SER A O 1
ATOM 2572 N N . GLY A 1 337 ? 5.294 7.238 -23.163 1.00 10.97 359 GLY A N 1
ATOM 2573 C CA . GLY A 1 337 ? 6.668 7.210 -22.685 1.00 12.73 359 GLY A CA 1
ATOM 2574 C C . GLY A 1 337 ? 7.646 7.661 -23.769 1.00 12.75 359 GLY A C 1
ATOM 2575 O O . GLY A 1 337 ? 8.706 8.196 -23.445 1.00 13.56 359 GLY A O 1
ATOM 2576 N N . ASN A 1 338 ? 7.303 7.471 -25.047 1.00 12.83 360 ASN A N 1
ATOM 2577 C CA . ASN A 1 338 ? 8.119 8.033 -26.123 1.00 14.91 360 ASN A CA 1
ATOM 2578 C C . ASN A 1 338 ? 8.333 9.549 -25.995 1.00 18.50 360 ASN A C 1
ATOM 2579 O O . ASN A 1 338 ? 9.361 10.081 -26.429 1.00 21.91 360 ASN A O 1
ATOM 2584 N N . ALA A 1 339 ? 7.369 10.276 -25.454 1.00 18.90 361 ALA A N 1
ATOM 2585 C CA . ALA A 1 339 ? 7.535 11.715 -25.273 1.00 20.18 361 ALA A CA 1
ATOM 2586 C C . ALA A 1 339 ? 8.061 12.046 -23.878 1.00 19.28 361 ALA A C 1
ATOM 2587 O O . ALA A 1 339 ? 8.857 12.974 -23.700 1.00 20.18 361 ALA A O 1
ATOM 2589 N N . LEU A 1 340 ? 7.635 11.291 -22.873 1.00 17.23 362 LEU A N 1
ATOM 2590 C CA . LEU A 1 340 ? 7.834 11.722 -21.500 1.00 16.24 362 LEU A CA 1
ATOM 2591 C C . LEU A 1 340 ? 9.187 11.263 -20.960 1.00 16.63 362 LEU A C 1
ATOM 2592 O O . LEU A 1 340 ? 9.831 12.007 -20.241 1.00 16.12 362 LEU A O 1
ATOM 2597 N N . GLU A 1 341 ? 9.613 10.045 -21.283 1.00 15.34 363 GLU A N 1
ATOM 2598 C CA . GLU A 1 341 ? 10.829 9.491 -20.696 1.00 16.66 363 GLU A CA 1
ATOM 2599 C C . GLU A 1 341 ? 12.032 10.376 -21.024 1.00 20.19 363 GLU A C 1
ATOM 2600 O O . GLU A 1 341 ? 12.865 10.586 -20.143 1.00 19.30 363 GLU A O 1
ATOM 2606 N N . SER A 1 342 ? 12.130 10.904 -22.252 1.00 22.13 364 SER A N 1
ATOM 2607 C CA . SER A 1 342 ? 13.316 11.681 -22.611 1.00 23.94 364 SER A CA 1
ATOM 2608 C C . SER A 1 342 ? 13.366 13.000 -21.837 1.00 22.97 364 SER A C 1
ATOM 2609 O O . SER A 1 342 ? 14.388 13.673 -21.816 1.00 25.22 364 SER A O 1
ATOM 2612 N N . GLN A 1 343 ? 12.243 13.393 -21.221 1.00 21.73 365 GLN A N 1
ATOM 2613 C CA . GLN A 1 343 ? 12.180 14.588 -20.394 1.00 18.62 365 GLN A CA 1
ATOM 2614 C C . GLN A 1 343 ? 12.531 14.282 -18.937 1.00 21.35 365 GLN A C 1
ATOM 2615 O O . GLN A 1 343 ? 12.508 15.173 -18.110 1.00 25.36 365 GLN A O 1
ATOM 2621 N N . GLY A 1 344 ? 12.814 13.021 -18.600 1.00 19.18 366 GLY A N 1
ATOM 2622 C CA . GLY A 1 344 ? 13.136 12.667 -17.228 1.00 18.16 366 GLY A CA 1
ATOM 2623 C C . GLY A 1 344 ? 11.989 11.876 -16.613 1.00 17.01 366 GLY A C 1
ATOM 2624 O O . GLY A 1 344 ? 10.824 12.162 -16.877 1.00 15.16 366 GLY A O 1
ATOM 2625 N N . LEU A 1 345 ? 12.341 10.916 -15.757 1.00 15.05 367 LEU A N 1
ATOM 2626 C CA . LEU A 1 345 ? 11.353 10.101 -15.090 1.00 14.30 367 LEU A CA 1
ATOM 2627 C C . LEU A 1 345 ? 10.402 10.937 -14.241 1.00 12.41 367 LEU A C 1
ATOM 2628 O O . LEU A 1 345 ? 9.239 10.590 -14.078 1.00 12.45 367 LEU A O 1
ATOM 2633 N N . SER A 1 346 ? 10.841 12.072 -13.698 1.00 11.99 368 SER A N 1
ATOM 2634 C CA . SER A 1 346 ? 9.936 12.839 -12.857 1.00 13.15 368 SER A CA 1
ATOM 2635 C C . SER A 1 346 ? 8.825 13.473 -13.693 1.00 12.29 368 SER A C 1
ATOM 2636 O O . SER A 1 346 ? 7.736 13.711 -13.164 1.00 11.18 368 SER A O 1
ATOM 2639 N N . SER A 1 347 ? 9.102 13.764 -14.974 1.00 11.96 369 SER A N 1
ATOM 2640 C CA . SER A 1 347 ? 8.048 14.213 -15.894 1.00 11.26 369 SER A CA 1
ATOM 2641 C C . SER A 1 347 ? 6.981 13.132 -16.108 1.00 11.76 369 SER A C 1
ATOM 2642 O O . SER A 1 347 ? 5.784 13.437 -16.249 1.00 11.11 369 SER A O 1
ATOM 2645 N N . GLN A 1 348 ? 7.407 11.881 -16.235 1.00 12.56 370 GLN A N 1
ATOM 2646 C CA . GLN A 1 348 ? 6.502 10.747 -16.395 1.00 12.57 370 GLN A CA 1
ATOM 2647 C C . GLN A 1 348 ? 5.621 10.568 -15.160 1.00 13.21 370 GLN A C 1
ATOM 2648 O O . GLN A 1 348 ? 4.420 10.319 -15.282 1.00 12.45 370 GLN A O 1
ATOM 2654 N N . LYS A 1 349 ? 6.235 10.722 -13.986 1.00 10.95 371 LYS A N 1
ATOM 2655 C CA . LYS A 1 349 ? 5.559 10.602 -12.706 1.00 10.84 371 LYS A CA 1
ATOM 2656 C C . LYS A 1 349 ? 4.530 11.709 -12.573 1.00 10.29 371 LYS A C 1
ATOM 2657 O O . LYS A 1 349 ? 3.378 11.429 -12.276 1.00 10.91 371 LYS A O 1
ATOM 2663 N N . LEU A 1 350 ? 4.928 12.964 -12.862 1.00 10.29 372 LEU A N 1
ATOM 2664 C CA . LEU A 1 350 ? 3.997 14.076 -12.791 1.00 10.86 372 LEU A CA 1
ATOM 2665 C C . LEU A 1 350 ? 2.821 13.847 -13.733 1.00 10.01 372 LEU A C 1
ATOM 2666 O O . LEU A 1 350 ? 1.668 14.085 -13.360 1.00 10.55 372 LEU A O 1
ATOM 2671 N N . ALA A 1 351 ? 3.120 13.385 -14.961 1.00 9.89 373 ALA A N 1
ATOM 2672 C CA . ALA A 1 351 ? 2.060 13.144 -15.929 1.00 9.59 373 ALA A CA 1
ATOM 2673 C C . ALA A 1 351 ? 1.003 12.219 -15.352 1.00 9.50 373 ALA A C 1
ATOM 2674 O O . ALA A 1 351 ? -0.206 12.473 -15.537 1.00 10.44 373 ALA A O 1
ATOM 2676 N N . ALA A 1 352 ? 1.454 11.104 -14.758 1.00 10.10 374 ALA A N 1
ATOM 2677 C CA . ALA A 1 352 ? 0.562 10.177 -14.091 1.00 10.32 374 ALA A CA 1
ATOM 2678 C C . ALA A 1 352 ? -0.320 10.898 -13.073 1.00 9.16 374 ALA A C 1
ATOM 2679 O O . ALA A 1 352 ? -1.554 10.747 -13.084 1.00 9.47 374 ALA A O 1
ATOM 2681 N N . ALA A 1 353 ? 0.292 11.691 -12.171 1.00 9.01 375 ALA A N 1
ATOM 2682 C CA . ALA A 1 353 ? -0.457 12.417 -11.144 1.00 8.86 375 ALA A CA 1
ATOM 2683 C C . ALA A 1 353 ? -1.480 13.342 -11.786 1.00 8.34 375 ALA A C 1
ATOM 2684 O O . ALA A 1 353 ? -2.622 13.424 -11.330 1.00 8.58 375 ALA A O 1
ATOM 2686 N N . VAL A 1 354 ? -1.087 14.026 -12.859 1.00 8.27 376 VAL A N 1
ATOM 2687 C CA . VAL A 1 354 ? -1.980 15.030 -13.409 1.00 8.56 376 VAL A CA 1
ATOM 2688 C C . VAL A 1 354 ? -3.222 14.383 -14.021 1.00 8.56 376 VAL A C 1
ATOM 2689 O O . VAL A 1 354 ? -4.358 14.759 -13.718 1.00 9.17 376 VAL A O 1
ATOM 2693 N N . TYR A 1 355 ? -3.032 13.414 -14.919 1.00 8.81 377 TYR A N 1
ATOM 2694 C CA . TYR A 1 355 ? -4.197 12.830 -15.558 1.00 8.47 377 TYR A CA 1
ATOM 2695 C C . TYR A 1 355 ? -5.038 11.992 -14.598 1.00 8.39 377 TYR A C 1
ATOM 2696 O O . TYR A 1 355 ? -6.261 11.997 -14.767 1.00 9.49 377 TYR A O 1
ATOM 2705 N N . MET A 1 356 ? -4.423 11.350 -13.573 1.00 8.63 378 MET A N 1
ATOM 2706 C CA . MET A 1 356 ? -5.154 10.468 -12.689 1.00 8.05 378 MET A CA 1
ATOM 2707 C C . MET A 1 356 ? -5.851 11.223 -11.564 1.00 8.65 378 MET A C 1
ATOM 2708 O O . MET A 1 356 ? -6.759 10.656 -10.952 1.00 8.73 378 MET A O 1
ATOM 2713 N N . LEU A 1 357 ? -5.468 12.482 -11.290 1.00 8.69 379 LEU A N 1
ATOM 2714 C CA . LEU A 1 357 ? -6.076 13.205 -10.167 1.00 8.46 379 LEU A CA 1
ATOM 2715 C C . LEU A 1 357 ? -7.069 14.251 -10.686 1.00 8.66 379 LEU A C 1
ATOM 2716 O O . LEU A 1 357 ? -7.698 14.947 -9.895 1.00 10.24 379 LEU A O 1
ATOM 2721 N N . ALA A 1 358 ? -7.286 14.254 -12.011 1.00 8.32 380 ALA A N 1
ATOM 2722 C CA . ALA A 1 358 ? -8.422 14.931 -12.603 1.00 8.42 380 ALA A CA 1
ATOM 2723 C C . ALA A 1 358 ? -9.695 14.176 -12.234 1.00 8.30 380 ALA A C 1
ATOM 2724 O O . ALA A 1 358 ? -9.639 12.964 -12.006 1.00 8.79 380 ALA A O 1
ATOM 2726 N N . PRO A 1 359 ? -10.878 14.828 -12.208 1.00 9.60 381 PRO A N 1
ATOM 2727 C CA . PRO A 1 359 ? -12.154 14.144 -12.003 1.00 9.92 381 PRO A CA 1
ATOM 2728 C C . PRO A 1 359 ? -12.386 13.030 -13.007 1.00 9.72 381 PRO A C 1
ATOM 2729 O O . PRO A 1 359 ? -11.943 13.107 -14.160 1.00 9.17 381 PRO A O 1
ATOM 2733 N N . GLY A 1 360 ? -13.105 12.020 -12.543 1.00 9.66 382 GLY A N 1
ATOM 2734 C CA . GLY A 1 360 ? -13.591 11.003 -13.451 1.00 9.87 382 GLY A CA 1
ATOM 2735 C C . GLY A 1 360 ? -12.860 9.676 -13.284 1.00 10.04 382 GLY A C 1
ATOM 2736 O O . GLY A 1 360 ? -12.474 9.283 -12.176 1.00 9.39 382 GLY A O 1
ATOM 2737 N N . ASN A 1 361 ? -12.713 8.984 -14.419 1.00 9.67 383 ASN A N 1
ATOM 2738 C CA 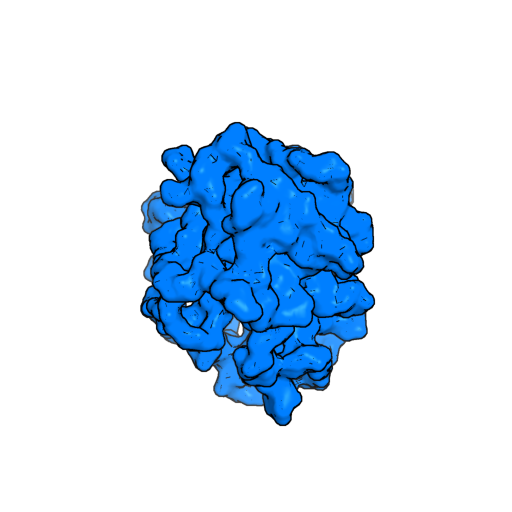. ASN A 1 361 ? -12.084 7.674 -14.464 1.00 9.29 383 ASN A CA 1
ATOM 2739 C C . ASN A 1 361 ? -10.890 7.731 -15.405 1.00 9.44 383 ASN A C 1
ATOM 2740 O O . ASN A 1 361 ? -11.077 7.689 -16.623 1.00 10.04 383 ASN A O 1
ATOM 2745 N N . PRO A 1 362 ? -9.641 7.730 -14.906 1.00 9.46 384 PRO A N 1
ATOM 2746 C CA . PRO A 1 362 ? -8.513 7.617 -15.823 1.00 9.70 384 PRO A CA 1
ATOM 2747 C C . PRO A 1 362 ? -8.338 6.183 -16.318 1.00 9.75 384 PRO A C 1
ATOM 2748 O O . PRO A 1 362 ? -8.697 5.240 -15.641 1.00 9.62 384 PRO A O 1
ATOM 2752 N N . PHE A 1 363 ? -7.703 6.067 -17.474 1.00 9.65 385 PHE A N 1
ATOM 2753 C CA . PHE A 1 363 ? -7.405 4.800 -18.121 1.00 9.89 385 PHE A CA 1
ATOM 2754 C C . PHE A 1 363 ? -5.901 4.674 -18.325 1.00 9.32 385 PHE A C 1
ATOM 2755 O O . PHE A 1 363 ? -5.302 5.387 -19.121 1.00 9.91 385 PHE A O 1
ATOM 2763 N N . ILE A 1 364 ? -5.342 3.761 -17.568 1.00 8.51 386 ILE A N 1
ATOM 2764 C CA . ILE A 1 364 ? -3.947 3.410 -17.733 1.00 8.68 386 ILE A CA 1
ATOM 2765 C C . ILE A 1 364 ? -3.893 2.390 -18.851 1.00 9.17 386 ILE A C 1
ATOM 2766 O O . ILE A 1 364 ? -4.553 1.334 -18.776 1.00 9.05 386 ILE A O 1
ATOM 2771 N N . TYR A 1 365 ? -2.982 2.628 -19.803 1.00 8.59 387 TYR A N 1
ATOM 2772 C CA . TYR A 1 365 ? -2.718 1.649 -20.848 1.00 8.08 387 TYR A CA 1
ATOM 2773 C C . TYR A 1 365 ? -1.715 0.598 -20.360 1.00 8.87 387 TYR A C 1
ATOM 2774 O O . TYR A 1 365 ? -0.683 0.997 -19.828 1.00 8.79 387 TYR A O 1
ATOM 2783 N N . TYR A 1 366 ? -1.977 -0.725 -20.554 1.00 8.85 388 TYR A N 1
ATOM 2784 C CA . TYR A 1 366 ? -1.122 -1.763 -19.970 1.00 8.77 388 TYR A CA 1
ATOM 2785 C C . TYR A 1 366 ? 0.323 -1.472 -20.391 1.00 9.34 388 TYR A C 1
ATOM 2786 O O . TYR A 1 366 ? 0.625 -1.192 -21.558 1.00 9.56 388 TYR A O 1
ATOM 2795 N N . GLY A 1 367 ? 1.207 -1.523 -19.404 1.00 9.18 389 GLY A N 1
ATOM 2796 C CA . GLY A 1 367 ? 2.631 -1.320 -19.628 1.00 9.48 389 GLY A CA 1
ATOM 2797 C C . GLY A 1 367 ? 3.062 0.130 -19.449 1.00 8.93 389 GLY A C 1
ATOM 2798 O O . GLY A 1 367 ? 4.258 0.426 -19.292 1.00 8.66 389 GLY A O 1
ATOM 2799 N N . GLU A 1 368 ? 2.117 1.057 -19.488 1.00 8.19 390 GLU A N 1
ATOM 2800 C CA . GLU A 1 368 ? 2.425 2.452 -19.178 1.00 8.95 390 GLU A CA 1
ATOM 2801 C C . GLU A 1 368 ? 3.076 2.582 -17.801 1.00 9.06 390 GLU A C 1
ATOM 2802 O O . GLU A 1 368 ? 3.992 3.397 -17.600 1.00 9.18 390 GLU A O 1
ATOM 2808 N N . GLU A 1 369 ? 2.633 1.763 -16.834 1.00 10.00 391 GLU A N 1
ATOM 2809 C CA . GLU A 1 369 ? 3.055 1.896 -15.456 1.00 9.91 391 GLU A CA 1
ATOM 2810 C C . GLU A 1 369 ? 4.503 1.449 -15.258 1.00 9.84 391 GLU A C 1
ATOM 2811 O O . GLU A 1 369 ? 5.066 1.736 -14.199 1.00 10.34 391 GLU A O 1
ATOM 2817 N N . ILE A 1 370 ? 5.074 0.752 -16.240 1.00 9.23 392 ILE A N 1
ATOM 2818 C CA . ILE A 1 370 ? 6.487 0.390 -16.204 1.00 9.34 392 ILE A CA 1
ATOM 2819 C C . ILE A 1 370 ? 7.249 1.050 -17.357 1.00 9.26 392 ILE A C 1
ATOM 2820 O O . ILE A 1 370 ? 8.427 0.739 -17.546 1.00 9.67 392 ILE A O 1
ATOM 2825 N N . GLY A 1 371 ? 6.635 2.015 -18.058 1.00 9.34 393 GLY A N 1
ATOM 2826 C CA . GLY A 1 371 ? 7.296 2.819 -19.100 1.00 9.85 393 GLY A CA 1
ATOM 2827 C C . GLY A 1 371 ? 7.616 2.081 -20.398 1.00 11.25 393 GLY A C 1
ATOM 2828 O O . GLY A 1 371 ? 8.602 2.423 -21.037 1.00 10.69 393 GLY A O 1
ATOM 2829 N N . ILE A 1 372 ? 6.789 1.125 -20.836 1.00 10.88 394 ILE A N 1
ATOM 2830 C CA . ILE A 1 372 ? 6.966 0.502 -22.146 1.00 10.27 394 ILE A CA 1
ATOM 2831 C C . ILE A 1 372 ? 6.868 1.571 -23.243 1.00 11.87 394 ILE A C 1
ATOM 2832 O O . ILE A 1 372 ? 5.995 2.426 -23.211 1.00 12.49 394 ILE A O 1
ATOM 2837 N N . LYS A 1 373 ? 7.796 1.523 -24.215 1.00 12.63 395 LYS A N 1
ATOM 2838 C CA A LYS A 1 373 ? 7.829 2.514 -25.280 0.50 12.60 395 LYS A CA 1
ATOM 2839 C CA B LYS A 1 373 ? 7.846 2.506 -25.285 0.50 12.54 395 LYS A CA 1
ATOM 2840 C C . LYS A 1 373 ? 7.451 1.857 -26.607 1.00 13.07 395 LYS A C 1
ATOM 2841 O O . LYS A 1 373 ? 7.417 0.637 -26.710 1.00 14.28 395 LYS A O 1
ATOM 2852 N N . ALA A 1 374 ? 7.121 2.685 -27.603 1.00 11.93 396 ALA A N 1
ATOM 2853 C CA . ALA A 1 374 ? 6.901 2.169 -28.940 1.00 13.22 396 ALA A CA 1
ATOM 2854 C C . ALA A 1 374 ? 8.229 2.180 -29.686 1.00 14.44 396 ALA A C 1
ATOM 2855 O O . ALA A 1 374 ? 8.889 3.219 -29.706 1.00 15.63 396 ALA A O 1
ATOM 2857 N N . PRO A 1 375 ? 8.674 1.081 -30.324 1.00 15.54 397 PRO A N 1
ATOM 2858 C CA . PRO A 1 375 ? 9.929 1.122 -31.084 1.00 15.60 397 PRO A CA 1
ATOM 2859 C C . PRO A 1 375 ? 9.932 1.971 -32.343 1.00 17.68 397 PRO A C 1
ATOM 2860 O O . PRO A 1 375 ? 11.011 2.285 -32.847 1.00 19.68 397 PRO A O 1
ATOM 2864 N N . ASN A 1 376 ? 8.729 2.279 -32.858 1.00 15.96 398 ASN A N 1
ATOM 2865 C CA . ASN A 1 376 ? 8.575 3.322 -33.858 1.00 21.19 398 ASN A CA 1
ATOM 2866 C C . ASN A 1 376 ? 7.211 3.988 -33.682 1.00 20.73 398 ASN A C 1
ATOM 2867 O O . ASN A 1 376 ? 6.359 3.492 -32.933 1.00 20.67 398 ASN A O 1
ATOM 2872 N N . THR A 1 377 ? 7.083 5.189 -34.259 1.00 18.14 399 THR A N 1
ATOM 2873 C CA . THR A 1 377 ? 5.969 6.063 -33.925 1.00 20.04 399 THR A CA 1
ATOM 2874 C C . THR A 1 377 ? 4.853 5.924 -34.954 1.00 19.13 399 THR A C 1
ATOM 2875 O O . THR A 1 377 ? 3.790 6.516 -34.757 1.00 19.99 399 THR A O 1
ATOM 2879 N N . THR A 1 378 ? 5.087 5.167 -36.042 1.00 19.59 400 THR A N 1
ATOM 2880 C CA . THR A 1 378 ? 4.219 5.217 -37.219 1.00 20.57 400 THR A CA 1
ATOM 2881 C C . THR A 1 378 ? 3.418 3.933 -37.442 1.00 19.94 400 THR A C 1
ATOM 2882 O O . THR A 1 378 ? 2.443 3.969 -38.188 1.00 21.43 400 THR A O 1
ATOM 2886 N N . ASN A 1 379 ? 3.817 2.809 -36.830 1.00 19.90 401 ASN A N 1
ATOM 2887 C CA . ASN A 1 379 ? 3.201 1.504 -37.052 1.00 18.78 401 ASN A CA 1
ATOM 2888 C C . ASN A 1 379 ? 2.364 1.167 -35.820 1.00 15.77 401 ASN A C 1
ATOM 2889 O O . ASN A 1 379 ? 2.882 1.165 -34.705 1.00 16.30 401 ASN A O 1
ATOM 2894 N N . ASP A 1 380 ? 1.044 0.963 -35.996 1.00 15.22 402 ASP A N 1
ATOM 2895 C CA . ASP A 1 380 ? 0.153 0.666 -34.881 1.00 14.33 402 ASP A CA 1
ATOM 2896 C C . ASP A 1 380 ? 0.619 -0.523 -34.039 1.00 12.04 402 ASP A C 1
ATOM 2897 O O . ASP A 1 380 ? 0.365 -0.568 -32.831 1.00 10.80 402 ASP A O 1
ATOM 2902 N N . ALA A 1 381 ? 1.220 -1.530 -34.677 1.00 11.48 403 ALA A N 1
ATOM 2903 C CA . ALA A 1 381 ? 1.658 -2.705 -33.933 1.00 11.66 403 ALA A CA 1
ATOM 2904 C C . ALA A 1 381 ? 2.696 -2.331 -32.884 1.00 10.50 403 ALA A C 1
ATOM 2905 O O . ALA A 1 381 ? 2.758 -2.944 -31.809 1.00 11.25 403 ALA A O 1
ATOM 2907 N N . ALA A 1 382 ? 3.458 -1.251 -33.158 1.00 11.27 404 ALA A N 1
ATOM 2908 C CA . ALA A 1 382 ? 4.490 -0.819 -32.235 1.00 11.30 404 ALA A CA 1
ATOM 2909 C C . ALA A 1 382 ? 3.880 -0.149 -30.991 1.00 10.32 404 ALA A C 1
ATOM 2910 O O . ALA A 1 382 ? 4.566 0.101 -30.002 1.00 10.65 404 ALA A O 1
ATOM 2912 N N . TYR A 1 383 ? 2.572 0.130 -31.017 1.00 10.10 405 TYR A N 1
ATOM 2913 C CA . TYR A 1 383 ? 1.855 0.675 -29.868 1.00 11.29 405 TYR A CA 1
ATOM 2914 C C . TYR A 1 383 ? 1.361 -0.438 -28.948 1.00 10.26 405 TYR A C 1
ATOM 2915 O O . TYR A 1 383 ? 0.830 -0.152 -27.873 1.00 10.14 405 TYR A O 1
ATOM 2924 N N . ARG A 1 384 ? 1.521 -1.684 -29.379 1.00 9.44 406 ARG A N 1
ATOM 2925 C CA . ARG A 1 384 ? 0.949 -2.840 -28.699 1.00 10.21 406 ARG A CA 1
ATOM 2926 C C . ARG A 1 384 ? 2.020 -3.890 -28.391 1.00 10.15 406 ARG A C 1
ATOM 2927 O O . ARG A 1 384 ? 1.806 -5.067 -28.669 1.00 10.30 406 ARG A O 1
ATOM 2935 N N . THR A 1 385 ? 3.172 -3.461 -27.905 1.00 9.96 407 THR A N 1
ATOM 2936 C CA . THR A 1 385 ? 4.262 -4.372 -27.604 1.00 9.92 407 THR A CA 1
ATOM 2937 C C . THR A 1 385 ? 3.966 -5.192 -26.354 1.00 9.74 407 THR A C 1
ATOM 2938 O O . THR A 1 385 ? 2.970 -4.963 -25.632 1.00 9.65 407 THR A O 1
ATOM 2942 N N . GLN A 1 386 ? 4.880 -6.161 -26.144 1.00 9.35 408 GLN A N 1
ATOM 2943 C CA . GLN A 1 386 ? 4.728 -7.239 -25.203 1.00 9.91 408 GLN A CA 1
ATOM 2944 C C . GLN A 1 386 ? 4.928 -6.745 -23.779 1.00 9.33 408 GLN A C 1
ATOM 2945 O O . GLN A 1 386 ? 5.921 -6.141 -23.464 1.00 9.63 408 GLN A O 1
ATOM 2951 N N . MET A 1 387 ? 3.979 -7.070 -22.915 1.00 8.72 409 MET A N 1
ATOM 2952 C CA . MET A 1 387 ? 4.058 -6.679 -21.520 1.00 9.23 409 MET A CA 1
ATOM 2953 C C . MET A 1 387 ? 5.246 -7.405 -20.877 1.00 9.44 409 MET A C 1
ATOM 2954 O O . MET A 1 387 ? 5.475 -8.597 -21.145 1.00 10.01 409 MET A O 1
ATOM 2959 N N . VAL A 1 388 ? 5.981 -6.709 -19.981 1.00 9.91 410 VAL A N 1
ATOM 2960 C CA . VAL A 1 388 ? 7.192 -7.247 -19.401 1.00 9.58 410 VAL A CA 1
ATOM 2961 C C . VAL A 1 388 ? 6.982 -7.399 -17.898 1.00 9.78 410 VAL A C 1
ATOM 2962 O O . VAL A 1 388 ? 7.209 -6.471 -17.150 1.00 10.89 410 VAL A O 1
ATOM 2966 N N . PHE A 1 389 ? 6.603 -8.609 -17.454 1.00 11.01 411 PHE A N 1
ATOM 2967 C CA . PHE A 1 389 ? 6.448 -8.848 -16.024 1.00 11.38 411 PHE A CA 1
ATOM 2968 C C . PHE A 1 389 ? 7.790 -9.034 -15.318 1.00 11.43 411 PHE A C 1
ATOM 2969 O O . PHE A 1 389 ? 7.846 -8.912 -14.086 1.00 10.98 411 PHE A O 1
ATOM 2977 N N . ASP A 1 390 ? 8.865 -9.299 -16.072 1.00 11.20 412 ASP A N 1
ATOM 2978 C CA . ASP A 1 390 ? 10.173 -9.580 -15.489 1.00 11.45 412 ASP A CA 1
ATOM 2979 C C . ASP A 1 390 ? 11.218 -9.414 -16.572 1.00 13.42 412 ASP A C 1
ATOM 2980 O O . ASP A 1 390 ? 11.277 -10.217 -17.481 1.00 13.43 412 ASP A O 1
ATOM 2985 N N . SER A 1 391 ? 12.059 -8.383 -16.461 1.00 13.66 413 SER A N 1
ATOM 2986 C CA . SER A 1 391 ? 12.973 -8.051 -17.545 1.00 13.51 413 SER A CA 1
ATOM 2987 C C . SER A 1 391 ? 14.139 -9.030 -17.615 1.00 14.97 413 SER A C 1
ATOM 2988 O O . SER A 1 391 ? 14.872 -9.010 -18.606 1.00 15.18 413 SER A O 1
ATOM 2991 N N . GLU A 1 392 ? 14.253 -9.927 -16.630 1.00 14.17 414 GLU A N 1
ATOM 2992 C CA . GLU A 1 392 ? 15.241 -10.992 -16.700 1.00 16.27 414 GLU A CA 1
ATOM 2993 C C . GLU A 1 392 ? 14.722 -12.160 -17.528 1.00 16.88 414 GLU A C 1
ATOM 2994 O O . GLU A 1 392 ? 15.523 -13.002 -17.965 1.00 20.67 414 GLU A O 1
ATOM 3000 N N . ASN A 1 393 ? 13.391 -12.249 -17.669 1.00 14.48 415 ASN A N 1
ATOM 3001 C CA . ASN A 1 393 ? 12.718 -13.353 -18.352 1.00 15.69 415 ASN A CA 1
ATOM 3002 C C . ASN A 1 393 ? 11.699 -12.753 -19.309 1.00 13.78 415 ASN A C 1
ATOM 3003 O O . ASN A 1 393 ? 10.488 -12.722 -19.017 1.00 14.57 415 ASN A O 1
ATOM 3008 N N . LEU A 1 394 ? 12.242 -12.195 -20.401 1.00 12.68 416 LEU A N 1
ATOM 3009 C CA . LEU A 1 394 ? 11.505 -11.342 -21.316 1.00 13.47 416 LEU A CA 1
ATOM 3010 C C . LEU A 1 394 ? 10.389 -12.128 -21.980 1.00 14.34 416 LEU A C 1
ATOM 3011 O O . LEU A 1 394 ? 10.478 -13.339 -22.166 1.00 13.29 416 LEU A O 1
ATOM 3016 N N . PRO A 1 395 ? 9.285 -11.460 -22.340 1.00 13.06 417 PRO A N 1
ATOM 3017 C CA . PRO A 1 395 ? 8.168 -12.182 -22.926 1.00 13.97 417 PRO A CA 1
ATOM 3018 C C . PRO A 1 395 ? 8.542 -12.711 -24.307 1.00 12.56 417 PRO A C 1
ATOM 3019 O O . PRO A 1 395 ? 9.506 -12.254 -24.911 1.00 13.61 417 PRO A O 1
ATOM 3023 N N . ASP A 1 396 ? 7.723 -13.651 -24.804 1.00 11.81 418 ASP A N 1
ATOM 3024 C CA . ASP A 1 396 ? 7.864 -14.288 -26.106 1.00 11.58 418 ASP A CA 1
ATOM 3025 C C . ASP A 1 396 ? 6.469 -14.244 -26.727 1.00 10.69 418 ASP A C 1
ATOM 3026 O O . ASP A 1 396 ? 5.723 -15.207 -26.686 1.00 11.70 418 ASP A O 1
ATOM 3031 N N . ILE A 1 397 ? 6.078 -13.054 -27.182 1.00 9.54 419 ILE A N 1
ATOM 3032 C CA . ILE A 1 397 ? 4.752 -12.824 -27.749 1.00 10.09 419 ILE A CA 1
ATOM 3033 C C . ILE A 1 397 ? 4.946 -12.175 -29.113 1.00 11.01 419 ILE A C 1
ATOM 3034 O O . ILE A 1 397 ? 5.791 -11.302 -29.291 1.00 11.10 419 ILE A O 1
ATOM 3039 N N . TYR A 1 398 ? 4.196 -12.694 -30.085 1.00 10.15 420 TYR A N 1
ATOM 3040 C CA . TYR A 1 398 ? 4.203 -12.187 -31.438 1.00 11.10 420 TYR A CA 1
ATOM 3041 C C . TYR A 1 398 ? 3.137 -11.121 -31.631 1.00 10.57 420 TYR A C 1
ATOM 3042 O O . TYR A 1 398 ? 1.969 -11.352 -31.281 1.00 10.04 420 TYR A O 1
ATOM 3051 N N . VAL A 1 399 ? 3.539 -10.010 -32.245 1.00 10.97 421 VAL A N 1
ATOM 3052 C CA . VAL A 1 399 ? 2.628 -8.915 -32.548 1.00 10.75 421 VAL A CA 1
ATOM 3053 C C . VAL A 1 399 ? 2.750 -8.648 -34.046 1.00 12.43 421 VAL A C 1
ATOM 3054 O O . VAL A 1 399 ? 3.796 -8.224 -34.527 1.00 12.36 421 VAL A O 1
ATOM 3058 N N . ASN A 1 400 ? 1.699 -8.960 -34.799 1.00 11.72 422 ASN A N 1
ATOM 3059 C CA . ASN A 1 400 ? 1.769 -8.907 -36.262 1.00 12.96 422 ASN A CA 1
ATOM 3060 C C . ASN A 1 400 ? 2.200 -7.513 -36.700 1.00 13.80 422 ASN A C 1
ATOM 3061 O O . ASN A 1 400 ? 1.574 -6.534 -36.291 1.00 13.69 422 ASN A O 1
ATOM 3066 N N . GLY A 1 401 ? 3.275 -7.454 -37.501 1.00 14.25 423 GLY A N 1
ATOM 3067 C CA . GLY A 1 401 ? 3.840 -6.180 -37.925 1.00 15.97 423 GLY A CA 1
ATOM 3068 C C . GLY A 1 401 ? 5.150 -5.834 -37.223 1.00 17.37 423 GLY A C 1
ATOM 3069 O O . GLY A 1 401 ? 5.860 -4.973 -37.741 1.00 19.72 423 GLY A O 1
ATOM 3070 N N . ILE A 1 402 ? 5.419 -6.383 -36.014 1.00 15.71 424 ILE A N 1
ATOM 3071 C CA . ILE A 1 402 ? 6.680 -6.120 -35.321 1.00 15.54 424 ILE A CA 1
ATOM 3072 C C . ILE A 1 402 ? 7.359 -7.401 -34.822 1.00 16.16 424 ILE A C 1
ATOM 3073 O O . ILE A 1 402 ? 8.433 -7.320 -34.224 1.00 15.63 424 ILE A O 1
ATOM 3078 N N . GLY A 1 403 ? 6.805 -8.584 -35.082 1.00 15.02 425 GLY A N 1
ATOM 3079 C CA . GLY A 1 403 ? 7.494 -9.817 -34.719 1.00 13.94 425 GLY A CA 1
ATOM 3080 C C . GLY A 1 403 ? 7.369 -10.138 -33.229 1.00 13.73 425 GLY A C 1
ATOM 3081 O O . GLY A 1 403 ? 6.449 -9.677 -32.540 1.00 13.31 425 GLY A O 1
ATOM 3082 N N . ASP A 1 404 ? 8.345 -10.889 -32.703 1.00 12.48 426 ASP A N 1
ATOM 3083 C CA . ASP A 1 404 ? 8.266 -11.359 -31.327 1.00 11.30 426 ASP A CA 1
ATOM 3084 C C . ASP A 1 404 ? 9.491 -10.969 -30.487 1.00 11.20 426 ASP A C 1
ATOM 3085 O O . ASP A 1 404 ? 9.605 -11.410 -29.365 1.00 12.18 426 ASP A O 1
ATOM 3090 N N . GLU A 1 405 ? 10.392 -10.116 -30.993 1.00 13.55 427 GLU A N 1
ATOM 3091 C CA . GLU A 1 405 ? 11.578 -9.775 -30.227 1.00 12.88 427 GLU A CA 1
ATOM 3092 C C . GLU A 1 405 ? 11.210 -8.711 -29.194 1.00 13.30 427 GLU A C 1
ATOM 3093 O O . GLU A 1 405 ? 10.717 -7.672 -29.570 1.00 15.44 427 GLU A O 1
ATOM 3099 N N . PRO A 1 406 ? 11.428 -8.929 -27.884 1.00 14.95 428 PRO A N 1
ATOM 3100 C CA . PRO A 1 406 ? 11.091 -7.926 -26.869 1.00 17.41 428 PRO A CA 1
ATOM 3101 C C . PRO A 1 406 ? 12.103 -6.789 -26.653 1.00 16.64 428 PRO A C 1
ATOM 3102 O O . PRO A 1 406 ? 13.311 -7.020 -26.653 1.00 15.94 428 PRO A O 1
ATOM 3106 N N . ASP A 1 407 ? 11.597 -5.552 -26.549 1.00 16.55 429 ASP A N 1
ATOM 3107 C CA A ASP A 1 407 ? 12.312 -4.383 -26.070 0.50 16.19 429 ASP A CA 1
ATOM 3108 C CA B ASP A 1 407 ? 12.425 -4.447 -26.076 0.50 17.24 429 ASP A CA 1
ATOM 3109 C C . ASP A 1 407 ? 12.421 -4.438 -24.546 1.00 14.82 429 ASP A C 1
ATOM 3110 O O . ASP A 1 407 ? 11.478 -4.852 -23.872 1.00 13.76 429 ASP A O 1
ATOM 3119 N N . VAL A 1 408 ? 13.570 -4.055 -23.980 1.00 14.47 430 VAL A N 1
ATOM 3120 C CA . VAL A 1 408 ? 13.721 -3.949 -22.532 1.00 13.10 430 VAL A CA 1
ATOM 3121 C C . VAL A 1 408 ? 13.334 -2.554 -22.040 1.00 11.65 430 VAL A C 1
ATOM 3122 O O . VAL A 1 408 ? 13.985 -1.546 -22.393 1.00 11.85 430 VAL A O 1
ATOM 3126 N N . PRO A 1 409 ? 12.341 -2.424 -21.104 1.00 11.88 431 PRO A N 1
ATOM 3127 C CA . PRO A 1 409 ? 12.028 -1.125 -20.504 1.00 11.03 431 PRO A CA 1
ATOM 3128 C C . PRO A 1 409 ? 13.249 -0.611 -19.751 1.00 11.95 431 PRO A C 1
ATOM 3129 O O . PRO A 1 409 ? 13.940 -1.389 -19.091 1.00 11.37 431 PRO A O 1
ATOM 3133 N N . THR A 1 410 ? 13.465 0.704 -19.784 1.00 11.38 432 THR A N 1
ATOM 3134 C CA . THR A 1 410 ? 14.636 1.289 -19.149 1.00 10.83 432 THR A CA 1
ATOM 3135 C C . THR A 1 410 ? 14.680 0.970 -17.653 1.00 11.04 432 THR A C 1
ATOM 3136 O O . THR A 1 410 ? 15.744 0.822 -17.044 1.00 11.43 432 THR A O 1
ATOM 3140 N N . GLY A 1 411 ? 13.495 0.924 -17.037 1.00 10.73 433 GLY A N 1
ATOM 3141 C CA . GLY A 1 411 ? 13.365 0.663 -15.612 1.00 9.98 433 GLY A CA 1
ATOM 3142 C C . GLY A 1 411 ? 13.204 -0.802 -15.243 1.00 10.97 433 GLY A C 1
ATOM 3143 O O . GLY A 1 411 ? 12.952 -1.123 -14.101 1.00 11.31 433 GLY A O 1
ATOM 3144 N N . GLY A 1 412 ? 13.392 -1.715 -16.199 1.00 9.74 434 GLY A N 1
ATOM 3145 C CA . GLY A 1 412 ? 13.092 -3.119 -15.988 1.00 10.11 434 GLY A CA 1
ATOM 3146 C C . GLY A 1 412 ? 11.589 -3.443 -15.999 1.00 9.93 434 GLY A C 1
ATOM 3147 O O . GLY A 1 412 ? 10.733 -2.604 -16.306 1.00 10.76 434 GLY A O 1
ATOM 3148 N N . GLY A 1 413 ? 11.301 -4.722 -15.694 1.00 9.25 435 GLY A N 1
ATOM 3149 C CA . GLY A 1 413 ? 9.937 -5.257 -15.717 1.00 9.74 435 GLY A CA 1
ATOM 3150 C C . GLY A 1 413 ? 9.218 -5.023 -14.389 1.00 10.43 435 GLY A C 1
ATOM 3151 O O . GLY A 1 413 ? 9.691 -4.275 -13.506 1.00 11.81 435 GLY A O 1
ATOM 3152 N N . VAL A 1 414 ? 7.990 -5.540 -14.305 1.00 10.26 436 VAL A N 1
ATOM 3153 C CA . VAL A 1 414 ? 7.173 -5.371 -13.118 1.00 10.25 436 VAL A CA 1
ATOM 3154 C C . VAL A 1 414 ? 7.951 -5.791 -11.883 1.00 11.37 436 VAL A C 1
ATOM 3155 O O . VAL A 1 414 ? 7.988 -5.062 -10.890 1.00 11.18 436 VAL A O 1
ATOM 3159 N N . LYS A 1 415 ? 8.614 -6.935 -11.938 1.00 11.23 437 LYS A N 1
ATOM 3160 C CA . LYS A 1 415 ? 9.246 -7.500 -10.748 1.00 12.53 437 LYS A CA 1
ATOM 3161 C C . LYS A 1 415 ? 10.348 -6.551 -10.262 1.00 12.20 437 LYS A C 1
ATOM 3162 O O . LYS A 1 415 ? 10.476 -6.254 -9.069 1.00 12.54 437 LYS A O 1
ATOM 3168 N N . GLN A 1 416 ? 11.158 -6.051 -11.207 1.00 11.95 438 GLN A N 1
ATOM 3169 C CA . GLN A 1 416 ? 12.208 -5.085 -10.921 1.00 11.99 438 GLN A CA 1
ATOM 3170 C C . GLN A 1 416 ? 11.644 -3.806 -10.272 1.00 11.87 438 GLN A C 1
ATOM 3171 O O . GLN A 1 416 ? 12.152 -3.279 -9.239 1.00 12.08 438 GLN A O 1
ATOM 3177 N N . GLN A 1 417 ? 10.558 -3.279 -10.869 1.00 10.49 439 GLN A N 1
ATOM 3178 C CA . GLN A 1 417 ? 10.037 -1.974 -10.521 1.00 11.16 439 GLN A CA 1
ATOM 3179 C C . GLN A 1 417 ? 9.283 -2.026 -9.191 1.00 10.82 439 GLN A C 1
ATOM 3180 O O . GLN A 1 417 ? 9.303 -1.056 -8.422 1.00 11.91 439 GLN A O 1
ATOM 3186 N N . LEU A 1 418 ? 8.658 -3.163 -8.878 1.00 11.45 440 LEU A N 1
ATOM 3187 C CA . LEU A 1 418 ? 7.950 -3.275 -7.612 1.00 12.26 440 LEU A CA 1
ATOM 3188 C C . LEU A 1 418 ? 8.953 -3.132 -6.478 1.00 12.59 440 LEU A C 1
ATOM 3189 O O . LEU A 1 418 ? 8.651 -2.499 -5.470 1.00 12.78 440 LEU A O 1
ATOM 3194 N N . ALA A 1 419 ? 10.184 -3.610 -6.695 1.00 13.11 441 ALA A N 1
ATOM 3195 C CA . ALA A 1 419 ? 11.143 -3.640 -5.600 1.00 13.96 441 ALA A CA 1
ATOM 3196 C C . ALA A 1 419 ? 11.742 -2.267 -5.318 1.00 14.86 441 ALA A C 1
ATOM 3197 O O . ALA A 1 419 ? 12.191 -1.993 -4.190 1.00 17.64 441 ALA A O 1
ATOM 3199 N N . ASP A 1 420 ? 11.856 -1.457 -6.372 1.00 15.47 442 ASP A N 1
ATOM 3200 C CA . ASP A 1 420 ? 12.491 -0.161 -6.309 1.00 16.16 442 ASP A CA 1
ATOM 3201 C C . ASP A 1 420 ? 11.445 0.855 -5.895 1.00 16.23 442 ASP A C 1
ATOM 3202 O O . ASP A 1 420 ? 10.543 1.170 -6.671 1.00 14.46 442 ASP A O 1
ATOM 3207 N N . LYS A 1 421 ? 11.638 1.439 -4.702 1.00 16.94 443 LYS A N 1
ATOM 3208 C CA . LYS A 1 421 ? 10.660 2.368 -4.166 1.00 17.51 443 LYS A CA 1
ATOM 3209 C C . LYS A 1 421 ? 10.506 3.605 -5.038 1.00 15.71 443 LYS A C 1
ATOM 3210 O O . LYS A 1 421 ? 9.465 4.244 -4.936 1.00 16.60 443 LYS A O 1
ATOM 3216 N N . ASP A 1 422 ? 11.526 3.935 -5.846 1.00 14.95 444 ASP A N 1
ATOM 3217 C CA . ASP A 1 422 ? 11.575 5.131 -6.682 1.00 16.08 444 ASP A CA 1
ATOM 3218 C C . ASP A 1 422 ? 11.068 4.892 -8.112 1.00 13.54 444 ASP A C 1
ATOM 3219 O O . ASP A 1 422 ? 11.125 5.801 -8.917 1.00 13.29 444 ASP A O 1
ATOM 3224 N N . SER A 1 423 ? 10.539 3.690 -8.419 1.00 11.71 445 SER A N 1
ATOM 3225 C CA . SER A 1 423 ? 10.097 3.342 -9.766 1.00 12.13 445 SER A CA 1
ATOM 3226 C C . SER A 1 423 ? 8.847 4.100 -10.198 1.00 11.96 445 SER A C 1
ATOM 3227 O O . SER A 1 423 ? 7.998 4.475 -9.373 1.00 11.82 445 SER A O 1
ATOM 3230 N N . LEU A 1 424 ? 8.680 4.204 -11.517 1.00 10.66 446 LEU A N 1
ATOM 3231 C CA . LEU A 1 424 ? 7.419 4.676 -12.084 1.00 11.13 446 LEU A CA 1
ATOM 3232 C C . LEU A 1 424 ? 6.246 3.890 -11.514 1.00 10.36 446 LEU A C 1
ATOM 3233 O O . LEU A 1 424 ? 5.210 4.483 -11.146 1.00 10.26 446 LEU A O 1
ATOM 3238 N N . LEU A 1 425 ? 6.376 2.555 -11.503 1.00 10.45 447 LEU A N 1
ATOM 3239 C CA . LEU A 1 425 ? 5.258 1.711 -11.122 1.00 10.93 447 LEU A CA 1
ATOM 3240 C C . LEU A 1 425 ? 4.813 2.054 -9.709 1.00 10.28 447 LEU A C 1
ATOM 3241 O O . LEU A 1 425 ? 3.611 2.169 -9.425 1.00 9.37 447 LEU A O 1
ATOM 3246 N N . ASN A 1 426 ? 5.776 2.255 -8.819 1.00 10.58 448 ASN A N 1
ATOM 3247 C CA . ASN A 1 426 ? 5.376 2.511 -7.439 1.00 10.78 448 ASN A CA 1
ATOM 3248 C C . ASN A 1 426 ? 4.707 3.883 -7.303 1.00 9.69 448 ASN A C 1
ATOM 3249 O O . ASN A 1 426 ? 3.939 4.117 -6.351 1.00 10.75 448 ASN A O 1
ATOM 3254 N N . TYR A 1 427 ? 4.994 4.800 -8.224 1.00 9.81 449 TYR A N 1
ATOM 3255 C CA . TYR A 1 427 ? 4.349 6.116 -8.211 1.00 10.06 449 TYR A CA 1
ATOM 3256 C C . TYR A 1 427 ? 2.871 5.944 -8.556 1.00 9.70 449 TYR A C 1
ATOM 3257 O O . TYR A 1 427 ? 1.990 6.543 -7.930 1.00 8.78 449 TYR A O 1
ATOM 3266 N N . TYR A 1 428 ? 2.589 5.130 -9.607 1.00 8.73 450 TYR A N 1
ATOM 3267 C CA . TYR A 1 428 ? 1.201 4.796 -9.927 1.00 8.73 450 TYR A CA 1
ATOM 3268 C C . TYR A 1 428 ? 0.506 4.191 -8.708 1.00 8.42 450 TYR A C 1
ATOM 3269 O O . TYR A 1 428 ? -0.686 4.456 -8.453 1.00 8.15 450 TYR A O 1
ATOM 3278 N N . ARG A 1 429 ? 1.191 3.263 -8.041 1.00 9.86 451 ARG A N 1
ATOM 3279 C CA . ARG A 1 429 ? 0.599 2.553 -6.922 1.00 10.83 451 ARG A CA 1
ATOM 3280 C C . ARG A 1 429 ? 0.188 3.555 -5.857 1.00 10.42 451 ARG A C 1
ATOM 3281 O O . ARG A 1 429 ? -0.886 3.429 -5.274 1.00 11.05 451 ARG A O 1
ATOM 3289 N N . ARG A 1 430 ? 1.018 4.573 -5.624 1.00 10.87 452 ARG A N 1
ATOM 3290 C CA . ARG A 1 430 ? 0.752 5.537 -4.568 1.00 9.60 452 ARG A CA 1
ATOM 3291 C C . ARG A 1 430 ? -0.399 6.465 -4.954 1.00 9.41 452 ARG A C 1
ATOM 3292 O O . ARG A 1 430 ? -1.291 6.827 -4.163 1.00 9.44 452 ARG A O 1
ATOM 3300 N N . ILE A 1 431 ? -0.417 6.841 -6.233 1.00 8.39 453 ILE A N 1
ATOM 3301 C CA . ILE A 1 431 ? -1.551 7.623 -6.711 1.00 9.55 453 ILE A CA 1
ATOM 3302 C C . ILE A 1 431 ? -2.861 6.907 -6.437 1.00 9.12 453 ILE A C 1
ATOM 3303 O O . ILE A 1 431 ? -3.852 7.537 -6.030 1.00 8.69 453 ILE A O 1
ATOM 3308 N N . ILE A 1 432 ? -2.893 5.605 -6.753 1.00 9.48 454 ILE A N 1
ATOM 3309 C CA . ILE A 1 432 ? -4.110 4.845 -6.574 1.00 9.69 454 ILE A CA 1
ATOM 3310 C C . ILE A 1 432 ? -4.499 4.809 -5.081 1.00 9.93 454 ILE A C 1
ATOM 3311 O O . ILE A 1 432 ? -5.690 4.981 -4.732 1.00 10.06 454 ILE A O 1
ATOM 3316 N N . THR A 1 433 ? -3.529 4.576 -4.196 1.00 11.45 455 THR A N 1
ATOM 3317 C CA . THR A 1 433 ? -3.791 4.565 -2.756 1.00 10.44 455 THR A CA 1
ATOM 3318 C C . THR A 1 433 ? -4.356 5.915 -2.286 1.00 10.26 455 THR A C 1
ATOM 3319 O O . THR A 1 433 ? -5.383 5.951 -1.616 1.00 10.10 455 THR A O 1
ATOM 3323 N N . ILE A 1 434 ? -3.786 7.026 -2.713 1.00 9.93 456 ILE A N 1
ATOM 3324 C CA . ILE A 1 434 ? -4.300 8.354 -2.378 1.00 10.18 456 ILE A CA 1
ATOM 3325 C C . ILE A 1 434 ? -5.745 8.493 -2.865 1.00 9.53 456 ILE A C 1
ATOM 3326 O O . ILE A 1 434 ? -6.611 8.985 -2.152 1.00 10.71 456 ILE A O 1
ATOM 3331 N N . LYS A 1 435 ? -6.058 7.977 -4.055 1.00 8.40 457 LYS A N 1
ATOM 3332 C CA . LYS A 1 435 ? -7.442 8.044 -4.540 1.00 9.69 457 LYS A CA 1
ATOM 3333 C C . LYS A 1 435 ? -8.379 7.212 -3.661 1.00 10.74 457 LYS A C 1
ATOM 3334 O O . LYS A 1 435 ? -9.525 7.605 -3.373 1.00 10.44 457 LYS A O 1
ATOM 3340 N N . ASN A 1 436 ? -7.903 6.032 -3.265 1.00 10.84 458 ASN A N 1
ATOM 3341 C CA . ASN A 1 436 ? -8.676 5.149 -2.382 1.00 11.24 458 ASN A CA 1
ATOM 3342 C C . ASN A 1 436 ? -8.833 5.726 -0.964 1.00 12.68 458 ASN A C 1
ATOM 3343 O O . ASN A 1 436 ? -9.565 5.172 -0.139 1.00 12.63 458 ASN A O 1
ATOM 3348 N N . GLN A 1 437 ? -8.102 6.796 -0.639 1.00 12.33 459 GLN A N 1
ATOM 3349 C CA . GLN A 1 437 ? -8.219 7.468 0.650 1.00 11.13 459 GLN A CA 1
ATOM 3350 C C . GLN A 1 437 ? -9.042 8.755 0.544 1.00 12.25 459 GLN A C 1
ATOM 3351 O O . GLN A 1 437 ? -9.352 9.372 1.565 1.00 13.37 459 GLN A O 1
ATOM 3357 N N . ASN A 1 438 ? -9.399 9.160 -0.685 1.00 10.62 460 ASN A N 1
ATOM 3358 C CA . ASN A 1 438 ? -9.938 10.495 -0.941 1.00 11.97 460 ASN A CA 1
ATOM 3359 C C . ASN A 1 438 ? -10.963 10.449 -2.069 1.00 11.58 460 ASN A C 1
ATOM 3360 O O . ASN A 1 438 ? -10.676 10.803 -3.228 1.00 11.74 460 ASN A O 1
ATOM 3365 N N . PRO A 1 439 ? -12.199 9.985 -1.781 1.00 12.52 461 PRO A N 1
ATOM 3366 C CA . PRO A 1 439 ? -13.171 9.708 -2.835 1.00 13.36 461 PRO A CA 1
ATOM 3367 C C . PRO A 1 439 ? -13.566 10.931 -3.650 1.00 11.97 461 PRO A C 1
ATOM 3368 O O . PRO A 1 439 ? -14.140 10.781 -4.712 1.00 12.19 461 PRO A O 1
ATOM 3372 N N . GLU A 1 440 ? -13.356 12.124 -3.091 1.00 12.97 462 GLU A N 1
ATOM 3373 C CA . GLU A 1 440 ? -13.800 13.344 -3.734 1.00 11.83 462 GLU A CA 1
ATOM 3374 C C . GLU A 1 440 ? -13.063 13.529 -5.048 1.00 11.63 462 GLU A C 1
ATOM 3375 O O . GLU A 1 440 ? -13.578 14.233 -5.922 1.00 11.29 462 GLU A O 1
ATOM 3381 N N . ILE A 1 441 ? -11.813 13.054 -5.119 1.00 10.28 463 ILE A N 1
ATOM 3382 C CA . ILE A 1 441 ? -10.973 13.370 -6.275 1.00 10.81 463 ILE A CA 1
ATOM 3383 C C . ILE A 1 441 ? -11.677 12.904 -7.556 1.00 10.95 463 ILE A C 1
ATOM 3384 O O . ILE A 1 441 ? -11.824 13.685 -8.486 1.00 11.68 463 ILE A O 1
ATOM 3389 N N . ALA A 1 442 ? -12.140 11.643 -7.607 1.00 10.62 464 ALA A N 1
ATOM 3390 C CA . ALA A 1 442 ? -12.748 11.074 -8.800 1.00 10.09 464 ALA A CA 1
ATOM 3391 C C . ALA A 1 442 ? -14.182 11.557 -8.957 1.00 9.93 464 ALA A C 1
ATOM 3392 O O . ALA A 1 442 ? -14.618 11.833 -10.066 1.00 10.58 464 ALA A O 1
ATOM 3394 N N . ARG A 1 443 ? -14.894 11.694 -7.831 1.00 9.54 465 ARG A N 1
ATOM 3395 C CA . ARG A 1 443 ? -16.358 11.833 -7.838 1.00 9.39 465 ARG A CA 1
ATOM 3396 C C . ARG A 1 443 ? -16.846 13.288 -7.883 1.00 9.97 465 ARG A C 1
ATOM 3397 O O . ARG A 1 443 ? -18.028 13.519 -8.146 1.00 10.25 465 ARG A O 1
ATOM 3405 N N . GLY A 1 444 ? -15.962 14.234 -7.591 1.00 10.74 466 GLY A N 1
ATOM 3406 C CA . GLY A 1 444 ? -16.344 15.620 -7.432 1.00 10.39 466 GLY A CA 1
ATOM 3407 C C . GLY A 1 444 ? -16.336 16.399 -8.754 1.00 11.90 466 GLY A C 1
ATOM 3408 O O . GLY A 1 444 ? -16.128 15.865 -9.850 1.00 10.96 466 GLY A O 1
ATOM 3409 N N . ARG A 1 445 ? -16.602 17.698 -8.632 1.00 10.88 467 ARG A N 1
ATOM 3410 C CA . ARG A 1 445 ? -16.449 18.666 -9.714 1.00 12.45 467 ARG A CA 1
ATOM 3411 C C . ARG A 1 445 ? -15.456 19.742 -9.283 1.00 11.66 467 ARG A C 1
ATOM 3412 O O . ARG A 1 445 ? -15.353 20.079 -8.083 1.00 12.34 467 ARG A O 1
ATOM 3420 N N . ILE A 1 446 ? -14.744 20.298 -10.265 1.00 11.94 468 ILE A N 1
ATOM 3421 C CA . ILE A 1 446 ? -13.825 21.397 -9.980 1.00 13.11 468 ILE A CA 1
ATOM 3422 C C . ILE A 1 446 ? -14.625 22.692 -9.881 1.00 13.88 468 ILE A C 1
ATOM 3423 O O . ILE A 1 446 ? -15.222 23.165 -10.844 1.00 13.58 468 ILE A O 1
ATOM 3428 N N . VAL A 1 447 ? -14.635 23.262 -8.675 1.00 15.19 469 VAL A N 1
ATOM 3429 C CA . VAL A 1 447 ? -15.424 24.454 -8.439 1.00 16.70 469 VAL A CA 1
ATOM 3430 C C . VAL A 1 447 ? -14.599 25.725 -8.624 1.00 15.86 469 VAL A C 1
ATOM 3431 O O . VAL A 1 447 ? -15.146 26.826 -8.578 1.00 17.00 469 VAL A O 1
ATOM 3435 N N . GLY A 1 448 ? -13.283 25.601 -8.771 1.00 14.05 470 GLY A N 1
ATOM 3436 C CA . GLY A 1 448 ? -12.454 26.779 -8.998 1.00 13.11 470 GLY A CA 1
ATOM 3437 C C . GLY A 1 448 ? -10.986 26.396 -9.107 1.00 12.27 470 GLY A C 1
ATOM 3438 O O . GLY A 1 448 ? -10.605 25.324 -8.641 1.00 11.41 470 GLY A O 1
ATOM 3439 N N . THR A 1 449 ? -10.212 27.282 -9.750 1.00 12.38 471 THR A N 1
ATOM 3440 C CA . THR A 1 449 ? -8.758 27.224 -9.637 1.00 12.00 471 THR A CA 1
ATOM 3441 C C . THR A 1 449 ? -8.291 28.093 -8.471 1.00 13.27 471 THR A C 1
ATOM 3442 O O . THR A 1 449 ? -8.987 28.976 -8.010 1.00 15.67 471 THR A O 1
ATOM 3446 N N . GLN A 1 450 ? -7.061 27.830 -8.054 1.00 12.77 472 GLN A N 1
ATOM 3447 C CA . GLN A 1 450 ? -6.366 28.634 -7.071 1.00 13.82 472 GLN A CA 1
ATOM 3448 C C . GLN A 1 450 ? -5.078 29.135 -7.695 1.00 13.06 472 GLN A C 1
ATOM 3449 O O . GLN A 1 450 ? -4.201 28.349 -8.033 1.00 13.69 472 GLN A O 1
ATOM 3455 N N . GLY A 1 451 ? -4.962 30.464 -7.799 1.00 13.68 473 GLY A N 1
ATOM 3456 C CA . GLY A 1 451 ? -3.759 31.059 -8.336 1.00 13.93 473 GLY A CA 1
ATOM 3457 C C . GLY A 1 451 ? -2.708 31.194 -7.261 1.00 13.48 473 GLY A C 1
ATOM 3458 O O . GLY A 1 451 ? -3.056 31.426 -6.095 1.00 13.60 473 GLY A O 1
ATOM 3459 N N . PHE A 1 452 ? -1.448 31.055 -7.693 1.00 12.89 474 PHE A N 1
ATOM 3460 C CA . PHE A 1 452 ? -0.298 31.237 -6.840 1.00 13.56 474 PHE A CA 1
ATOM 3461 C C . PHE A 1 452 ? 0.726 32.145 -7.510 1.00 14.54 474 PHE A C 1
ATOM 3462 O O . PHE A 1 452 ? 1.913 32.071 -7.194 1.00 15.75 474 PHE A O 1
ATOM 3470 N N . ASP A 1 453 ? 0.242 33.060 -8.365 1.00 15.66 475 ASP A N 1
ATOM 3471 C CA . ASP A 1 453 ? 1.065 34.068 -9.019 1.00 18.10 475 ASP A CA 1
ATOM 3472 C C . ASP A 1 453 ? 2.291 33.425 -9.658 1.00 15.64 475 ASP A C 1
ATOM 3473 O O . ASP A 1 453 ? 3.411 33.913 -9.543 1.00 16.40 475 ASP A O 1
ATOM 3478 N N . ASP A 1 454 ? 2.062 32.330 -10.382 1.00 14.56 476 ASP A N 1
ATOM 3479 C CA . ASP A 1 454 ? 3.137 31.509 -10.915 1.00 13.60 476 ASP A CA 1
ATOM 3480 C C . ASP A 1 454 ? 2.548 30.564 -11.948 1.00 13.97 476 ASP A C 1
ATOM 3481 O O . ASP A 1 454 ? 1.825 29.618 -11.603 1.00 14.25 476 ASP A O 1
ATOM 3486 N N . LYS A 1 455 ? 2.885 30.813 -13.212 1.00 12.55 477 LYS A N 1
ATOM 3487 C CA . LYS A 1 455 ? 2.347 30.028 -14.333 1.00 12.32 477 LYS A CA 1
ATOM 3488 C C . LYS A 1 455 ? 2.747 28.554 -14.205 1.00 11.60 477 LYS A C 1
ATOM 3489 O O . LYS A 1 455 ? 2.090 27.680 -14.807 1.00 11.07 477 LYS A O 1
ATOM 3495 N N . THR A 1 456 ? 3.796 28.227 -13.424 1.00 11.34 478 THR A N 1
ATOM 3496 C CA . THR A 1 456 ? 4.209 26.827 -13.283 1.00 12.15 478 THR A CA 1
ATOM 3497 C C . THR A 1 456 ? 3.291 26.072 -12.344 1.00 12.03 478 THR A C 1
ATOM 3498 O O . THR A 1 456 ? 3.267 24.846 -12.405 1.00 11.84 478 THR A O 1
ATOM 3502 N N . VAL A 1 457 ? 2.504 26.749 -11.519 1.00 11.51 479 VAL A N 1
ATOM 3503 C CA . VAL A 1 457 ? 1.727 26.067 -10.506 1.00 12.43 479 VAL A CA 1
ATOM 3504 C C . VAL A 1 457 ? 0.285 25.936 -10.978 1.00 11.58 479 VAL A C 1
ATOM 3505 O O . VAL A 1 457 ? -0.341 26.917 -11.325 1.00 14.62 479 VAL A O 1
ATOM 3509 N N . GLY A 1 458 ? -0.218 24.696 -11.001 1.00 10.33 480 GLY A N 1
ATOM 3510 C CA . GLY A 1 458 ? -1.606 24.464 -11.346 1.00 10.01 480 GLY A CA 1
ATOM 3511 C C . GLY A 1 458 ? -2.336 23.862 -10.164 1.00 10.29 480 GLY A C 1
ATOM 3512 O O . GLY A 1 458 ? -1.985 22.742 -9.759 1.00 12.37 480 GLY A O 1
ATOM 3513 N N . ALA A 1 459 ? -3.329 24.583 -9.641 1.00 10.18 481 ALA A N 1
ATOM 3514 C CA . ALA A 1 459 ? -4.057 24.208 -8.460 1.00 10.34 481 ALA A CA 1
ATOM 3515 C C . ALA A 1 459 ? -5.542 24.379 -8.696 1.00 10.35 481 ALA A C 1
ATOM 3516 O O . ALA A 1 459 ? -5.985 25.321 -9.354 1.00 11.31 481 ALA A O 1
ATOM 3518 N N . TYR A 1 460 ? -6.330 23.439 -8.198 1.00 10.49 482 TYR A N 1
ATOM 3519 C CA . TYR A 1 460 ? -7.767 23.573 -8.257 1.00 10.41 482 TYR A CA 1
ATOM 3520 C C . TYR A 1 460 ? -8.453 22.932 -7.050 1.00 10.64 482 TYR A C 1
ATOM 3521 O O . TYR A 1 460 ? -7.895 22.061 -6.383 1.00 11.23 482 TYR A O 1
ATOM 3530 N N . TYR A 1 461 ? -9.697 23.352 -6.805 1.00 11.27 483 TYR A N 1
ATOM 3531 C CA . TYR A 1 461 ? -10.552 22.819 -5.748 1.00 12.02 483 TYR A CA 1
ATOM 3532 C C . TYR A 1 461 ? -11.533 21.826 -6.365 1.00 11.85 483 TYR A C 1
ATOM 3533 O O . TYR A 1 461 ? -12.275 22.204 -7.276 1.00 14.14 483 TYR A O 1
ATOM 3542 N N . VAL A 1 462 ? -11.474 20.572 -5.904 1.00 12.26 484 VAL A N 1
ATOM 3543 C CA . VAL A 1 462 ? -12.471 19.577 -6.280 1.00 11.41 484 VAL A CA 1
ATOM 3544 C C . VAL A 1 462 ? -13.372 19.313 -5.074 1.00 10.98 484 VAL A C 1
ATOM 3545 O O . VAL A 1 462 ? -12.889 19.063 -3.977 1.00 11.66 484 VAL A O 1
ATOM 3549 N N . GLU A 1 463 ? -14.691 19.364 -5.315 1.00 11.81 485 GLU A N 1
ATOM 3550 C CA . GLU A 1 463 ? -15.681 19.287 -4.263 1.00 13.23 485 GLU A CA 1
ATOM 3551 C C . GLU A 1 463 ? -16.680 18.200 -4.619 1.00 14.15 485 GLU A C 1
ATOM 3552 O O . GLU A 1 463 ? -17.217 18.158 -5.731 1.00 13.83 485 GLU A O 1
ATOM 3558 N N . TYR A 1 464 ? -16.941 17.333 -3.631 1.00 15.30 486 TYR A N 1
ATOM 3559 C CA . TYR A 1 464 ? -17.929 16.289 -3.785 1.00 15.39 486 TYR A CA 1
ATOM 3560 C C . TYR A 1 464 ? -18.878 16.376 -2.601 1.00 18.03 486 TYR A C 1
ATOM 3561 O O . TYR A 1 464 ? -18.471 16.080 -1.495 1.00 17.62 486 TYR A O 1
ATOM 3570 N N . GLU A 1 465 ? -20.086 16.872 -2.867 1.00 23.22 487 GLU A N 1
ATOM 3571 C CA . GLU A 1 465 ? -21.065 17.282 -1.863 1.00 27.87 487 GLU A CA 1
ATOM 3572 C C . GLU A 1 465 ? -20.420 18.077 -0.721 1.00 24.98 487 GLU A C 1
ATOM 3573 O O . GLU A 1 465 ? -20.027 19.221 -0.917 1.00 28.40 487 GLU A O 1
ATOM 3579 N N . ASP A 1 466 ? -20.334 17.493 0.476 1.00 26.36 488 ASP A N 1
ATOM 3580 C CA . ASP A 1 466 ? -19.968 18.259 1.657 1.00 28.33 488 ASP A CA 1
ATOM 3581 C C . ASP A 1 466 ? -18.449 18.378 1.801 1.00 25.81 488 ASP A C 1
ATOM 3582 O O . ASP A 1 466 ? -17.980 18.829 2.839 1.00 26.86 488 ASP A O 1
ATOM 3587 N N . SER A 1 467 ? -17.660 18.015 0.778 1.00 21.55 489 SER A N 1
ATOM 3588 C CA . SER A 1 467 ? -16.243 17.833 1.032 1.00 19.97 489 SER A CA 1
ATOM 3589 C C . SER A 1 467 ? -15.380 18.348 -0.112 1.00 18.26 489 SER A C 1
ATOM 3590 O O . SER A 1 467 ? -15.537 17.885 -1.232 1.00 18.14 489 SER A O 1
ATOM 3593 N N . LYS A 1 468 ? -14.399 19.189 0.237 1.00 17.13 490 LYS A N 1
ATOM 3594 C CA . LYS A 1 468 ? -13.555 19.860 -0.724 1.00 16.59 490 LYS A CA 1
ATOM 3595 C C . LYS A 1 468 ? -12.069 19.584 -0.484 1.00 15.03 490 LYS A C 1
ATOM 3596 O O . LYS A 1 468 ? -11.593 19.611 0.656 1.00 16.28 490 LYS A O 1
ATOM 3602 N N . LEU A 1 469 ? -11.339 19.373 -1.597 1.00 13.19 491 LEU A N 1
ATOM 3603 C CA . LEU A 1 469 ? -9.888 19.247 -1.555 1.00 13.03 491 LEU A CA 1
ATOM 3604 C C . LEU A 1 469 ? -9.243 20.279 -2.443 1.00 12.63 491 LEU A C 1
ATOM 3605 O O . LEU A 1 469 ? -9.809 20.633 -3.482 1.00 12.48 491 LEU A O 1
ATOM 3610 N N . LEU A 1 470 ? -8.024 20.656 -2.070 1.00 12.90 492 LEU A N 1
ATOM 3611 C CA . LEU A 1 470 ? -7.229 21.496 -2.923 1.00 13.81 492 LEU A CA 1
ATOM 3612 C C . LEU A 1 470 ? -6.051 20.692 -3.438 1.00 11.58 492 LEU A C 1
ATOM 3613 O O . LEU A 1 470 ? -5.202 20.274 -2.675 1.00 12.43 492 LEU A O 1
ATOM 3618 N N . ILE A 1 471 ? -5.991 20.548 -4.762 1.00 11.31 493 ILE A N 1
ATOM 3619 C CA . ILE A 1 471 ? -4.923 19.803 -5.409 1.00 11.54 493 ILE A CA 1
ATOM 3620 C C . ILE A 1 471 ? -3.977 20.782 -6.066 1.00 10.73 493 ILE A C 1
ATOM 3621 O O . ILE A 1 471 ? -4.416 21.651 -6.793 1.00 11.78 493 ILE A O 1
ATOM 3626 N N . ILE A 1 472 ? -2.691 20.656 -5.734 1.00 10.85 494 ILE A N 1
ATOM 3627 C CA . ILE A 1 472 ? -1.676 21.554 -6.233 1.00 11.51 494 ILE A CA 1
ATOM 3628 C C . ILE A 1 472 ? -0.572 20.781 -6.908 1.00 11.82 494 ILE A C 1
ATOM 3629 O O . ILE A 1 472 ? 0.090 19.995 -6.243 1.00 12.20 494 ILE A O 1
ATOM 3634 N N . HIS A 1 473 ? -0.296 21.136 -8.168 1.00 11.71 495 HIS A N 1
ATOM 3635 C CA . HIS A 1 473 ? 0.822 20.604 -8.946 1.00 11.38 495 HIS A CA 1
ATOM 3636 C C . HIS A 1 473 ? 1.866 21.679 -9.203 1.00 11.13 495 HIS A C 1
ATOM 3637 O O . HIS A 1 473 ? 1.523 22.771 -9.623 1.00 12.58 495 HIS A O 1
ATOM 3644 N N . ASN A 1 474 ? 3.136 21.361 -8.980 1.00 10.71 496 ASN A N 1
ATOM 3645 C CA . ASN A 1 474 ? 4.232 22.233 -9.346 1.00 11.46 496 ASN A CA 1
ATOM 3646 C C . ASN A 1 474 ? 4.859 21.680 -10.621 1.00 11.57 496 ASN A C 1
ATOM 3647 O O . ASN A 1 474 ? 5.604 20.719 -10.565 1.00 10.82 496 ASN A O 1
ATOM 3652 N N . PHE A 1 475 ? 4.586 22.308 -11.755 1.00 11.61 497 PHE A N 1
ATOM 3653 C CA . PHE A 1 475 ? 5.126 21.828 -13.009 1.00 10.31 497 PHE A CA 1
ATOM 3654 C C . PHE A 1 475 ? 6.576 22.224 -13.193 1.00 11.49 497 PHE A C 1
ATOM 3655 O O . PHE A 1 475 ? 7.141 21.866 -14.211 1.00 11.98 497 PHE A O 1
ATOM 3663 N N . SER A 1 476 ? 7.135 23.057 -12.313 1.00 12.04 498 SER A N 1
ATOM 3664 C CA . SER A 1 476 ? 8.521 23.432 -12.501 1.00 12.99 498 SER A CA 1
ATOM 3665 C C . SER A 1 476 ? 9.423 22.216 -12.431 1.00 13.20 498 SER A C 1
ATOM 3666 O O . SER A 1 476 ? 9.332 21.428 -11.491 1.00 13.55 498 SER A O 1
ATOM 3669 N N . LYS A 1 477 ? 10.328 22.112 -13.419 1.00 13.95 499 LYS A N 1
ATOM 3670 C CA . LYS A 1 477 ? 11.271 21.011 -13.495 1.00 15.12 499 LYS A CA 1
ATOM 3671 C C . LYS A 1 477 ? 12.339 21.158 -12.421 1.00 16.56 499 LYS A C 1
ATOM 3672 O O . LYS A 1 477 ? 12.816 20.150 -11.897 1.00 16.09 499 LYS A O 1
ATOM 3674 N N . ASN A 1 478 ? 12.747 22.400 -12.118 1.00 16.66 500 ASN A N 1
ATOM 3675 C CA . ASN A 1 478 ? 13.948 22.632 -11.318 1.00 19.66 500 ASN A CA 1
ATOM 3676 C C . ASN A 1 478 ? 13.674 23.332 -9.988 1.00 18.32 500 ASN A C 1
ATOM 3677 O O . ASN A 1 478 ? 14.529 23.308 -9.092 1.00 18.33 500 ASN A O 1
ATOM 3682 N N . ASP A 1 479 ? 12.519 23.983 -9.821 1.00 16.41 501 ASP A N 1
ATOM 3683 C CA . ASP A 1 479 ? 12.342 24.894 -8.698 1.00 17.99 501 ASP A CA 1
ATOM 3684 C C . ASP A 1 479 ? 11.245 24.411 -7.742 1.00 17.50 501 ASP A C 1
ATOM 3685 O O . ASP A 1 479 ? 10.099 24.238 -8.163 1.00 15.88 501 ASP A O 1
ATOM 3690 N N . ALA A 1 480 ? 11.579 24.267 -6.441 1.00 17.08 502 ALA A N 1
ATOM 3691 C CA . ALA A 1 480 ? 10.583 24.161 -5.382 1.00 17.34 502 ALA A CA 1
ATOM 3692 C C . ALA A 1 480 ? 9.776 25.453 -5.273 1.00 18.68 502 ALA A C 1
ATOM 3693 O O . ALA A 1 480 ? 10.264 26.522 -5.657 1.00 18.00 502 ALA A O 1
ATOM 3695 N N . LYS A 1 481 ? 8.530 25.328 -4.796 1.00 16.77 503 LYS A N 1
ATOM 3696 C CA . LYS A 1 481 ? 7.637 26.460 -4.590 1.00 16.99 503 LYS A CA 1
ATOM 3697 C C . LYS A 1 481 ? 7.168 26.487 -3.144 1.00 17.74 503 LYS A C 1
ATOM 3698 O O . LYS A 1 481 ? 6.538 25.530 -2.680 1.00 19.79 503 LYS A O 1
ATOM 3704 N N . GLU A 1 482 ? 7.481 27.585 -2.443 1.00 17.56 504 GLU A N 1
ATOM 3705 C CA . GLU A 1 482 ? 6.978 27.751 -1.088 1.00 18.15 504 GLU A CA 1
ATOM 3706 C C . GLU A 1 482 ? 5.664 28.524 -1.158 1.00 17.27 504 GLU A C 1
ATOM 3707 O O . GLU A 1 482 ? 5.642 29.724 -1.475 1.00 18.68 504 GLU A O 1
ATOM 3713 N N . LEU A 1 483 ? 4.561 27.814 -0.927 1.00 15.18 505 LEU A N 1
ATOM 3714 C CA . LEU A 1 483 ? 3.220 28.348 -1.087 1.00 15.37 505 LEU A CA 1
ATOM 3715 C C . LEU A 1 483 ? 2.583 28.649 0.265 1.00 15.37 505 LEU A C 1
ATOM 3716 O O . LEU A 1 483 ? 2.698 27.871 1.205 1.00 16.89 505 LEU A O 1
ATOM 3721 N N . THR A 1 484 ? 1.747 29.675 0.289 1.00 15.74 506 THR A N 1
ATOM 3722 C CA . THR A 1 484 ? 1.027 30.028 1.504 1.00 17.09 506 THR A CA 1
ATOM 3723 C C . THR A 1 484 ? -0.418 29.573 1.368 1.00 16.27 506 THR A C 1
ATOM 3724 O O . THR A 1 484 ? -1.097 29.943 0.408 1.00 15.95 506 THR A O 1
ATOM 3728 N N . ILE A 1 485 ? -0.884 28.770 2.334 1.00 14.94 507 ILE A N 1
ATOM 3729 C CA . ILE A 1 485 ? -2.265 28.328 2.345 1.00 15.49 507 ILE A CA 1
ATOM 3730 C C . ILE A 1 485 ? -2.987 29.069 3.457 1.00 17.12 507 ILE A C 1
ATOM 3731 O O . ILE A 1 485 ? -2.593 28.941 4.619 1.00 16.75 507 ILE A O 1
ATOM 3736 N N . THR A 1 486 ? -4.059 29.776 3.077 1.00 17.94 508 THR A N 1
ATOM 3737 C CA . THR A 1 486 ? -4.833 30.567 4.020 1.00 17.26 508 THR A CA 1
ATOM 3738 C C . THR A 1 486 ? -6.142 29.861 4.344 1.00 17.23 508 THR A C 1
ATOM 3739 O O . THR A 1 486 ? -6.580 28.968 3.622 1.00 15.73 508 THR A O 1
ATOM 3743 N N . ASP A 1 487 ? -6.810 30.316 5.416 1.00 16.98 509 ASP A N 1
ATOM 3744 C CA . ASP A 1 487 ? -8.121 29.806 5.779 1.00 19.80 509 ASP A CA 1
ATOM 3745 C C . ASP A 1 487 ? -9.167 30.089 4.702 1.00 18.36 509 ASP A C 1
ATOM 3746 O O . ASP A 1 487 ? -10.092 29.301 4.566 1.00 20.37 509 ASP A O 1
ATOM 3751 N N . ASP A 1 488 ? -9.009 31.184 3.924 1.00 20.68 510 ASP A N 1
ATOM 3752 C CA . ASP A 1 488 ? -9.929 31.463 2.839 1.00 19.71 510 ASP A CA 1
ATOM 3753 C C . ASP A 1 488 ? -9.864 30.360 1.770 1.00 19.97 510 ASP A C 1
ATOM 3754 O O . ASP A 1 488 ? -10.853 30.090 1.094 1.00 21.55 510 ASP A O 1
ATOM 3759 N N . MET A 1 489 ? -8.684 29.754 1.592 1.00 16.79 511 MET A N 1
ATOM 3760 C CA . MET A 1 489 ? -8.521 28.683 0.614 1.00 16.09 511 MET A CA 1
ATOM 3761 C C . MET A 1 489 ? -9.101 27.365 1.137 1.00 16.58 511 MET A C 1
ATOM 3762 O O . MET A 1 489 ? -9.996 26.806 0.536 1.00 15.49 511 MET A O 1
ATOM 3767 N N . ILE A 1 490 ? -8.528 26.858 2.223 1.00 16.78 512 ILE A N 1
ATOM 3768 C CA . ILE A 1 490 ? -9.013 25.673 2.920 1.00 17.89 512 ILE A CA 1
ATOM 3769 C C . ILE A 1 490 ? -8.969 26.007 4.408 1.00 15.53 512 ILE A C 1
ATOM 3770 O O . ILE A 1 490 ? -7.905 26.274 4.916 1.00 15.18 512 ILE A O 1
ATOM 3775 N N . LYS A 1 491 ? -10.112 25.989 5.092 1.00 17.50 513 LYS A N 1
ATOM 3776 C CA . LYS A 1 491 ? -10.133 26.285 6.522 1.00 19.35 513 LYS A CA 1
ATOM 3777 C C . LYS A 1 491 ? -9.372 25.198 7.293 1.00 20.25 513 LYS A C 1
ATOM 3778 O O . LYS A 1 491 ? -9.543 24.015 7.021 1.00 20.20 513 LYS A O 1
ATOM 3784 N N . ASN A 1 492 ? -8.521 25.616 8.239 1.00 23.19 514 ASN A N 1
ATOM 3785 C CA . ASN A 1 492 ? -7.743 24.705 9.068 1.00 22.09 514 ASN A CA 1
ATOM 3786 C C . ASN A 1 492 ? -7.035 23.670 8.202 1.00 21.85 514 ASN A C 1
ATOM 3787 O O . ASN A 1 492 ? -7.174 22.462 8.411 1.00 20.27 514 ASN A O 1
ATOM 3792 N N . ALA A 1 493 ? -6.252 24.168 7.246 1.00 20.45 515 ALA A N 1
ATOM 3793 C CA . ALA A 1 493 ? -5.649 23.307 6.240 1.00 17.62 515 ALA A CA 1
ATOM 3794 C C . ALA A 1 493 ? -4.674 22.321 6.884 1.00 17.22 515 ALA A C 1
ATOM 3795 O O . ALA A 1 493 ? -3.887 22.691 7.769 1.00 17.24 515 ALA A O 1
ATOM 3797 N N . THR A 1 494 ? -4.708 21.076 6.378 1.00 16.42 516 THR A N 1
ATOM 3798 C CA . THR A 1 494 ? -3.698 20.070 6.650 1.00 16.95 516 THR A CA 1
ATOM 3799 C C . THR A 1 494 ? -3.221 19.461 5.332 1.00 15.02 516 THR A C 1
ATOM 3800 O O . THR A 1 494 ? -3.921 19.546 4.323 1.00 16.52 516 THR A O 1
ATOM 3804 N N . LEU A 1 495 ? -2.041 18.843 5.377 1.00 14.24 517 LEU A N 1
ATOM 3805 C CA . LEU A 1 495 ? -1.526 18.063 4.255 1.00 14.22 517 LEU A CA 1
ATOM 3806 C C . LEU A 1 495 ? -2.114 16.658 4.311 1.00 14.85 517 LEU A C 1
ATOM 3807 O O . LEU A 1 495 ? -1.764 15.863 5.202 1.00 16.06 517 LEU A O 1
ATOM 3812 N N . ARG A 1 496 ? -2.924 16.343 3.288 1.00 12.98 518 ARG A N 1
ATOM 3813 C CA . ARG A 1 496 ? -3.576 15.047 3.153 1.00 13.05 518 ARG A CA 1
ATOM 3814 C C . ARG A 1 496 ? -2.726 14.019 2.407 1.00 11.79 518 ARG A C 1
ATOM 3815 O O . ARG A 1 496 ? -2.790 12.845 2.738 1.00 13.31 518 ARG A O 1
ATOM 3823 N N . ALA A 1 497 ? -1.982 14.463 1.385 1.00 11.76 519 ALA A N 1
ATOM 3824 C CA . ALA A 1 497 ? -1.131 13.570 0.636 1.00 11.76 519 ALA A CA 1
ATOM 3825 C C . ALA A 1 497 ? -0.074 14.357 -0.127 1.00 11.63 519 ALA A C 1
ATOM 3826 O O . ALA A 1 497 ? -0.267 15.534 -0.445 1.00 12.08 519 ALA A O 1
ATOM 3828 N N . ASP A 1 498 ? 1.054 13.692 -0.412 1.00 11.59 520 ASP A N 1
ATOM 3829 C CA . ASP A 1 498 ? 2.067 14.237 -1.304 1.00 11.55 520 ASP A CA 1
ATOM 3830 C C . ASP A 1 498 ? 2.510 13.176 -2.305 1.00 10.89 520 ASP A C 1
ATOM 3831 O O . ASP A 1 498 ? 2.409 11.965 -2.058 1.00 10.77 520 ASP A O 1
ATOM 3836 N N . LEU A 1 499 ? 3.078 13.687 -3.396 1.00 10.38 521 LEU A N 1
ATOM 3837 C CA . LEU A 1 499 ? 3.634 12.928 -4.496 1.00 11.34 521 LEU A CA 1
ATOM 3838 C C . LEU A 1 499 ? 4.841 13.721 -4.957 1.00 10.72 521 LEU A C 1
ATOM 3839 O O . LEU A 1 499 ? 4.695 14.765 -5.565 1.00 11.06 521 LEU A O 1
ATOM 3844 N N . ILE A 1 500 ? 6.009 13.271 -4.551 1.00 12.05 522 ILE A N 1
ATOM 3845 C CA . ILE A 1 500 ? 7.246 13.996 -4.783 1.00 13.10 522 ILE A CA 1
ATOM 3846 C C . ILE A 1 500 ? 8.163 13.090 -5.577 1.00 12.88 522 ILE A C 1
ATOM 3847 O O . ILE A 1 500 ? 8.676 12.122 -5.027 1.00 14.17 522 ILE A O 1
ATOM 3852 N N . PRO A 1 501 ? 8.389 13.331 -6.889 1.00 12.38 523 PRO A N 1
ATOM 3853 C CA . PRO A 1 501 ? 9.052 12.331 -7.721 1.00 12.50 523 PRO A CA 1
ATOM 3854 C C . PRO A 1 501 ? 10.559 12.140 -7.540 1.00 13.33 523 PRO A C 1
ATOM 3855 O O . PRO A 1 501 ? 11.088 11.099 -7.895 1.00 14.24 523 PRO A O 1
ATOM 3859 N N . GLU A 1 502 ? 11.244 13.108 -6.980 1.00 14.25 524 GLU A N 1
ATOM 3860 C CA . GLU A 1 502 ? 12.707 13.038 -6.937 1.00 15.67 524 GLU A CA 1
ATOM 3861 C C . GLU A 1 502 ? 13.190 11.883 -6.063 1.00 17.35 524 GLU A C 1
ATOM 3862 O O . GLU A 1 502 ? 14.290 11.362 -6.291 1.00 18.60 524 GLU A O 1
ATOM 3868 N N . SER A 1 503 ? 12.390 11.544 -5.037 1.00 15.51 525 SER A N 1
ATOM 3869 C CA . SER A 1 503 ? 12.745 10.555 -4.033 1.00 16.89 525 SER A CA 1
ATOM 3870 C C . SER A 1 503 ? 11.510 10.119 -3.254 1.00 15.03 525 SER A C 1
ATOM 3871 O O . SER A 1 503 ? 10.774 10.951 -2.735 1.00 14.42 525 SER A O 1
ATOM 3874 N N . SER A 1 504 ? 11.323 8.804 -3.113 1.00 16.89 526 SER A N 1
ATOM 3875 C CA . SER A 1 504 ? 10.200 8.267 -2.368 1.00 18.58 526 SER A CA 1
ATOM 3876 C C . SER A 1 504 ? 10.362 8.482 -0.870 1.00 18.07 526 SER A C 1
ATOM 3877 O O . SER A 1 504 ? 9.401 8.314 -0.148 1.00 19.93 526 SER A O 1
ATOM 3880 N N . SER A 1 505 ? 11.569 8.837 -0.427 1.00 19.99 527 SER A N 1
ATOM 3881 C CA . SER A 1 505 ? 11.851 9.099 0.978 1.00 19.36 527 SER A CA 1
ATOM 3882 C C . SER A 1 505 ? 11.516 10.539 1.375 1.00 20.98 527 SER A C 1
ATOM 3883 O O . SER A 1 505 ? 11.499 10.854 2.558 1.00 21.83 527 SER A O 1
ATOM 3886 N N . LYS A 1 506 ? 11.267 11.418 0.387 1.00 20.44 528 LYS A N 1
ATOM 3887 C CA . LYS A 1 506 ? 11.110 12.831 0.669 1.00 20.61 528 LYS A CA 1
ATOM 3888 C C . LYS A 1 506 ? 9.627 13.128 0.810 1.00 18.19 528 LYS A C 1
ATOM 3889 O O . LYS A 1 506 ? 8.849 12.713 -0.046 1.00 22.55 528 LYS A O 1
ATOM 3895 N N . HIS A 1 507 ? 9.249 13.792 1.902 1.00 14.94 529 HIS A N 1
ATOM 3896 C CA . HIS A 1 507 ? 7.895 14.275 2.079 1.00 13.26 529 HIS A CA 1
ATOM 3897 C C . HIS A 1 507 ? 7.933 15.766 2.425 1.00 12.66 529 HIS A C 1
ATOM 3898 O O . HIS A 1 507 ? 8.961 16.282 2.837 1.00 16.12 529 HIS A O 1
ATOM 3905 N N . THR A 1 508 ? 6.793 16.431 2.310 1.00 12.76 530 THR A N 1
ATOM 3906 C CA . THR A 1 508 ? 6.691 17.804 2.763 1.00 14.56 530 THR A CA 1
ATOM 3907 C C . THR A 1 508 ? 5.650 17.910 3.873 1.00 16.63 530 THR A C 1
ATOM 3908 O O . THR A 1 508 ? 5.133 16.899 4.355 1.00 16.99 530 THR A O 1
ATOM 3912 N N . GLU A 1 509 ? 5.376 19.150 4.288 1.00 16.85 531 GLU A N 1
ATOM 3913 C CA . GLU A 1 509 ? 4.500 19.422 5.420 1.00 19.05 531 GLU A CA 1
ATOM 3914 C C . GLU A 1 509 ? 3.954 20.849 5.315 1.00 17.80 531 GLU A C 1
ATOM 3915 O O . GLU A 1 509 ? 4.503 21.718 4.620 1.00 17.04 531 GLU A O 1
ATOM 3921 N N . LEU A 1 510 ? 2.829 21.056 6.000 1.00 18.05 532 LEU A N 1
ATOM 3922 C CA . LEU A 1 510 ? 2.221 22.368 6.129 1.00 19.63 532 LEU A CA 1
ATOM 3923 C C . LEU A 1 510 ? 2.532 22.866 7.531 1.00 21.99 532 LEU A C 1
ATOM 3924 O O . LEU A 1 510 ? 2.161 22.211 8.497 1.00 22.22 532 LEU A O 1
ATOM 3929 N N . LYS A 1 511 ? 3.243 24.001 7.614 1.00 23.97 533 LYS A N 1
ATOM 3930 C CA . LYS A 1 511 ? 3.744 24.519 8.881 1.00 25.70 533 LYS A CA 1
ATOM 3931 C C . LYS A 1 511 ? 3.594 26.034 8.892 1.00 22.21 533 LYS A C 1
ATOM 3932 O O . LYS A 1 511 ? 4.143 26.720 8.031 1.00 21.05 533 LYS A O 1
ATOM 3938 N N . ASP A 1 512 ? 2.797 26.535 9.840 1.00 21.32 534 ASP A N 1
ATOM 3939 C CA . ASP A 1 512 ? 2.488 27.956 9.943 1.00 22.84 534 ASP A CA 1
ATOM 3940 C C . ASP A 1 512 ? 1.977 28.485 8.599 1.00 21.57 534 ASP A C 1
ATOM 3941 O O . ASP A 1 512 ? 2.265 29.617 8.208 1.00 22.69 534 ASP A O 1
ATOM 3946 N N . GLY A 1 513 ? 1.182 27.652 7.907 1.00 19.99 535 GLY A N 1
ATOM 3947 C CA . GLY A 1 513 ? 0.484 28.071 6.708 1.00 21.18 535 GLY A CA 1
ATOM 3948 C C . GLY A 1 513 ? 1.352 28.012 5.453 1.00 20.35 535 GLY A C 1
ATOM 3949 O O . GLY A 1 513 ? 0.871 28.396 4.387 1.00 20.59 535 GLY A O 1
ATOM 3950 N N . LYS A 1 514 ? 2.611 27.562 5.574 1.00 19.83 536 LYS A N 1
ATOM 3951 C CA . LYS A 1 514 ? 3.517 27.475 4.434 1.00 20.11 536 LYS A CA 1
ATOM 3952 C C . LYS A 1 514 ? 3.788 26.008 4.095 1.00 18.71 536 LYS A C 1
ATOM 3953 O O . LYS A 1 514 ? 3.968 25.172 4.990 1.00 16.33 536 LYS A O 1
ATOM 3959 N N . ILE A 1 515 ? 3.832 25.702 2.789 1.00 17.88 537 ILE A N 1
ATOM 3960 C CA . ILE A 1 515 ? 4.166 24.358 2.335 1.00 16.27 537 ILE A CA 1
ATOM 3961 C C . ILE A 1 515 ? 5.107 24.453 1.136 1.00 16.85 537 ILE A C 1
ATOM 3962 O O . ILE A 1 515 ? 4.849 25.189 0.169 1.00 15.80 537 ILE A O 1
ATOM 3967 N N . SER A 1 516 ? 6.216 23.720 1.243 1.00 16.25 538 SER A N 1
ATOM 3968 C CA . SER A 1 516 ? 7.163 23.588 0.161 1.00 18.17 538 SER A CA 1
ATOM 3969 C C . SER A 1 516 ? 6.712 22.468 -0.764 1.00 17.37 538 SER A C 1
ATOM 3970 O O . SER A 1 516 ? 6.647 21.332 -0.342 1.00 18.14 538 SER A O 1
ATOM 3973 N N . VAL A 1 517 ? 6.449 22.815 -2.032 1.00 15.20 539 VAL A N 1
ATOM 3974 C CA . VAL A 1 517 ? 6.100 21.834 -3.029 1.00 14.31 539 VAL A CA 1
ATOM 3975 C C . VAL A 1 517 ? 7.319 21.665 -3.933 1.00 13.19 539 VAL A C 1
ATOM 3976 O O . VAL A 1 517 ? 7.680 22.573 -4.688 1.00 13.19 539 VAL A O 1
ATOM 3980 N N . PRO A 1 518 ? 8.005 20.509 -3.887 1.00 12.85 540 PRO A N 1
ATOM 3981 C CA . PRO A 1 518 ? 9.200 20.302 -4.703 1.00 11.82 540 PRO A CA 1
ATOM 3982 C C . PRO A 1 518 ? 8.902 20.265 -6.199 1.00 12.26 540 PRO A C 1
ATOM 3983 O O . PRO A 1 518 ? 7.742 20.183 -6.604 1.00 11.97 540 PRO A O 1
ATOM 3987 N N . PRO A 1 519 ? 9.950 20.268 -7.039 1.00 11.90 541 PRO A N 1
ATOM 3988 C CA . PRO A 1 519 ? 9.794 20.234 -8.495 1.00 12.04 541 PRO A CA 1
ATOM 3989 C C . PRO A 1 519 ? 8.910 19.051 -8.894 1.00 12.67 541 PRO A C 1
ATOM 3990 O O . PRO A 1 519 ? 9.046 17.956 -8.363 1.00 12.92 541 PRO A O 1
ATOM 3994 N N . GLN A 1 520 ? 7.990 19.286 -9.829 1.00 11.89 542 GLN A N 1
ATOM 3995 C CA . GLN A 1 520 ? 7.159 18.238 -10.438 1.00 11.80 542 GLN A CA 1
ATOM 3996 C C . GLN A 1 520 ? 6.361 17.439 -9.403 1.00 11.62 542 GLN A C 1
ATOM 3997 O O . GLN A 1 520 ? 5.942 16.336 -9.692 1.00 11.30 542 GLN A O 1
ATOM 4003 N N . SER A 1 521 ? 6.046 18.063 -8.270 1.00 12.33 543 SER A N 1
ATOM 4004 C CA . SER A 1 521 ? 5.348 17.417 -7.180 1.00 12.66 543 SER A CA 1
ATOM 4005 C C . SER A 1 521 ? 3.893 17.868 -7.108 1.00 13.17 543 SER A C 1
ATOM 4006 O O . SER A 1 521 ? 3.515 18.956 -7.618 1.00 14.07 543 SER A O 1
ATOM 4009 N N . THR A 1 522 ? 3.118 17.019 -6.415 1.00 11.65 544 THR A N 1
ATOM 4010 C CA . THR A 1 522 ? 1.702 17.222 -6.170 1.00 12.34 544 THR A CA 1
ATOM 4011 C C . THR A 1 522 ? 1.465 17.178 -4.671 1.00 12.28 544 THR A C 1
ATOM 4012 O O . THR A 1 522 ? 1.907 16.237 -4.016 1.00 13.26 544 THR A O 1
ATOM 4016 N N . VAL A 1 523 ? 0.647 18.098 -4.148 1.00 12.35 545 VAL A N 1
ATOM 4017 C CA . VAL A 1 523 ? 0.154 17.954 -2.786 1.00 12.17 545 VAL A CA 1
ATOM 4018 C C . VAL A 1 523 ? -1.359 18.100 -2.776 1.00 12.37 545 VAL A C 1
ATOM 4019 O O . VAL A 1 523 ? -1.966 18.656 -3.692 1.00 13.16 545 VAL A O 1
ATOM 4023 N N . ILE A 1 524 ? -1.971 17.532 -1.742 1.00 13.96 546 ILE A N 1
ATOM 4024 C CA . ILE A 1 524 ? -3.418 17.598 -1.580 1.00 13.52 546 ILE A CA 1
ATOM 4025 C C . ILE A 1 524 ? -3.717 18.142 -0.198 1.00 13.41 546 ILE A C 1
ATOM 4026 O O . ILE A 1 524 ? -3.235 17.565 0.785 1.00 12.20 546 ILE A O 1
ATOM 4031 N N . ILE A 1 525 ? -4.502 19.222 -0.158 1.00 13.26 547 ILE A N 1
ATOM 4032 C CA . ILE A 1 525 ? -4.766 19.944 1.080 1.00 13.16 547 ILE A CA 1
ATOM 4033 C C . ILE A 1 525 ? -6.228 19.719 1.480 1.00 13.78 547 ILE A C 1
ATOM 4034 O O . ILE A 1 525 ? -7.151 19.764 0.663 1.00 13.90 547 ILE A O 1
ATOM 4039 N N . LYS A 1 526 ? -6.482 19.487 2.771 1.00 14.22 548 LYS A N 1
ATOM 4040 C CA . LYS A 1 526 ? -7.824 19.172 3.228 1.00 15.85 548 LYS A CA 1
ATOM 4041 C C . LYS A 1 526 ? -8.011 19.788 4.600 1.00 15.84 548 LYS A C 1
ATOM 4042 O O . LYS A 1 526 ? -7.045 19.905 5.328 1.00 16.88 548 LYS A O 1
ATOM 4048 N N . SER A 1 527 ? -9.246 20.129 4.947 1.00 16.43 549 SER A N 1
ATOM 4049 C CA . SER A 1 527 ? -9.510 20.683 6.269 1.00 18.03 549 SER A CA 1
ATOM 4050 C C . SER A 1 527 ? -9.298 19.589 7.318 1.00 20.84 549 SER A C 1
ATOM 4051 O O . SER A 1 527 ? -9.581 18.425 7.061 1.00 24.41 549 SER A O 1
ATOM 4054 N N . ALA A 1 528 ? -8.737 19.976 8.471 1.00 23.92 550 ALA A N 1
ATOM 4055 C CA . ALA A 1 528 ? -8.546 19.101 9.619 1.00 25.52 550 ALA A CA 1
ATOM 4056 C C . ALA A 1 528 ? -9.854 18.403 10.005 1.00 28.55 550 ALA A C 1
ATOM 4057 O O . ALA A 1 528 ? -10.923 19.071 10.038 1.00 31.41 550 ALA A O 1
#

Solvent-accessible surface area: 19496 Å² total; per-residue (Å²): 254,54,83,30,31,17,140,84,40,157,4,83,46,15,128,59,57,46,16,5,3,0,3,0,1,1,6,0,2,17,35,58,106,68,72,44,24,0,4,0,68,0,0,21,78,40,0,84,20,0,17,49,40,60,46,86,68,50,85,17,2,12,0,8,0,1,2,1,3,2,3,1,24,9,132,21,40,38,10,18,3,0,36,53,6,70,56,5,8,112,71,4,17,77,36,114,28,0,52,80,2,11,103,30,0,71,128,46,31,0,35,1,0,4,3,1,0,1,2,5,0,2,25,133,8,92,44,4,55,102,0,53,121,23,0,60,113,98,89,53,95,10,14,4,70,30,2,6,17,33,94,64,109,48,23,82,116,155,30,131,45,16,101,19,27,68,49,39,5,0,13,3,40,99,40,138,68,24,0,3,5,33,4,70,16,156,62,0,37,78,19,0,47,110,0,0,102,53,0,12,92,68,29,0,15,0,0,1,0,17,2,5,103,70,1,83,42,111,106,6,81,0,17,78,0,0,102,62,0,6,54,33,0,81,73,54,56,148,85,0,8,0,0,0,13,5,110,32,87,34,69,67,3,48,71,10,2,126,3,33,0,9,0,1,6,0,19,82,0,3,34,59,126,6,16,0,0,38,24,3,73,67,60,9,0,95,29,2,4,104,82,2,42,87,5,1,45,64,2,17,138,28,10,102,108,4,5,4,0,2,3,2,3,8,2,45,12,46,6,9,4,45,22,2,40,98,86,34,80,30,6,11,9,0,0,0,0,0,1,0,0,1,3,2,1,2,6,0,2,0,0,11,0,3,8,10,85,7,75,57,74,125,52,70,3,0,16,12,3,7,1,2,38,24,21,138,109,66,25,87,4,100,0,68,62,45,27,48,144,36,73,97,12,113,47,10,0,9,130,51,6,39,79,74,155,63,9,8,0,18,17,3,56,51,0,3,38,0,14,26,13,1,64,10,0,10,40,4,60,2,81,15,67,42,53,30,160,42,108,14,4,1,1,0,20,0,65,91,153,147,32,79,0,0,0,0,4,0,0,3,43,132,81,60,32,129,13,57,10,57,100,148,33,6,143,83,27,52,27,57,0,1,2,10,6,99,30,54,88,80,24,11,84,39,137,138,26,86,1,52,0,3,29,11,0,1,0,1,0,52,52,104

Nearest PDB structures (foldseek):
  9fz2-assembly1_A  TM=1.002E+00  e=0.000E+00  Ruminococcus bromii
  7jjn-assembly1_A  TM=9.178E-01  e=2.271E-55  Agathobacter rectalis DSM 17629
  1wza-assembly1_A  TM=8.135E-01  e=6.850E-49  Halothermothrix orenii
  5m99-assembly1_B  TM=7.983E-01  e=4.131E-40  Thermotoga petrophila RKU-1
  1wzl-assembly1_A  TM=7.754E-01  e=1.982E-35  Thermoactinomyces vulgaris

Organism: NCBI:txid40518

B-factor: mean 14.93, std 6.16, range [7.45, 48.79]

Foldseek 3Di:
DPDFLCPPFDFFADPAPAWAEEEDQQQFEFDDDPPQGGALVRCLVCVVQQFVQGLPDDLHLHTQEYEYQAFAADPASRCLAHQDLQWGHVSHPTVVSVLVSLVSSVSSNYAYAYADEQFWHFCNRVLNVVCLVCVQVVRCPPSVLQFQKDAPVPFDPPFDWADGHPRMTFTDRDDNGIGGTDLPGPVNLVVLLVSLLSVVVSVHQAYEYEDLLNQDGPPGDSLVSLLSNVVSSCVSPVRRAYEYANPDDLVVLLSNCLSVHQEYEPCQQEECVHDLNVCLVVLQQAVLLVVLQVSQVSSCVSPVNHAYEYEHDELQFFQNLVRQVVVPVLSLLLSLLSRCLRAGHYYYYQQSQQRQGQPDGPDSLSSRHHAFQFQVDGRQHQGPPPGGDDDARPQGHVVSQSVDCLGSSVSSSVSSSLCSSPVQRHRFHFPAWDDQPDSSKTWTWTDDVPFIKIKIWRSAQADKDKGFADCVRANQKWWNRKRQNVDSPDDWTQDPRIIIAGHSMMTMIGHD